Protein AF-A0AA36IR30-F1 (afdb_monomer)

Secondary structure (DSSP, 8-state):
--TTTTT-TTS-SS-TTS--BSS--SS-EEEEEEE-B-TTS-B-TT-EEEEEE--TTS--SSTT--S----TTB-SEEEEEPPTTT-EEEEEEEPPPPEE-TTSPEEPSEEEEEEE-TT-SS-EEEEEEETT-HHHHHH-TTGGG-S-GGGGGGGEEEEEETTEEE---SPPB-EEEE-S-SS--TTT-TT---SHHHHHHHHHHHHHTT--EEEE-EE-TTS-EE--HHHHHHHHHHHHHHSTT-EEEE---TTT--GGGGGTTGGG--SEEEE--S-EE-SSSEE---HHHHHHHHHHHHHHTPEEEEEESSHHHHHHHHHHHHTTSS-SPPEEEEEE--TTS----HHHHHHHHHHHHHH-TT--EEEEE-TTHHHHHHHHHHHTT-EEEESTTT--BSSSSPBPS-HHHHHHHHHHHHHHTT-PBPPHHHHHHHTTPPPP-

pLDDT: mean 93.83, std 7.17, range [50.91, 98.94]

InterPro domains:
  IPR000627 Intradiol ring-cleavage dioxygenase, C-terminal [PF00775] (18-132)
  IPR000627 Intradiol ring-cleavage dioxygenase, C-terminal [PS00083] (32-60)
  IPR008567 Beta-keto acid cleavage enzyme [PF05853] (172-441)
  IPR008567 Beta-keto acid cleavage enzyme [PTHR37418] (172-442)
  IPR012786 Protocatechuate 3,4-dioxygenase, alpha subunit [TIGR02423] (11-169)
  IPR013785 Aldolase-type TIM barrel [G3DSA:3.20.20.70] (170-445)
  IPR015889 Intradiol ring-cleavage dioxygenase, core [G3DSA:2.60.130.10] (5-169)
  IPR015889 Intradiol ring-cleavage dioxygenase, core [SSF49482] (6-168)

Radius of gyration: 24.63 Å; Cα contacts (8 Å, |Δi|>4): 1012; chains: 1; bounding box: 60×46×71 Å

Organism: NCBI:txid2562239

Solvent-accessible surface area (backbone atoms only — not comparable to full-atom values): 23088 Å² total; per-residue (Å²): 118,47,48,56,86,73,71,49,70,85,81,55,98,62,58,75,33,69,65,24,59,83,54,89,63,71,66,54,63,28,37,43,34,31,39,46,48,49,92,52,40,47,70,36,35,62,27,29,38,37,39,44,31,31,35,40,84,27,32,43,62,48,94,85,46,80,91,64,80,35,59,88,29,38,54,35,41,35,34,28,50,22,34,81,86,79,12,43,30,65,46,65,48,53,50,28,21,54,31,72,43,100,85,67,52,54,29,35,40,44,36,39,37,38,41,36,36,88,91,46,91,66,65,45,77,53,56,40,31,50,56,90,40,55,70,44,48,72,62,9,75,63,62,70,63,44,86,62,59,76,53,55,66,75,30,36,21,42,74,77,52,93,49,32,31,39,45,52,69,59,72,53,30,40,27,32,33,29,51,26,46,64,76,58,47,51,90,75,32,75,52,50,34,52,51,63,68,43,40,46,54,45,47,36,50,16,41,77,45,48,32,20,30,40,41,42,54,51,47,40,97,87,59,45,49,35,43,59,39,70,59,53,50,54,43,48,56,48,38,56,72,69,38,68,57,50,38,43,23,40,58,40,52,71,78,28,33,62,81,72,47,25,48,58,44,47,84,74,45,40,60,23,29,48,39,47,67,47,60,51,46,39,81,89,46,75,45,75,34,55,69,69,58,36,52,49,48,35,49,52,28,59,75,42,68,26,45,56,36,32,50,22,48,48,76,66,26,53,55,42,50,52,50,34,34,76,73,54,57,34,82,60,81,57,33,39,31,42,43,22,34,49,52,72,44,35,60,76,46,68,72,61,51,52,51,49,54,52,48,44,50,73,76,43,66,88,41,53,43,32,23,32,17,29,45,88,32,20,67,58,34,29,49,51,18,51,42,58,61,32,16,30,37,42,15,37,37,47,29,48,48,75,51,98,85,44,67,39,79,34,38,24,60,44,34,39,56,52,46,56,45,26,58,77,50,73,28,52,71,19,49,33,68,53,41,29,45,74,68,70,49,77,79,72,132

Structure (mmCIF, N/CA/C/O backbone):
data_AF-A0AA36IR30-F1
#
_entry.id   AF-A0AA36IR30-F1
#
loop_
_atom_site.group_PDB
_atom_site.id
_atom_site.type_symbol
_atom_site.label_atom_id
_atom_site.label_alt_id
_atom_site.label_comp_id
_atom_site.label_asym_id
_atom_site.label_entity_id
_atom_site.label_seq_id
_atom_site.pdbx_PDB_ins_code
_atom_site.Cartn_x
_atom_site.Cartn_y
_atom_site.Cartn_z
_atom_site.occupancy
_atom_site.B_iso_or_equiv
_atom_site.auth_seq_id
_atom_site.auth_comp_id
_atom_site.auth_asym_id
_atom_site.auth_atom_id
_atom_site.pdbx_PDB_model_num
ATOM 1 N N . MET A 1 1 ? -13.737 20.099 23.908 1.00 71.38 1 MET A N 1
ATOM 2 C CA . MET A 1 1 ? -12.533 19.696 24.666 1.00 71.38 1 MET A CA 1
ATOM 3 C C . MET A 1 1 ? -12.833 19.677 26.152 1.00 71.38 1 MET A C 1
ATOM 5 O O . MET A 1 1 ? -13.819 20.284 26.564 1.00 71.38 1 MET A O 1
ATOM 9 N N . ASN A 1 2 ? -12.053 18.926 26.926 1.00 80.69 2 ASN A N 1
ATOM 10 C CA . ASN A 1 2 ? -12.234 18.830 28.369 1.00 80.69 2 ASN A CA 1
ATOM 11 C C . ASN A 1 2 ? -11.732 20.122 29.055 1.00 80.69 2 ASN A C 1
ATOM 13 O O . ASN A 1 2 ? -10.680 20.626 28.650 1.00 80.69 2 ASN A O 1
ATOM 17 N N . PRO A 1 3 ? -12.473 20.693 30.028 1.00 85.31 3 PRO A N 1
ATOM 18 C CA . PRO A 1 3 ? -12.151 21.995 30.611 1.00 85.31 3 PRO A CA 1
ATOM 19 C C . PRO A 1 3 ? -10.711 22.115 31.117 1.00 85.31 3 PRO A C 1
ATOM 21 O O . PRO A 1 3 ? -10.001 23.029 30.682 1.00 85.31 3 PRO A O 1
ATOM 24 N N . ASN A 1 4 ? -10.251 21.174 31.949 1.00 88.69 4 ASN A N 1
ATOM 25 C CA . ASN A 1 4 ? -8.920 21.260 32.549 1.00 88.69 4 ASN A CA 1
ATOM 26 C C . ASN A 1 4 ? -7.802 21.091 31.511 1.00 88.69 4 ASN A C 1
ATOM 28 O O . ASN A 1 4 ? -6.822 21.831 31.570 1.00 88.69 4 ASN A O 1
ATOM 32 N N . VAL A 1 5 ? -7.977 20.212 30.515 1.00 85.31 5 VAL A N 1
ATOM 33 C CA . VAL A 1 5 ? -7.029 20.054 29.387 1.00 85.31 5 VAL A CA 1
ATOM 34 C C . VAL A 1 5 ? -6.831 21.363 28.613 1.00 85.31 5 VAL A C 1
ATOM 36 O O . VAL A 1 5 ? -5.735 21.657 28.147 1.00 85.31 5 VAL A O 1
ATOM 39 N N . THR A 1 6 ? -7.872 22.191 28.507 1.00 85.75 6 THR A N 1
ATOM 40 C CA . THR A 1 6 ? -7.804 23.498 27.825 1.00 85.75 6 THR A CA 1
ATOM 41 C C . THR A 1 6 ? -7.415 24.672 28.727 1.00 85.75 6 THR A C 1
ATOM 43 O O . THR A 1 6 ? -7.502 25.822 28.301 1.00 85.75 6 THR A O 1
ATOM 46 N N . GLY A 1 7 ? -7.007 24.413 29.973 1.00 87.75 7 GLY A N 1
ATOM 47 C CA . GLY A 1 7 ? -6.636 25.453 30.940 1.00 87.75 7 GLY A CA 1
ATOM 48 C C . GLY A 1 7 ? -7.822 26.177 31.591 1.00 87.75 7 GLY A C 1
ATOM 49 O O . GLY A 1 7 ? -7.633 27.188 32.267 1.00 87.75 7 GLY A O 1
ATOM 50 N N . ILE A 1 8 ? -9.053 25.681 31.410 1.00 88.50 8 ILE A N 1
ATOM 51 C CA . ILE A 1 8 ? -10.260 26.210 32.060 1.00 88.50 8 ILE A CA 1
ATOM 52 C C . ILE A 1 8 ? -10.441 25.487 33.397 1.00 88.50 8 ILE A C 1
ATOM 54 O O . ILE A 1 8 ? -11.253 24.571 33.541 1.00 88.50 8 ILE A O 1
ATOM 58 N N . HIS A 1 9 ? -9.640 25.894 34.376 1.00 90.50 9 HIS A N 1
ATOM 59 C CA . HIS A 1 9 ? -9.647 25.309 35.714 1.00 90.50 9 HIS A CA 1
ATOM 60 C C . HIS A 1 9 ? -10.806 25.831 36.577 1.00 90.50 9 HIS A C 1
ATOM 62 O O . HIS A 1 9 ? -11.293 26.946 36.388 1.00 90.50 9 HIS A O 1
ATOM 68 N N . GLY A 1 10 ? -11.226 25.031 37.563 1.00 84.19 10 GLY A N 1
ATOM 69 C CA . GLY A 1 10 ? -12.205 25.432 38.583 1.00 84.19 10 GLY A CA 1
ATOM 70 C C . GLY A 1 10 ? -13.673 25.135 38.256 1.00 84.19 10 GLY A C 1
ATOM 71 O O . GLY A 1 10 ? -14.535 25.437 39.076 1.00 84.19 10 GLY A O 1
ATOM 72 N N . VAL A 1 11 ? -13.967 24.528 37.098 1.00 86.62 11 VAL A N 1
ATOM 73 C CA . VAL A 1 11 ? -15.318 24.027 36.765 1.00 86.62 11 VAL A CA 1
ATOM 74 C C . VAL A 1 11 ? -15.543 22.635 37.360 1.00 86.62 11 VAL A C 1
ATOM 76 O O . VAL A 1 11 ? -16.534 22.409 38.048 1.00 86.62 11 VAL A O 1
ATOM 79 N N . TYR A 1 12 ? -14.599 21.723 37.125 1.00 86.00 12 TYR A N 1
ATOM 80 C CA . TYR A 1 12 ? -14.539 20.401 37.743 1.00 86.00 12 TYR A CA 1
ATOM 81 C C . TYR A 1 12 ? -13.147 20.195 38.342 1.00 86.00 12 TYR A C 1
ATOM 83 O O . TYR A 1 12 ? -12.158 20.624 37.745 1.00 86.00 12 TYR A O 1
ATOM 91 N N . GLU A 1 13 ? -13.069 19.526 39.495 1.00 86.94 13 GLU A N 1
ATOM 92 C CA . GLU A 1 13 ? -11.791 19.163 40.129 1.00 86.94 13 GLU A CA 1
ATOM 93 C C . GLU A 1 13 ? -10.966 18.232 39.232 1.00 86.94 13 GLU A C 1
ATOM 95 O O . GLU A 1 13 ? -9.758 18.392 39.090 1.00 86.94 13 GLU A O 1
ATOM 100 N N . THR A 1 14 ? -11.636 17.291 38.572 1.00 87.31 14 THR A N 1
ATOM 101 C CA . THR A 1 14 ? -11.081 16.443 37.515 1.00 87.31 14 THR A CA 1
ATOM 102 C C . THR A 1 14 ? -12.085 16.401 36.373 1.00 87.31 14 THR A C 1
ATOM 104 O O . THR A 1 14 ? -13.294 16.454 36.606 1.00 87.31 14 THR A O 1
ATOM 107 N N . ASP A 1 15 ? -11.605 16.356 35.131 1.00 89.69 15 ASP A N 1
ATOM 108 C CA . ASP A 1 15 ? -12.499 16.270 33.980 1.00 89.69 15 ASP A CA 1
ATOM 109 C C . ASP A 1 15 ? -13.359 14.997 34.044 1.00 89.69 15 ASP A C 1
ATOM 111 O O . ASP A 1 15 ? -12.906 13.929 34.451 1.00 89.69 15 ASP A O 1
ATOM 115 N N . LEU A 1 16 ? -14.628 15.111 33.653 1.00 90.19 16 LEU A N 1
ATOM 116 C CA . LEU A 1 16 ? -15.554 13.981 33.698 1.00 90.19 16 LEU A CA 1
ATOM 117 C C . LEU A 1 16 ? -15.079 12.864 32.764 1.00 90.19 16 LEU A C 1
ATOM 119 O O . LEU A 1 16 ? -14.686 13.131 31.630 1.00 90.19 16 LEU A O 1
ATOM 123 N N . GLY A 1 17 ? -15.181 11.619 33.231 1.00 90.31 17 GLY A N 1
ATOM 124 C CA . GLY A 1 17 ? -14.898 10.432 32.423 1.00 90.31 17 GLY A CA 1
ATOM 125 C C . GLY A 1 17 ? -13.417 10.076 32.302 1.00 90.31 17 GLY A C 1
ATOM 126 O O . GLY A 1 17 ? -13.100 9.142 31.571 1.00 90.31 17 GLY A O 1
ATOM 127 N N . THR A 1 18 ? -12.518 10.762 33.017 1.00 90.00 18 THR A N 1
ATOM 128 C CA . THR A 1 18 ? -11.090 10.391 33.071 1.00 90.00 18 THR A CA 1
ATOM 129 C C . THR A 1 18 ? -10.845 9.086 33.822 1.00 90.00 18 THR A C 1
ATOM 131 O O . THR A 1 18 ? -9.856 8.408 33.566 1.00 90.00 18 THR A O 1
ATOM 134 N N . THR A 1 19 ? -11.737 8.735 34.750 1.00 92.50 19 THR A N 1
ATOM 135 C CA . THR A 1 19 ? -11.638 7.532 35.576 1.00 92.50 19 THR A CA 1
ATOM 136 C C . THR A 1 19 ? -12.869 6.671 35.350 1.00 92.50 19 THR A C 1
ATOM 138 O O . THR A 1 19 ? -13.984 7.091 35.656 1.00 92.50 19 THR A O 1
ATOM 141 N N . MET A 1 20 ? -12.663 5.463 34.827 1.00 95.69 20 MET A N 1
ATOM 142 C CA . MET A 1 20 ? -13.743 4.495 34.594 1.00 95.69 20 MET A CA 1
ATOM 143 C C . MET A 1 20 ? -13.866 3.449 35.703 1.00 95.69 20 MET A C 1
ATOM 145 O O . MET A 1 20 ? -14.872 2.749 35.779 1.00 95.69 20 MET A O 1
ATOM 149 N N . LYS A 1 21 ? -12.839 3.338 36.548 1.00 94.88 21 LYS A N 1
ATOM 150 C CA . LYS A 1 21 ? -12.706 2.333 37.604 1.00 94.88 21 LYS A CA 1
ATOM 151 C C . LYS A 1 21 ? -12.623 3.045 38.952 1.00 94.88 21 LYS A C 1
ATOM 153 O O . LYS A 1 21 ? -11.691 3.819 39.163 1.00 94.88 21 LYS A O 1
ATOM 158 N N . THR A 1 22 ? -13.583 2.824 39.844 1.00 90.31 22 THR A N 1
ATOM 159 C CA . THR A 1 22 ? -13.607 3.444 41.186 1.00 90.31 22 THR A CA 1
ATOM 160 C C . THR A 1 22 ? -12.978 2.566 42.266 1.00 90.31 22 THR A C 1
ATOM 162 O O . THR A 1 22 ? -12.699 3.050 43.363 1.00 90.31 22 THR A O 1
ATOM 165 N N . GLY A 1 23 ? -12.680 1.311 41.930 1.00 92.19 23 GLY A N 1
ATOM 166 C CA . GLY A 1 23 ? -12.109 0.314 42.823 1.00 92.19 23 GLY A CA 1
ATOM 167 C C . GLY A 1 23 ? -11.566 -0.892 42.056 1.00 92.19 23 GLY A C 1
ATOM 168 O O . GLY A 1 23 ? -11.197 -0.785 40.886 1.00 92.19 23 GLY A O 1
ATOM 169 N N . ALA A 1 24 ? -11.498 -2.043 42.729 1.00 93.94 24 ALA A N 1
ATOM 170 C CA . ALA A 1 24 ? -11.098 -3.299 42.105 1.00 93.94 24 ALA A CA 1
ATOM 171 C C . ALA A 1 24 ? -12.219 -3.806 41.189 1.00 93.94 24 ALA A C 1
ATOM 173 O O . ALA A 1 24 ? -13.299 -4.150 41.665 1.00 93.94 24 ALA A O 1
ATOM 174 N N . VAL A 1 25 ? -11.941 -3.853 39.890 1.00 95.44 25 VAL A N 1
ATOM 175 C CA . VAL A 1 25 ? -12.887 -4.283 38.856 1.00 95.44 25 VAL A CA 1
ATOM 176 C C . VAL A 1 25 ? -12.676 -5.745 38.482 1.00 95.44 25 VAL A C 1
ATOM 178 O O . VAL A 1 25 ? -11.582 -6.294 38.621 1.00 95.44 25 VAL A O 1
ATOM 181 N N . ARG A 1 26 ? -13.733 -6.396 37.999 1.00 94.81 26 ARG A N 1
ATOM 182 C CA . ARG A 1 26 ? -13.676 -7.764 37.475 1.00 94.81 26 ARG A CA 1
ATOM 183 C C . ARG A 1 26 ? -13.139 -7.788 36.040 1.00 94.81 26 ARG A C 1
ATOM 185 O O . ARG A 1 26 ? -13.425 -6.896 35.244 1.00 94.81 26 ARG A O 1
ATOM 192 N N . GLY A 1 27 ? -12.433 -8.867 35.698 1.00 95.06 27 GLY A N 1
ATOM 193 C CA . GLY A 1 27 ? -11.911 -9.125 34.352 1.00 95.06 27 GLY A CA 1
ATOM 194 C C . GLY A 1 27 ? -10.491 -8.613 34.112 1.00 95.06 27 GLY A C 1
ATOM 195 O O . GLY A 1 27 ? -9.763 -8.288 35.047 1.00 95.06 27 GLY A O 1
ATOM 196 N N . GLU A 1 28 ? -10.083 -8.602 32.843 1.00 96.62 28 GLU A N 1
ATOM 197 C CA . GLU A 1 28 ? -8.784 -8.073 32.417 1.00 96.62 28 GLU A CA 1
ATOM 198 C C . GLU A 1 28 ? -8.847 -6.543 32.386 1.00 96.62 28 GLU A C 1
ATOM 200 O O . GLU A 1 28 ? -9.630 -5.958 31.634 1.00 96.62 28 GLU A O 1
ATOM 205 N N . GLU A 1 29 ? -8.019 -5.886 33.194 1.00 97.56 29 GLU A N 1
ATOM 206 C CA . GLU A 1 29 ? -7.789 -4.451 33.063 1.00 97.56 29 GLU A CA 1
ATOM 207 C C . GLU A 1 29 ? -6.961 -4.179 31.811 1.00 97.56 29 GLU A C 1
ATOM 209 O O . GLU A 1 29 ? -5.921 -4.801 31.596 1.00 97.56 29 GLU A O 1
ATOM 214 N N . ILE A 1 30 ? -7.418 -3.229 30.999 1.00 98.19 30 ILE A N 1
ATOM 215 C CA . ILE A 1 30 ? -6.762 -2.879 29.745 1.00 98.19 30 ILE A CA 1
ATOM 216 C C . ILE A 1 30 ? -6.545 -1.375 29.636 1.00 98.19 30 ILE A C 1
ATOM 218 O O . ILE A 1 30 ? -7.300 -0.559 30.172 1.00 98.19 30 ILE A O 1
ATOM 222 N N . THR A 1 31 ? -5.538 -1.010 28.859 1.00 98.38 31 THR A N 1
ATOM 223 C CA . THR A 1 31 ? -5.349 0.334 28.337 1.00 98.38 31 THR A CA 1
ATOM 224 C C . THR A 1 31 ? -5.607 0.312 26.838 1.00 98.38 31 THR A C 1
ATOM 226 O O . THR A 1 31 ? -5.004 -0.479 26.114 1.00 98.38 31 THR A O 1
ATOM 229 N N . VAL A 1 32 ? -6.442 1.234 26.365 1.00 97.81 32 VAL A N 1
ATOM 230 C CA . VAL A 1 32 ? -6.617 1.509 24.938 1.00 97.81 32 VAL A CA 1
ATOM 231 C C . VAL A 1 32 ? -6.023 2.877 24.621 1.00 97.81 32 VAL A C 1
ATOM 233 O O . VAL A 1 32 ? -6.462 3.880 25.189 1.00 97.81 32 VAL A O 1
ATOM 236 N N . THR A 1 33 ? -5.058 2.932 23.704 1.00 96.88 33 THR A N 1
ATOM 237 C CA . THR A 1 33 ? -4.540 4.188 23.136 1.00 96.88 33 THR A CA 1
ATOM 238 C C . THR A 1 33 ? -4.789 4.280 21.636 1.00 96.88 33 THR A C 1
ATOM 240 O O . THR A 1 33 ? -5.134 3.290 20.990 1.00 96.88 33 THR A O 1
ATOM 243 N N . GLY A 1 34 ? -4.642 5.471 21.063 1.00 93.12 34 GLY A N 1
ATOM 244 C CA . GLY A 1 34 ? -4.740 5.659 19.619 1.00 93.12 34 GLY A CA 1
ATOM 245 C C . GLY A 1 34 ? -4.723 7.120 19.201 1.00 93.12 34 GLY A C 1
ATOM 246 O O . GLY A 1 34 ? -4.671 8.023 20.036 1.00 93.12 34 GLY A O 1
ATOM 247 N N . THR A 1 35 ? -4.792 7.347 17.894 1.00 91.56 35 THR A N 1
ATOM 248 C CA . THR A 1 35 ? -4.857 8.682 17.287 1.00 91.56 35 THR A CA 1
ATOM 249 C C . THR A 1 35 ? -6.063 8.828 16.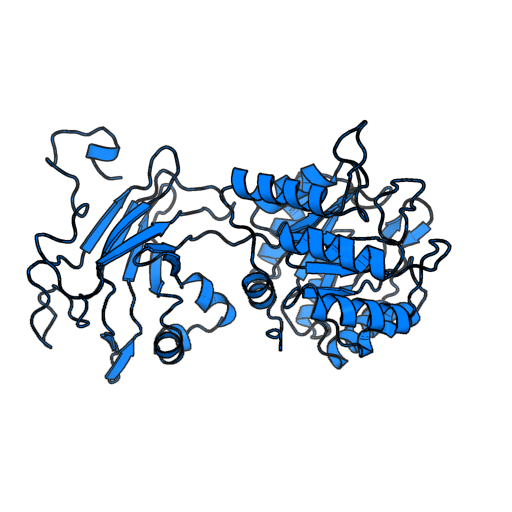357 1.00 91.56 35 THR A C 1
ATOM 251 O O . THR A 1 35 ? -6.508 7.881 15.690 1.00 91.56 35 THR A O 1
ATOM 254 N N . VAL A 1 36 ? -6.606 10.048 16.302 1.00 88.81 36 VAL A N 1
ATOM 255 C CA . VAL A 1 36 ? -7.636 10.433 15.328 1.00 88.81 36 VAL A CA 1
ATOM 256 C C . VAL A 1 36 ? -6.976 11.205 14.191 1.00 88.81 36 VAL A C 1
ATOM 258 O O . VAL A 1 36 ? -6.289 12.184 14.466 1.00 88.81 36 VAL A O 1
ATOM 261 N N . THR A 1 37 ? -7.195 10.812 12.935 1.00 80.25 37 THR A N 1
ATOM 262 C CA . THR A 1 37 ? -6.692 11.560 11.767 1.00 80.25 37 THR A CA 1
ATOM 263 C C . THR A 1 37 ? -7.792 12.096 10.871 1.00 80.25 37 THR A C 1
ATOM 265 O O . THR A 1 37 ? -8.900 11.561 10.817 1.00 80.25 37 THR A O 1
ATOM 268 N N . ASP A 1 38 ? -7.488 13.189 10.175 1.00 77.44 38 ASP A N 1
ATOM 269 C CA . ASP A 1 38 ? -8.342 13.718 9.119 1.00 77.44 38 ASP A CA 1
ATOM 270 C C . ASP A 1 38 ? -8.180 12.950 7.790 1.00 77.44 38 ASP A C 1
ATOM 272 O O . ASP A 1 38 ? -7.345 12.059 7.630 1.00 77.44 38 ASP A O 1
ATOM 276 N N . GLY A 1 39 ? -8.996 13.303 6.790 1.00 62.31 39 GLY A N 1
ATOM 277 C CA . GLY A 1 39 ? -8.952 12.683 5.456 1.00 62.31 39 GLY A CA 1
ATOM 278 C C . GLY A 1 39 ? -7.681 12.977 4.644 1.00 62.31 39 GLY A C 1
ATOM 279 O O . GLY A 1 39 ? -7.552 12.487 3.517 1.00 62.31 39 GLY A O 1
ATOM 280 N N . MET A 1 40 ? -6.778 13.788 5.196 1.00 57.28 40 MET A N 1
ATOM 281 C CA . MET A 1 40 ? -5.450 14.109 4.688 1.00 57.28 40 MET A CA 1
ATOM 282 C C . MET A 1 40 ? -4.357 13.528 5.597 1.00 57.28 40 MET A C 1
ATOM 284 O O . MET A 1 40 ? -3.222 13.970 5.509 1.00 57.28 40 MET A O 1
ATOM 288 N N . GLY A 1 41 ? -4.687 12.578 6.480 1.00 58.12 41 GLY A N 1
ATOM 289 C CA . GLY A 1 41 ? -3.725 11.891 7.342 1.00 58.12 41 GLY A CA 1
ATOM 290 C C . GLY A 1 41 ? -3.163 12.726 8.496 1.00 58.12 41 GLY A C 1
ATOM 291 O O . GLY A 1 41 ? -2.315 12.223 9.222 1.00 58.12 41 GLY A O 1
ATOM 292 N N . GLY A 1 42 ? -3.615 13.967 8.697 1.00 71.00 42 GLY A N 1
ATOM 293 C CA . GLY A 1 42 ? -3.144 14.819 9.787 1.00 71.00 42 GLY A CA 1
ATOM 294 C C . GLY A 1 42 ? -3.755 14.418 11.129 1.00 71.00 42 GLY A C 1
ATOM 295 O O . GLY A 1 42 ? -4.973 14.255 11.227 1.00 71.00 42 GLY A O 1
ATOM 296 N N . VAL A 1 43 ? -2.932 14.287 12.174 1.00 82.56 43 VAL A N 1
ATOM 297 C CA . VAL A 1 43 ? -3.405 13.970 13.532 1.00 82.56 43 VAL A CA 1
ATOM 298 C C . VAL A 1 43 ? -4.176 15.138 14.144 1.00 82.56 43 VAL A C 1
ATOM 300 O O . VAL A 1 43 ? -3.699 16.272 14.247 1.00 82.56 43 VAL A O 1
ATOM 303 N N . LEU A 1 44 ? -5.396 14.837 14.585 1.00 88.50 44 LEU A N 1
ATOM 304 C CA . LEU A 1 44 ? -6.323 15.771 15.207 1.00 88.50 44 LEU A CA 1
ATOM 305 C C . LEU A 1 44 ? -6.042 15.889 16.706 1.00 88.50 44 LEU A C 1
ATOM 307 O O . LEU A 1 44 ? -6.603 15.173 17.532 1.00 88.50 44 LEU A O 1
ATOM 311 N N . LYS A 1 45 ? -5.212 16.870 17.062 1.00 90.44 45 LYS A N 1
ATOM 312 C CA . LYS A 1 45 ? -4.849 17.185 18.457 1.00 90.44 45 LYS A CA 1
ATOM 313 C C . LYS A 1 45 ? -5.978 17.828 19.266 1.00 90.44 45 LYS A C 1
ATOM 315 O O . LYS A 1 45 ? -5.856 17.996 20.470 1.00 90.44 45 LYS A O 1
ATOM 320 N N . ASP A 1 46 ? -7.073 18.217 18.615 1.00 90.56 46 ASP A N 1
ATOM 321 C CA . ASP A 1 46 ? -8.265 18.768 19.268 1.00 90.56 46 ASP A CA 1
ATOM 322 C C . ASP A 1 46 ? -9.461 17.805 19.271 1.00 90.56 46 ASP A C 1
ATOM 324 O O . ASP A 1 46 ? -10.597 18.218 19.537 1.00 90.56 46 ASP A O 1
ATOM 328 N N . ALA A 1 47 ? -9.201 16.519 19.011 1.00 92.50 47 ALA A N 1
ATOM 329 C CA . ALA A 1 47 ? -10.195 15.472 19.132 1.00 92.50 47 ALA A CA 1
ATOM 330 C C . ALA A 1 47 ? -10.586 15.228 20.600 1.00 92.50 47 ALA A C 1
ATOM 332 O O . ALA A 1 47 ? -9.776 15.283 21.526 1.00 92.50 47 ALA A O 1
ATOM 333 N N . VAL A 1 48 ? -11.863 14.934 20.805 1.00 94.44 48 VAL A N 1
ATOM 334 C CA . VAL A 1 48 ? -12.430 14.420 22.047 1.00 94.44 48 VAL A CA 1
ATOM 335 C C . VAL A 1 48 ? -13.167 13.143 21.707 1.00 94.44 48 VAL A C 1
ATOM 337 O O . VAL A 1 48 ? -13.976 13.113 20.777 1.00 94.44 48 VAL A O 1
ATOM 340 N N . LEU A 1 49 ? -12.883 12.107 22.479 1.00 94.88 49 LEU A N 1
ATOM 341 C CA . LEU A 1 49 ? -13.501 10.808 22.352 1.00 94.88 49 LEU A CA 1
ATOM 342 C C . LEU A 1 49 ? -14.287 10.517 23.623 1.00 94.88 49 LEU A C 1
ATOM 344 O O . LEU A 1 49 ? -13.807 10.747 24.733 1.00 94.88 49 LEU A O 1
ATOM 348 N N . GLU A 1 50 ? -15.486 9.985 23.453 1.00 96.94 50 GLU A N 1
ATOM 349 C CA . GLU A 1 50 ? -16.236 9.338 24.520 1.00 96.94 50 GLU A CA 1
ATOM 350 C C . GLU A 1 50 ? -16.390 7.866 24.183 1.00 96.94 50 GLU A C 1
ATOM 352 O O . GLU A 1 50 ? -16.607 7.504 23.024 1.00 96.94 50 GLU A O 1
ATOM 357 N N . ILE A 1 51 ? -16.289 7.021 25.201 1.00 97.38 51 ILE A N 1
ATOM 358 C CA . ILE A 1 51 ? -16.518 5.594 25.066 1.00 97.38 51 ILE A CA 1
ATOM 359 C C . ILE A 1 51 ? -17.643 5.131 25.972 1.00 97.38 51 ILE A C 1
ATOM 361 O O . ILE A 1 51 ? -17.834 5.648 27.071 1.00 97.38 51 ILE A O 1
ATOM 365 N N . TRP A 1 52 ? -18.378 4.136 25.488 1.00 97.31 52 TRP A N 1
ATOM 366 C CA . TRP A 1 52 ? -19.404 3.428 26.234 1.00 97.31 52 TRP A CA 1
ATOM 367 C C . TRP A 1 52 ? -19.256 1.924 26.003 1.00 97.31 52 TRP A C 1
ATOM 369 O O . TRP A 1 52 ? -19.225 1.466 24.855 1.00 97.31 52 TRP A O 1
ATOM 379 N N . GLN A 1 53 ? -19.168 1.148 27.079 1.00 97.75 53 GLN A N 1
ATOM 380 C CA . GLN A 1 53 ? -18.943 -0.296 27.014 1.00 97.75 53 GLN A CA 1
ATOM 381 C C . GLN A 1 53 ? -19.607 -1.049 28.170 1.00 97.75 53 GLN A C 1
ATOM 383 O O . GLN A 1 53 ? -19.990 -0.466 29.185 1.00 97.75 53 GLN A O 1
ATOM 388 N N . ALA A 1 54 ? -19.734 -2.361 27.989 1.00 98.00 54 ALA A N 1
ATOM 389 C CA . ALA A 1 54 ? -20.098 -3.280 29.055 1.00 98.00 54 ALA A CA 1
ATOM 390 C C . ALA A 1 54 ? -18.895 -3.564 29.974 1.00 98.00 54 ALA A C 1
ATOM 392 O O . ALA A 1 54 ? -17.744 -3.291 29.614 1.00 98.00 54 ALA A O 1
ATOM 393 N N . ASP A 1 55 ? -19.169 -4.122 31.151 1.00 98.12 55 ASP A N 1
ATOM 394 C CA . ASP A 1 55 ? -18.156 -4.736 32.009 1.00 98.12 55 ASP A CA 1
ATOM 395 C C . ASP A 1 55 ? -17.665 -6.083 31.439 1.00 98.12 55 ASP A C 1
ATOM 397 O O . ASP A 1 55 ? -18.089 -6.517 30.362 1.00 98.12 55 ASP A O 1
ATOM 401 N N . ALA A 1 56 ? -16.770 -6.761 32.163 1.00 97.81 56 ALA A N 1
ATOM 402 C CA . ALA A 1 56 ? -16.205 -8.050 31.758 1.00 97.81 56 ALA A CA 1
ATOM 403 C C . ALA A 1 56 ? -17.241 -9.186 31.618 1.00 97.81 56 ALA A C 1
ATOM 405 O O . ALA A 1 56 ? -16.995 -10.147 30.891 1.00 97.81 56 ALA A O 1
ATOM 406 N N . ASP A 1 57 ? -18.416 -9.063 32.245 1.00 97.44 57 ASP A N 1
ATOM 407 C CA . ASP A 1 57 ? -19.516 -10.030 32.141 1.00 97.44 57 ASP A CA 1
ATOM 408 C C . ASP A 1 57 ? -20.509 -9.673 31.013 1.00 97.44 57 ASP A C 1
ATOM 410 O O . ASP A 1 57 ? -21.512 -10.362 30.807 1.00 97.44 57 ASP A O 1
ATOM 414 N N . GLY A 1 58 ? -20.257 -8.595 30.259 1.00 97.31 58 GLY A N 1
ATOM 415 C CA . GLY A 1 58 ? -21.128 -8.154 29.169 1.00 97.31 58 GLY A CA 1
ATOM 416 C C . GLY A 1 58 ? -22.393 -7.430 29.650 1.00 97.31 58 GLY A C 1
ATOM 417 O O . GLY A 1 58 ? -23.408 -7.413 28.934 1.00 97.31 58 GLY A O 1
ATOM 418 N N . LEU A 1 59 ? -22.355 -6.838 30.849 1.00 97.75 59 LEU A N 1
ATOM 419 C CA . LEU A 1 59 ? -23.432 -6.049 31.448 1.00 97.75 59 LEU A CA 1
ATOM 420 C C . LEU A 1 59 ? -23.107 -4.553 31.382 1.00 97.75 59 LEU A C 1
ATOM 422 O O . LEU A 1 59 ? -22.004 -4.121 31.710 1.00 97.75 59 LEU A O 1
ATOM 426 N N . PHE A 1 60 ? -24.072 -3.736 30.957 1.00 96.50 60 PHE A N 1
ATOM 427 C CA . PHE A 1 60 ? -23.893 -2.283 30.952 1.00 96.50 60 PHE A CA 1
ATOM 428 C C . PHE A 1 60 ? -24.288 -1.686 32.300 1.00 96.50 60 PHE A C 1
ATOM 430 O O . PHE A 1 60 ? -25.351 -2.006 32.831 1.00 96.50 60 PHE A O 1
ATOM 437 N N . ASN A 1 61 ? -23.489 -0.746 32.811 1.00 94.25 61 ASN A N 1
ATOM 438 C CA . ASN A 1 61 ? -23.870 0.073 33.960 1.00 94.25 61 ASN A CA 1
ATOM 439 C C . ASN A 1 61 ? -24.908 1.131 33.536 1.00 94.25 61 ASN A C 1
ATOM 441 O O . ASN A 1 61 ? -24.615 2.315 33.381 1.00 94.25 61 ASN A O 1
ATOM 445 N N . ALA A 1 62 ? -26.127 0.678 33.246 1.00 91.81 62 ALA A N 1
ATOM 446 C CA . ALA A 1 62 ? -27.222 1.511 32.772 1.00 91.81 62 ALA A CA 1
ATOM 447 C C . ALA A 1 62 ? -28.564 1.061 33.362 1.00 91.81 62 ALA A C 1
ATOM 449 O O . ALA A 1 62 ? -28.797 -0.138 33.509 1.00 91.81 62 ALA A O 1
ATOM 450 N N . PRO A 1 63 ? -29.521 1.988 33.567 1.00 89.62 63 PRO A N 1
ATOM 451 C CA . PRO A 1 63 ? -30.871 1.643 34.026 1.00 89.62 63 PRO A CA 1
ATOM 452 C C . PRO A 1 63 ? -31.626 0.667 33.111 1.00 89.62 63 PRO A C 1
ATOM 454 O O . PRO A 1 63 ? -32.590 0.041 33.540 1.00 89.62 63 PRO A O 1
ATOM 457 N N . GLY A 1 64 ? -31.230 0.573 31.836 1.00 88.12 64 GLY A N 1
ATOM 458 C CA . GLY A 1 64 ? -31.833 -0.330 30.854 1.00 88.12 64 GLY A CA 1
ATOM 459 C C . GLY A 1 64 ? -31.306 -1.767 30.897 1.00 88.12 64 GLY A C 1
ATOM 460 O O . GLY A 1 64 ? -31.808 -2.607 30.151 1.00 88.12 64 GLY A O 1
ATOM 461 N N . GLU A 1 65 ? -30.304 -2.062 31.727 1.00 93.56 65 GLU A N 1
ATOM 462 C CA . GLU A 1 65 ? -29.787 -3.416 31.888 1.00 93.56 65 GLU A CA 1
ATOM 463 C C . GLU A 1 65 ? -30.732 -4.249 32.763 1.00 93.56 65 GLU A C 1
ATOM 465 O O . GLU A 1 65 ? -31.009 -3.911 33.909 1.00 93.56 65 GLU A O 1
ATOM 470 N N . THR A 1 66 ? -31.245 -5.349 32.214 1.00 92.62 66 THR A N 1
ATOM 471 C CA . THR A 1 66 ? -32.225 -6.221 32.894 1.00 92.62 66 THR A CA 1
ATOM 472 C C . THR A 1 66 ? -31.714 -7.643 33.094 1.00 92.62 66 THR A C 1
ATOM 474 O O . THR A 1 66 ? -32.375 -8.451 33.745 1.00 92.62 66 THR A O 1
ATOM 477 N N . ARG A 1 67 ? -30.536 -7.964 32.544 1.00 94.44 67 ARG A N 1
ATOM 478 C CA . ARG A 1 67 ? -29.945 -9.309 32.575 1.00 94.44 67 ARG A CA 1
ATOM 479 C C . ARG A 1 67 ? -29.178 -9.588 33.869 1.00 94.44 67 ARG A C 1
ATOM 481 O O . ARG A 1 67 ? -28.933 -10.748 34.183 1.00 94.44 67 ARG A O 1
ATOM 488 N N . GLY A 1 68 ? -28.800 -8.544 34.606 1.00 94.12 68 GLY A N 1
ATOM 489 C CA . GLY A 1 68 ? -28.003 -8.634 35.825 1.00 94.12 68 GLY A CA 1
ATOM 490 C C . GLY A 1 68 ? -27.607 -7.259 36.357 1.00 94.12 68 GLY A C 1
ATOM 491 O O . GLY A 1 68 ? -28.127 -6.240 35.908 1.00 94.12 68 GLY A O 1
ATOM 492 N N . VAL A 1 69 ? -26.679 -7.246 37.313 1.00 94.75 69 VAL A N 1
ATOM 493 C CA . VAL A 1 69 ? -26.078 -6.025 37.866 1.00 94.75 69 VAL A CA 1
ATOM 494 C C . VAL A 1 69 ? -24.640 -5.952 37.365 1.00 94.75 69 VAL A C 1
ATOM 496 O O . VAL A 1 69 ? -23.872 -6.886 37.598 1.00 94.75 69 VAL A O 1
ATOM 499 N N . ALA A 1 70 ? -24.308 -4.878 36.649 1.00 95.94 70 ALA A N 1
ATOM 500 C CA . ALA A 1 70 ? -22.944 -4.620 36.201 1.00 95.94 70 ALA A CA 1
ATOM 501 C C . ALA A 1 70 ? -22.004 -4.399 37.397 1.00 95.94 70 ALA A C 1
ATOM 503 O O . ALA A 1 70 ? -22.454 -4.102 38.506 1.00 95.94 70 ALA A O 1
ATOM 504 N N . ASP A 1 71 ? -20.702 -4.541 37.167 1.00 96.62 71 ASP A N 1
ATOM 505 C CA . ASP A 1 71 ? -19.679 -4.275 38.174 1.00 96.62 71 ASP A CA 1
ATOM 506 C C . ASP A 1 71 ? -19.866 -2.875 38.803 1.00 96.62 71 ASP A C 1
ATOM 508 O O . ASP A 1 71 ? -19.810 -1.872 38.084 1.00 96.62 71 ASP A O 1
ATOM 512 N N . PRO A 1 72 ? -20.111 -2.781 40.126 1.00 94.94 72 PRO A N 1
ATOM 513 C CA . PRO A 1 72 ? -20.380 -1.505 40.783 1.00 94.94 72 PRO A CA 1
ATOM 514 C C . PRO A 1 72 ? -19.164 -0.575 40.791 1.00 94.94 72 PRO A C 1
ATOM 516 O O . PRO A 1 72 ? -19.342 0.633 40.931 1.00 94.94 72 PRO A O 1
ATOM 519 N N . GLU A 1 73 ? -17.955 -1.119 40.619 1.00 96.88 73 GLU A N 1
ATOM 520 C CA . GLU A 1 73 ? -16.710 -0.354 40.576 1.00 96.88 73 GLU A CA 1
ATOM 521 C C . GLU A 1 73 ? -16.326 0.085 39.155 1.00 96.88 73 GLU A C 1
ATOM 523 O O . GLU A 1 73 ? -15.258 0.670 38.956 1.00 96.88 73 GLU A O 1
ATOM 528 N N . PHE A 1 74 ? -17.183 -0.175 38.159 1.00 97.44 74 PHE A N 1
ATOM 529 C CA . PHE A 1 74 ? -16.955 0.187 36.764 1.00 97.44 74 PHE A CA 1
ATOM 530 C C . PHE A 1 74 ? -18.079 1.070 36.202 1.00 97.44 74 PHE A C 1
ATOM 532 O O . PHE A 1 74 ? -19.254 0.699 36.163 1.00 97.44 74 PHE A O 1
ATOM 539 N N . SER A 1 75 ? -17.727 2.259 35.711 1.00 94.88 75 SER A N 1
ATOM 540 C CA . SER A 1 75 ? -18.707 3.229 35.198 1.00 94.88 75 SER A CA 1
ATOM 541 C C . SER A 1 75 ? -19.288 2.852 33.831 1.00 94.88 75 SER A C 1
ATOM 543 O O . SER A 1 75 ? -20.369 3.318 33.481 1.00 94.88 75 SER A O 1
ATOM 545 N N . GLY A 1 76 ? -18.557 2.077 33.021 1.00 95.88 76 GLY A N 1
ATOM 546 C CA . GLY A 1 76 ? -18.903 1.803 31.621 1.00 95.88 76 GLY A CA 1
ATOM 547 C C . GLY A 1 76 ? -18.736 2.989 30.662 1.00 95.88 76 GLY A C 1
ATOM 548 O O . GLY A 1 76 ? -18.826 2.790 29.452 1.00 95.88 76 GLY A O 1
ATOM 549 N N . TRP A 1 77 ? -18.448 4.196 31.165 1.00 97.44 77 TRP A N 1
ATOM 550 C CA . TRP A 1 77 ? -18.285 5.420 30.373 1.00 97.44 77 TRP A CA 1
ATOM 551 C C . TRP A 1 77 ? -16.966 6.119 30.658 1.00 97.44 77 TRP A C 1
ATOM 553 O O . TRP A 1 77 ? -16.621 6.357 31.818 1.00 97.44 77 TRP A O 1
ATOM 563 N N . GLY A 1 78 ? -16.277 6.504 29.587 1.00 96.81 78 GLY A N 1
ATOM 564 C CA . GLY A 1 78 ? -15.046 7.278 29.647 1.00 96.81 78 GLY A CA 1
ATOM 565 C C . GLY A 1 78 ? -15.060 8.432 28.657 1.00 96.81 78 GLY A C 1
ATOM 566 O O . GLY A 1 78 ? -15.726 8.373 27.624 1.00 96.81 78 GLY A O 1
ATOM 567 N N . ARG A 1 79 ? -14.281 9.474 28.948 1.00 96.62 79 ARG A N 1
ATOM 568 C CA . ARG A 1 79 ? -14.063 10.607 28.048 1.00 96.62 79 ARG A CA 1
ATOM 569 C C . ARG A 1 79 ? -12.614 11.064 28.097 1.00 96.62 79 ARG A C 1
ATOM 571 O O . ARG A 1 79 ? -12.115 11.446 29.152 1.00 96.62 79 ARG A O 1
ATOM 578 N N . ALA A 1 80 ? -11.977 11.110 26.935 1.00 94.94 80 ALA A N 1
ATOM 579 C CA . ALA A 1 80 ? -10.599 11.546 26.777 1.00 94.94 80 ALA A CA 1
ATOM 580 C C . ALA A 1 80 ? -10.510 12.650 25.721 1.00 94.94 80 ALA A C 1
ATOM 582 O O . ALA A 1 80 ? -11.091 12.548 24.640 1.00 94.94 80 ALA A O 1
ATOM 583 N N . ALA A 1 81 ? -9.778 13.716 26.033 1.00 93.69 81 ALA A N 1
ATOM 584 C CA . ALA A 1 81 ? -9.261 14.608 25.004 1.00 93.69 81 ALA A CA 1
ATOM 585 C C . ALA A 1 81 ? -7.948 14.022 24.477 1.00 93.69 81 ALA A C 1
ATOM 587 O O . ALA A 1 81 ? -7.190 13.436 25.251 1.00 93.69 81 ALA A O 1
ATOM 588 N N . ALA A 1 82 ? -7.692 14.189 23.184 1.00 93.19 82 ALA A N 1
ATOM 589 C CA . ALA A 1 82 ? -6.382 13.918 22.619 1.00 93.19 82 ALA A CA 1
ATOM 590 C C . ALA A 1 82 ? -5.327 14.824 23.278 1.00 93.19 82 ALA A C 1
ATOM 592 O O . ALA A 1 82 ? -5.607 15.979 23.617 1.00 93.19 82 ALA A O 1
ATOM 593 N N . ASP A 1 83 ? -4.118 14.300 23.462 1.00 92.38 83 ASP A N 1
ATOM 594 C CA . ASP A 1 83 ? -2.986 15.080 23.944 1.00 92.38 83 ASP A CA 1
ATOM 595 C C . ASP A 1 83 ? -2.680 16.239 22.979 1.00 92.38 83 ASP A C 1
ATOM 597 O O . ASP A 1 83 ? -2.641 16.076 21.759 1.00 92.38 83 ASP A O 1
ATOM 601 N N . LEU A 1 84 ? -2.455 17.440 23.514 1.00 88.44 84 LEU A N 1
ATOM 602 C CA . LEU A 1 84 ? -2.301 18.642 22.687 1.00 88.44 84 LEU A CA 1
ATOM 603 C C . LEU A 1 84 ? -0.973 18.683 21.912 1.00 88.44 84 LEU A C 1
ATOM 605 O O . LEU A 1 84 ? -0.835 19.483 20.983 1.00 88.44 84 LEU A O 1
ATOM 609 N N . GLN A 1 85 ? 0.010 17.861 22.288 1.00 85.81 85 GLN A N 1
ATOM 610 C CA . GLN A 1 85 ? 1.303 17.765 21.617 1.00 85.81 85 GLN A CA 1
ATOM 611 C C . GLN A 1 85 ? 1.339 16.591 20.641 1.00 85.81 85 GLN A C 1
ATOM 613 O O . GLN A 1 85 ? 1.753 16.795 19.497 1.00 85.81 85 GLN A O 1
ATOM 618 N N . THR A 1 86 ? 0.888 15.410 21.061 1.00 86.06 86 THR A N 1
ATOM 619 C CA . THR A 1 86 ? 0.996 14.156 20.297 1.00 86.06 86 THR A CA 1
ATOM 620 C C . THR A 1 86 ? -0.299 13.749 19.597 1.00 86.06 86 THR A C 1
ATOM 622 O O . THR A 1 86 ? -0.265 12.988 18.643 1.00 86.06 86 THR A O 1
ATOM 625 N N . GLY A 1 87 ? -1.457 14.243 20.040 1.00 90.06 87 GLY A N 1
ATOM 626 C CA . GLY A 1 87 ? -2.766 13.829 19.531 1.00 90.06 87 GLY A CA 1
ATOM 627 C C . GLY A 1 87 ? -3.214 12.431 19.971 1.00 90.06 87 GLY A C 1
ATOM 628 O O . GLY A 1 87 ? -4.237 11.941 19.488 1.00 90.06 87 GLY A O 1
ATOM 629 N N . GLU A 1 88 ? -2.482 11.790 20.884 1.00 93.50 88 GLU A N 1
ATOM 630 C CA . GLU A 1 88 ? -2.844 10.479 21.420 1.00 93.50 88 GLU A CA 1
ATOM 631 C C . GLU A 1 88 ? -3.988 10.603 22.435 1.00 93.50 88 GLU A C 1
ATOM 633 O O . GLU A 1 88 ? -3.966 11.463 23.317 1.00 93.50 88 GLU A O 1
ATOM 638 N N . TYR A 1 89 ? -4.992 9.736 22.327 1.00 95.06 89 TYR A N 1
ATOM 639 C CA . TYR A 1 89 ? -5.992 9.537 23.372 1.00 95.06 89 TYR A CA 1
ATOM 640 C C . TYR A 1 89 ? -5.680 8.274 24.176 1.00 95.06 89 TYR A C 1
ATOM 642 O O . TYR A 1 89 ? -5.035 7.346 23.685 1.00 95.06 89 TYR A O 1
ATOM 650 N N . ARG A 1 90 ? -6.193 8.213 25.408 1.00 96.19 90 ARG A N 1
ATOM 651 C CA . ARG A 1 90 ? -6.001 7.081 26.319 1.00 96.19 90 ARG A CA 1
ATOM 652 C C . ARG A 1 90 ? -7.268 6.787 27.117 1.00 96.19 90 ARG A C 1
ATOM 654 O O . ARG A 1 90 ? -7.873 7.705 27.664 1.00 96.19 90 ARG A O 1
ATOM 661 N N . PHE A 1 91 ? -7.600 5.505 27.247 1.00 97.75 91 PHE A N 1
ATOM 662 C CA . PHE A 1 91 ? -8.611 4.994 28.169 1.00 97.75 91 PHE A CA 1
ATOM 663 C C . PHE A 1 91 ? -8.046 3.853 29.012 1.00 97.75 91 PHE A C 1
ATOM 665 O O . PHE A 1 91 ? -7.557 2.864 28.471 1.00 97.75 91 PHE A O 1
ATOM 672 N N . ASP A 1 92 ? -8.159 3.980 30.332 1.00 97.25 92 ASP A N 1
ATOM 673 C CA . ASP A 1 92 ? -7.875 2.914 31.293 1.00 97.25 92 ASP A CA 1
ATOM 674 C C . ASP A 1 92 ? -9.192 2.268 31.731 1.00 97.25 92 ASP A C 1
ATOM 676 O O . ASP A 1 92 ? -9.971 2.852 32.487 1.00 97.25 92 ASP A O 1
ATOM 680 N N . THR A 1 93 ? -9.452 1.064 31.225 1.00 97.50 93 THR A N 1
ATOM 681 C CA . THR A 1 93 ? -10.761 0.397 31.279 1.00 97.50 93 THR A CA 1
ATOM 682 C C . THR A 1 93 ? -10.603 -1.106 31.563 1.00 97.50 93 THR A C 1
ATOM 684 O O . THR A 1 93 ? -9.556 -1.546 32.043 1.00 97.50 93 THR A O 1
ATOM 687 N N . VAL A 1 94 ? -11.650 -1.891 31.314 1.00 97.56 94 VAL A N 1
ATOM 688 C CA . VAL A 1 94 ? -11.653 -3.361 31.347 1.00 97.56 94 VAL A CA 1
ATOM 689 C C . VAL A 1 94 ? -11.972 -3.922 29.965 1.00 97.56 94 VAL A C 1
ATOM 691 O O . VAL A 1 94 ? -12.695 -3.280 29.196 1.00 97.56 94 VAL A O 1
ATOM 694 N N . LYS A 1 95 ? -11.465 -5.113 29.633 1.00 97.94 95 LYS A N 1
ATOM 695 C CA . LYS A 1 95 ? -11.873 -5.813 28.409 1.00 97.94 95 LYS A CA 1
ATOM 696 C C . LYS A 1 95 ? -13.352 -6.215 28.550 1.00 97.94 95 LYS A C 1
ATOM 698 O O . LYS A 1 95 ? -13.682 -6.946 29.485 1.00 97.94 95 LYS A O 1
ATOM 703 N N . PRO A 1 96 ? -14.260 -5.716 27.692 1.00 98.25 96 PRO A N 1
ATOM 704 C CA . PRO A 1 96 ? -15.688 -5.969 27.837 1.00 98.25 96 PRO A CA 1
ATOM 705 C C . PRO A 1 96 ? -16.034 -7.425 27.509 1.00 98.25 96 PRO A C 1
ATOM 707 O O . PRO A 1 96 ? -15.456 -8.028 26.609 1.00 98.25 96 PRO A O 1
ATOM 710 N N . GLY A 1 97 ? -17.034 -7.972 28.191 1.00 98.00 97 GLY A N 1
ATOM 711 C CA . GLY A 1 97 ? -17.620 -9.262 27.847 1.00 98.00 97 GLY A CA 1
ATOM 712 C C . GLY A 1 97 ? -18.483 -9.198 26.582 1.00 98.00 97 GLY A C 1
ATOM 713 O O . GLY A 1 97 ? -18.862 -8.128 26.096 1.00 98.00 97 GLY A O 1
ATOM 714 N N . ARG A 1 98 ? -18.841 -10.372 26.052 1.00 97.81 98 ARG A N 1
ATOM 715 C CA . ARG A 1 98 ? -19.768 -10.497 24.914 1.00 97.81 98 ARG A CA 1
ATOM 716 C C . ARG A 1 98 ? -21.173 -10.016 25.293 1.00 97.81 98 ARG A C 1
ATOM 718 O O . ARG A 1 98 ? -21.670 -10.303 26.378 1.00 97.81 98 ARG A O 1
ATOM 725 N N . VAL A 1 99 ? -21.856 -9.340 24.367 1.00 96.56 99 VAL A N 1
ATOM 726 C CA . VAL A 1 99 ? -23.188 -8.743 24.599 1.00 96.56 99 VAL A CA 1
ATOM 727 C C . VAL A 1 99 ? -24.225 -9.351 23.646 1.00 96.56 99 VAL A C 1
ATOM 729 O O . VAL A 1 99 ? -23.987 -9.374 22.440 1.00 96.56 99 VAL A O 1
ATOM 732 N N . PRO A 1 100 ? -25.412 -9.782 24.107 1.00 95.25 100 PRO A N 1
ATOM 733 C CA . PRO A 1 100 ? -26.454 -10.306 23.238 1.00 95.25 100 PRO A CA 1
ATOM 734 C C . PRO A 1 100 ? -26.951 -9.244 22.254 1.00 95.25 100 PRO A C 1
ATOM 736 O O . PRO A 1 100 ? -27.183 -8.082 22.587 1.00 95.25 100 PRO A O 1
ATOM 739 N N . TRP A 1 101 ? -27.128 -9.669 21.015 1.00 93.94 101 TRP A N 1
ATOM 740 C CA . TRP A 1 101 ? -27.799 -8.943 19.956 1.00 93.94 101 TRP A CA 1
ATOM 741 C C . TRP A 1 101 ? -29.310 -9.163 20.034 1.00 93.94 101 TRP A C 1
ATOM 743 O O . TRP A 1 101 ? -29.802 -10.044 20.738 1.00 93.94 101 TRP A O 1
ATOM 753 N N . ARG A 1 102 ? -30.071 -8.375 19.268 1.00 89.94 102 ARG A N 1
ATOM 754 C CA . ARG A 1 102 ? -31.546 -8.393 19.278 1.00 89.94 102 ARG A CA 1
ATOM 755 C C . ARG A 1 102 ? -32.161 -9.760 18.953 1.00 89.94 102 ARG A C 1
ATOM 757 O O . ARG A 1 102 ? -33.311 -9.990 19.303 1.00 89.94 102 ARG A O 1
ATOM 764 N N . ASP A 1 103 ? -31.423 -10.633 18.272 1.00 90.19 103 ASP A N 1
ATOM 765 C CA . ASP A 1 103 ? -31.849 -11.987 17.897 1.00 90.19 103 ASP A CA 1
ATOM 766 C C . ASP A 1 103 ? -31.256 -13.095 18.791 1.00 90.19 103 ASP A C 1
ATOM 768 O O . ASP A 1 103 ? -31.430 -14.275 18.500 1.00 90.19 103 ASP A O 1
ATOM 772 N N . GLY A 1 104 ? -30.565 -12.726 19.875 1.00 90.50 104 GLY A N 1
ATOM 773 C CA . GLY A 1 104 ? -29.963 -13.652 20.835 1.00 90.50 104 GLY A CA 1
ATOM 774 C C . GLY A 1 104 ? -28.533 -14.091 20.509 1.00 90.50 104 GLY A C 1
ATOM 775 O O . GLY A 1 104 ? -27.876 -14.646 21.388 1.00 90.50 104 GLY A O 1
ATOM 776 N N . ARG A 1 105 ? -28.008 -13.816 19.305 1.00 94.38 105 ARG A N 1
ATOM 777 C CA . ARG A 1 105 ? -26.582 -14.045 19.003 1.00 94.38 105 ARG A CA 1
ATOM 778 C C . ARG A 1 105 ? -25.697 -13.137 19.848 1.00 94.38 105 ARG A C 1
ATOM 780 O O . ARG A 1 105 ? -26.109 -12.040 20.203 1.00 94.38 105 ARG A O 1
ATOM 787 N N . LEU A 1 106 ? -24.474 -13.556 20.148 1.00 97.19 106 LEU A N 1
ATOM 788 C CA . LEU A 1 106 ? -23.542 -12.755 20.941 1.00 97.19 106 LEU A CA 1
ATOM 789 C C . LEU A 1 106 ? -22.671 -11.870 20.044 1.00 97.19 106 LEU A C 1
ATOM 791 O O . LEU A 1 106 ? -21.985 -12.369 19.156 1.00 97.19 106 LEU A O 1
ATOM 795 N N . GLN A 1 107 ? -22.664 -10.569 20.324 1.00 97.94 107 GLN A N 1
ATOM 796 C CA . GLN A 1 107 ? -21.662 -9.637 19.815 1.00 97.94 107 GLN A CA 1
ATOM 797 C C . GLN A 1 107 ? -20.307 -9.932 20.459 1.00 97.94 107 GLN A C 1
ATOM 799 O O . GLN A 1 107 ? -20.247 -10.294 21.640 1.00 97.94 107 GLN A O 1
ATOM 804 N N . ALA A 1 108 ? -19.237 -9.768 19.690 1.00 98.06 108 ALA A N 1
ATOM 805 C CA . ALA A 1 108 ? -17.868 -9.833 20.176 1.00 98.06 108 ALA A CA 1
ATOM 806 C C . ALA A 1 108 ? -17.605 -8.744 21.236 1.00 98.06 108 ALA A C 1
ATOM 808 O O . ALA A 1 108 ? -18.347 -7.750 21.290 1.00 98.06 108 ALA A O 1
ATOM 809 N N . PRO A 1 109 ? -16.572 -8.905 22.084 1.00 98.38 109 PRO A N 1
ATOM 810 C CA . PRO A 1 109 ? -16.074 -7.826 22.932 1.00 98.38 109 PRO A CA 1
ATOM 811 C C . PRO A 1 109 ? -15.869 -6.542 22.123 1.00 98.38 109 PRO A C 1
ATOM 813 O O . PRO A 1 109 ? -15.161 -6.543 21.117 1.00 98.38 109 PRO A O 1
ATOM 816 N N . HIS A 1 110 ? -16.520 -5.451 22.529 1.00 98.38 110 HIS A N 1
ATOM 817 C CA . HIS A 1 110 ? -16.424 -4.181 21.813 1.00 98.38 110 HIS A CA 1
ATOM 818 C C . HIS A 1 110 ? -16.631 -2.965 22.714 1.00 98.38 110 HIS A C 1
ATOM 820 O O . HIS A 1 110 ? -17.341 -3.013 23.720 1.00 98.38 110 HIS A O 1
ATOM 826 N N . ILE A 1 111 ? -16.058 -1.846 22.284 1.00 98.25 111 ILE A N 1
ATOM 827 C CA . ILE A 1 111 ? -16.226 -0.520 22.872 1.00 98.25 111 ILE A CA 1
ATOM 828 C C . ILE A 1 111 ? -16.929 0.363 21.841 1.00 98.25 111 ILE A C 1
ATOM 830 O O . ILE A 1 111 ? -16.480 0.488 20.701 1.00 98.25 111 ILE A O 1
ATOM 834 N N . SER A 1 112 ? -18.048 0.983 22.218 1.00 97.38 112 SER A N 1
ATOM 835 C CA . SER A 1 112 ? -18.689 1.995 21.372 1.00 97.38 112 SER A CA 1
ATOM 836 C C . SER A 1 112 ? -17.982 3.327 21.565 1.00 97.38 112 SER A C 1
ATOM 838 O O . SER A 1 112 ? -17.750 3.730 22.700 1.00 97.38 112 SER A O 1
ATOM 840 N N . MET A 1 113 ? -17.665 4.014 20.472 1.00 96.31 113 MET A N 1
ATOM 841 C CA . MET A 1 113 ? -16.921 5.269 20.497 1.00 96.31 113 MET A CA 1
ATOM 842 C C . MET A 1 113 ? -17.709 6.385 19.819 1.00 96.31 113 MET A C 1
ATOM 844 O O . MET A 1 113 ? -18.309 6.194 18.757 1.00 96.31 113 MET A O 1
ATOM 848 N N . TRP A 1 114 ? -17.659 7.566 20.420 1.00 96.00 114 TRP A N 1
ATOM 849 C CA . TRP A 1 114 ? -18.120 8.822 19.852 1.00 96.00 114 TRP A CA 1
ATOM 850 C C . TRP A 1 114 ? -16.939 9.780 19.732 1.00 96.00 114 TRP A C 1
ATOM 852 O O . TRP A 1 114 ? -16.186 9.944 20.687 1.00 96.00 114 TRP A O 1
ATOM 862 N N . ILE A 1 115 ? -16.755 10.388 18.563 1.00 93.50 115 ILE A N 1
ATOM 863 C CA . ILE A 1 115 ? -15.578 11.195 18.229 1.00 93.50 115 ILE A CA 1
ATOM 864 C C . ILE A 1 115 ? -16.040 12.566 17.747 1.00 93.50 115 ILE A C 1
ATOM 866 O O . ILE A 1 115 ? -16.835 12.680 16.812 1.00 93.50 115 ILE A O 1
ATOM 870 N N . VAL A 1 116 ? -15.502 13.625 18.342 1.00 92.56 116 VAL A N 1
ATOM 871 C CA . VAL A 1 116 ? -15.717 15.003 17.895 1.00 92.56 116 VAL A CA 1
ATOM 872 C C . VAL A 1 116 ? -14.390 15.746 17.850 1.00 92.56 116 VAL A C 1
ATOM 874 O O . VAL A 1 116 ? -13.535 15.570 18.706 1.00 92.56 116 VAL A O 1
ATOM 877 N N . ALA A 1 117 ? -14.220 16.596 16.850 1.00 90.81 117 ALA A N 1
ATOM 878 C CA . ALA A 1 117 ? -13.066 17.465 16.671 1.00 90.81 117 ALA A CA 1
ATOM 879 C C . ALA A 1 117 ? -13.532 18.732 15.944 1.00 90.81 117 ALA A C 1
ATOM 881 O O . ALA A 1 117 ? -14.686 18.827 15.506 1.00 90.81 117 ALA A O 1
ATOM 882 N N . ARG A 1 118 ? -12.660 19.726 15.790 1.00 84.31 118 ARG A N 1
ATOM 883 C CA . ARG A 1 118 ? -13.008 20.921 15.012 1.00 84.31 118 ARG A CA 1
ATOM 884 C C . ARG A 1 118 ? -13.310 20.540 13.563 1.00 84.31 118 ARG A C 1
ATOM 886 O O . ARG A 1 118 ? -12.582 19.776 12.945 1.00 84.31 118 ARG A O 1
ATOM 893 N N . GLY A 1 119 ? -14.404 21.076 13.026 1.00 78.88 119 GLY A N 1
ATOM 894 C CA . GLY A 1 119 ? -14.892 20.729 11.685 1.00 78.88 119 GLY A CA 1
ATOM 895 C C . GLY A 1 119 ? -15.809 19.500 11.643 1.00 78.88 119 GLY A C 1
ATOM 896 O O . GLY A 1 119 ? -16.475 19.287 10.632 1.00 78.88 119 GLY A O 1
ATOM 897 N N . ILE A 1 120 ? -15.930 18.744 12.740 1.00 82.06 120 ILE A N 1
ATOM 898 C CA . ILE A 1 120 ? -16.925 17.676 12.885 1.00 82.06 120 ILE A CA 1
ATOM 899 C C . ILE A 1 120 ? -18.212 18.291 13.450 1.00 82.06 120 ILE A C 1
ATOM 901 O O . ILE A 1 120 ? -18.374 18.447 14.658 1.00 82.06 120 ILE A O 1
ATOM 905 N N . ASN A 1 121 ? -19.132 18.668 12.558 1.00 73.50 121 ASN A N 1
ATOM 906 C CA . ASN A 1 121 ? -20.406 19.300 12.941 1.00 73.50 121 ASN A CA 1
ATOM 907 C C . ASN A 1 121 ? -21.382 18.330 13.629 1.00 73.50 121 ASN A C 1
ATOM 909 O O . ASN A 1 121 ? -22.230 18.755 14.410 1.00 73.50 121 ASN A O 1
ATOM 913 N N . ILE A 1 122 ? -21.278 17.036 13.321 1.00 83.56 122 ILE A N 1
ATOM 914 C CA . ILE A 1 122 ? -22.048 15.950 13.932 1.00 83.56 122 ILE A CA 1
ATOM 915 C C . ILE A 1 122 ? -21.022 14.915 14.362 1.00 83.56 122 ILE A C 1
ATOM 917 O O . ILE A 1 122 ? -20.288 14.413 13.511 1.00 83.56 122 ILE A O 1
ATOM 921 N N . GLY A 1 123 ? -20.935 14.635 15.663 1.00 86.88 123 GLY A N 1
ATOM 922 C CA . GLY A 1 123 ? -19.934 13.702 16.170 1.00 86.88 123 GLY A CA 1
ATOM 923 C C . GLY A 1 123 ? -20.060 12.326 15.510 1.00 86.88 123 GLY A C 1
ATOM 924 O O . GLY A 1 123 ? -21.162 11.836 15.253 1.00 86.88 123 GLY A O 1
ATOM 925 N N . LEU A 1 124 ? -18.913 11.742 15.185 1.00 90.44 124 LEU A N 1
ATOM 926 C CA . LEU A 1 124 ? -18.810 10.470 14.486 1.00 90.44 124 LEU A CA 1
ATOM 927 C C . LEU A 1 124 ? -18.988 9.327 15.479 1.00 90.44 124 LEU A C 1
ATOM 929 O O . LEU A 1 124 ? -18.564 9.424 16.627 1.00 90.44 124 LEU A O 1
ATOM 933 N N . HIS A 1 125 ? -19.584 8.232 15.027 1.00 93.12 125 HIS A N 1
ATOM 934 C CA . HIS A 1 125 ? -19.780 7.038 15.839 1.00 93.12 125 HIS A CA 1
ATOM 935 C C . HIS A 1 125 ? -19.056 5.859 15.199 1.00 93.12 125 HIS A C 1
ATOM 937 O O . HIS A 1 125 ? -19.196 5.624 13.999 1.00 93.12 125 HIS A O 1
ATOM 943 N N . THR A 1 126 ? -18.309 5.108 16.000 1.00 92.12 126 THR A N 1
ATOM 944 C CA . THR A 1 126 ? -17.673 3.859 15.572 1.00 92.12 126 THR A CA 1
ATOM 945 C C . THR A 1 126 ? -17.683 2.831 16.702 1.00 92.12 126 THR A C 1
ATOM 947 O O . THR A 1 126 ? -18.127 3.111 17.817 1.00 92.12 126 THR A O 1
ATOM 950 N N . ARG A 1 127 ? -17.222 1.618 16.405 1.00 94.94 127 ARG A N 1
ATOM 951 C CA . ARG A 1 127 ? -16.934 0.584 17.393 1.00 94.94 127 ARG A CA 1
ATOM 952 C C . ARG A 1 127 ? -15.492 0.133 17.249 1.00 94.94 127 ARG A C 1
ATOM 954 O O . ARG A 1 127 ? -15.007 -0.022 16.133 1.00 94.94 127 ARG A O 1
ATOM 961 N N . LEU A 1 128 ? -14.873 -0.104 18.390 1.00 96.06 128 LEU A N 1
ATOM 962 C CA . LEU A 1 128 ? -13.604 -0.791 18.533 1.00 96.06 128 LEU A CA 1
ATOM 963 C C . LEU A 1 128 ? -13.902 -2.226 18.964 1.00 96.06 128 LEU A C 1
ATOM 965 O O . LEU A 1 128 ? -14.648 -2.435 19.917 1.00 96.06 128 LEU A O 1
ATOM 969 N N . TYR A 1 129 ? -13.319 -3.190 18.269 1.00 97.69 129 TYR A N 1
ATOM 970 C CA . TYR A 1 129 ? -13.266 -4.610 18.622 1.00 97.69 129 TYR A CA 1
ATOM 971 C C . TYR A 1 129 ? -11.806 -4.987 18.898 1.00 97.69 129 TYR A C 1
ATOM 973 O O . TYR A 1 129 ? -10.916 -4.166 18.696 1.00 97.69 129 TYR A O 1
ATOM 981 N N . PHE A 1 130 ? -11.534 -6.207 19.345 1.00 97.75 130 PHE A N 1
ATOM 982 C CA . PHE A 1 130 ? -10.183 -6.627 19.730 1.00 97.75 130 PHE A CA 1
ATOM 983 C C . PHE A 1 130 ? -9.643 -7.666 18.746 1.00 97.75 130 PHE A C 1
ATOM 985 O O . PHE A 1 130 ? -10.371 -8.583 18.361 1.00 97.75 130 PHE A O 1
ATOM 992 N N . ASP A 1 131 ? -8.402 -7.506 18.286 1.00 94.31 131 ASP A N 1
ATOM 993 C CA . ASP A 1 131 ? -7.796 -8.393 17.281 1.00 94.31 131 ASP A CA 1
ATOM 994 C C . ASP A 1 131 ? -7.568 -9.827 17.786 1.00 94.31 131 ASP A C 1
ATOM 996 O O . ASP A 1 131 ? -7.654 -10.781 17.012 1.00 94.31 131 ASP A O 1
ATOM 1000 N N . ASP A 1 132 ? -7.369 -9.983 19.092 1.00 95.12 132 ASP A N 1
ATOM 1001 C CA . ASP A 1 132 ? -7.208 -11.257 19.787 1.00 95.12 132 ASP A CA 1
ATOM 1002 C C . ASP A 1 132 ? -8.533 -12.015 20.033 1.00 95.12 132 ASP A C 1
ATOM 1004 O O . ASP A 1 132 ? -8.519 -13.138 20.529 1.00 95.12 132 ASP A O 1
ATOM 1008 N N . GLU A 1 133 ? -9.675 -11.461 19.609 1.00 96.75 133 GLU A N 1
ATOM 1009 C CA . GLU A 1 133 ? -11.018 -12.065 19.699 1.00 96.75 133 GLU A CA 1
ATOM 1010 C C . GLU A 1 133 ? -11.500 -12.637 18.350 1.00 96.75 133 GLU A C 1
ATOM 1012 O O . GLU A 1 133 ? -12.678 -12.553 17.999 1.00 96.75 133 GLU A O 1
ATOM 1017 N N . ALA A 1 134 ? -10.592 -13.202 17.547 1.00 92.56 134 ALA A N 1
ATOM 1018 C CA . ALA A 1 134 ? -10.863 -13.606 16.161 1.00 92.56 134 ALA A CA 1
ATOM 1019 C C . ALA A 1 134 ? -12.104 -14.511 15.989 1.00 92.56 134 ALA A C 1
ATOM 1021 O O . ALA A 1 134 ? -12.895 -14.297 15.067 1.00 92.56 134 ALA A O 1
ATOM 1022 N N . GLU A 1 135 ? -12.307 -15.486 16.882 1.00 95.69 135 GLU A N 1
ATOM 1023 C CA . GLU A 1 135 ? -13.474 -16.379 16.853 1.00 95.69 135 GLU A CA 1
ATOM 1024 C C . GLU A 1 135 ? -14.772 -15.596 17.097 1.00 95.69 135 GLU A C 1
ATOM 1026 O O . GLU A 1 135 ? -15.679 -15.626 16.264 1.00 95.69 135 GLU A O 1
ATOM 1031 N N . ALA A 1 136 ? -14.830 -14.802 18.171 1.00 96.81 136 ALA A N 1
ATOM 1032 C CA . ALA A 1 136 ? -15.999 -13.989 18.491 1.00 96.81 136 ALA A CA 1
ATOM 1033 C C . ALA A 1 136 ? -16.294 -12.947 17.398 1.00 96.81 136 ALA A C 1
ATOM 1035 O O . ALA A 1 136 ? -17.456 -12.748 17.042 1.00 96.81 136 ALA A O 1
ATOM 1036 N N . ASN A 1 137 ? -15.257 -12.323 16.829 1.00 96.25 137 ASN A N 1
ATOM 1037 C CA . ASN A 1 137 ? -15.380 -11.359 15.735 1.00 96.25 137 ASN A CA 1
ATOM 1038 C C . ASN A 1 137 ? -16.003 -11.994 14.482 1.00 96.25 137 ASN A C 1
ATOM 1040 O O . ASN A 1 137 ? -16.811 -11.356 13.807 1.00 96.25 137 ASN A O 1
ATOM 1044 N N . SER A 1 138 ? -15.663 -13.252 14.179 1.00 94.12 138 SER A N 1
ATOM 1045 C CA . SER A 1 138 ? -16.196 -13.969 13.011 1.00 94.12 138 SER A CA 1
ATOM 1046 C C . SER A 1 138 ? -17.694 -14.293 13.122 1.00 94.12 138 SER A C 1
ATOM 1048 O O . SER A 1 138 ? -18.384 -14.405 12.108 1.00 94.12 138 SER A O 1
ATOM 1050 N N . GLU A 1 139 ? -18.211 -14.394 14.349 1.00 95.44 139 GLU A N 1
ATOM 1051 C CA . GLU A 1 139 ? -19.620 -14.675 14.646 1.00 95.44 139 GLU A CA 1
ATOM 1052 C C . GLU A 1 139 ? -20.458 -13.409 14.872 1.00 95.44 139 GLU A C 1
ATOM 1054 O O . GLU A 1 139 ? -21.692 -13.479 14.935 1.00 95.44 139 GLU A O 1
ATOM 1059 N N . ASP A 1 140 ? -19.805 -12.254 15.029 1.00 97.31 140 ASP A N 1
ATOM 1060 C CA . ASP A 1 140 ? -20.452 -11.029 15.474 1.00 97.31 140 ASP A CA 1
ATOM 1061 C C . ASP A 1 140 ? -21.545 -10.579 14.475 1.00 97.31 140 ASP A C 1
ATOM 1063 O O . ASP A 1 140 ? -21.291 -10.383 13.277 1.00 97.31 140 ASP A O 1
ATOM 1067 N N . PRO A 1 141 ? -22.795 -10.382 14.935 1.00 95.56 141 PRO A N 1
ATOM 1068 C CA . PRO A 1 141 ? -23.927 -10.078 14.065 1.00 95.56 141 PRO A CA 1
ATOM 1069 C C . PRO A 1 141 ? -23.900 -8.661 13.472 1.00 95.56 141 PRO A C 1
ATOM 1071 O O . PRO A 1 141 ? -24.737 -8.358 12.620 1.00 95.56 141 PRO A O 1
ATOM 1074 N N . VAL A 1 142 ? -22.993 -7.788 13.914 1.00 94.38 142 VAL A N 1
ATOM 1075 C CA . VAL A 1 142 ? -22.735 -6.463 13.340 1.00 94.38 142 VAL A CA 1
ATOM 1076 C C . VAL A 1 142 ? -21.594 -6.539 12.327 1.00 94.38 142 VAL A C 1
ATOM 1078 O O . VAL A 1 142 ? -21.782 -6.086 11.198 1.00 94.38 142 VAL A O 1
ATOM 1081 N N . LEU A 1 143 ? -20.458 -7.158 12.668 1.00 94.00 143 LEU A N 1
ATOM 1082 C CA . LEU A 1 143 ? -19.311 -7.302 11.758 1.00 94.00 143 LEU A CA 1
ATOM 1083 C C . LEU A 1 143 ? -19.667 -8.111 10.506 1.00 94.00 143 LEU A C 1
ATOM 1085 O O . LEU A 1 143 ? -19.360 -7.698 9.387 1.00 94.00 143 LEU A O 1
ATOM 1089 N N . THR A 1 144 ? -20.415 -9.204 10.667 1.00 92.31 144 THR A N 1
ATOM 1090 C CA . THR A 1 144 ? -20.888 -10.041 9.545 1.00 92.31 144 THR A CA 1
ATOM 1091 C C . THR A 1 144 ? -21.855 -9.321 8.598 1.00 92.31 144 THR A C 1
ATOM 1093 O O . THR A 1 144 ? -22.116 -9.803 7.498 1.00 92.31 144 THR A O 1
ATOM 1096 N N . ARG A 1 145 ? -22.394 -8.157 8.992 1.00 91.31 145 ARG A N 1
ATOM 1097 C CA . ARG A 1 145 ? -23.298 -7.335 8.167 1.00 91.31 145 ARG A CA 1
ATOM 1098 C C . ARG A 1 145 ? -22.597 -6.184 7.452 1.00 91.31 145 ARG A C 1
ATOM 1100 O O . ARG A 1 145 ? -23.252 -5.485 6.682 1.00 91.31 145 ARG A O 1
ATOM 1107 N N . ILE A 1 146 ? -21.305 -5.967 7.697 1.00 85.62 146 ILE A N 1
ATOM 1108 C CA . ILE A 1 146 ? -20.524 -4.965 6.970 1.00 85.62 146 ILE A CA 1
ATOM 1109 C C . ILE A 1 146 ? -20.367 -5.447 5.524 1.00 85.62 146 ILE A C 1
ATOM 1111 O O . ILE A 1 146 ? -19.766 -6.484 5.274 1.00 85.62 146 ILE A O 1
ATOM 1115 N N . GLU A 1 147 ? -20.906 -4.704 4.559 1.00 79.19 147 GLU A N 1
ATOM 1116 C CA . GLU A 1 147 ? -20.821 -5.066 3.135 1.00 79.19 147 GLU A CA 1
ATOM 1117 C C . GLU A 1 147 ? -19.358 -5.181 2.672 1.00 79.19 147 GLU A C 1
ATOM 1119 O O . GLU A 1 147 ? -18.951 -6.152 2.035 1.00 79.19 147 GLU A O 1
ATOM 1124 N N . HIS A 1 148 ? -18.530 -4.225 3.093 1.00 75.50 148 HIS A N 1
ATOM 1125 C CA . HIS A 1 148 ? -17.103 -4.186 2.802 1.00 75.50 148 HIS A CA 1
ATOM 1126 C C . HIS A 1 148 ? -16.294 -4.959 3.852 1.00 75.50 148 HIS A C 1
ATOM 1128 O O . HIS A 1 148 ? -15.624 -4.362 4.694 1.00 75.50 148 HIS A O 1
ATOM 1134 N N . GLN A 1 149 ? -16.334 -6.293 3.799 1.00 78.81 149 GLN A N 1
ATOM 1135 C CA . GLN A 1 149 ? -15.645 -7.169 4.765 1.00 78.81 149 GLN A CA 1
ATOM 1136 C C . GLN A 1 149 ? -14.138 -6.877 4.909 1.00 78.81 149 GLN A C 1
ATOM 1138 O O . GLN A 1 149 ? -13.589 -6.981 6.002 1.00 78.81 149 GLN A O 1
ATOM 1143 N N . HIS A 1 150 ? -13.473 -6.404 3.849 1.00 67.12 150 HIS A N 1
ATOM 1144 C CA . HIS A 1 150 ? -12.062 -5.998 3.895 1.00 67.12 150 HIS A CA 1
ATOM 1145 C C . HIS A 1 150 ? -11.782 -4.806 4.834 1.00 67.12 150 HIS A C 1
ATOM 1147 O O . HIS A 1 150 ? -10.625 -4.567 5.174 1.00 67.12 150 HIS A O 1
ATOM 1153 N N . ARG A 1 151 ? -12.815 -4.065 5.266 1.00 72.94 151 ARG A N 1
ATOM 1154 C CA . ARG A 1 151 ? -12.708 -2.941 6.211 1.00 72.94 151 ARG A CA 1
ATOM 1155 C C . ARG A 1 151 ? -12.887 -3.355 7.670 1.00 72.94 151 ARG A C 1
ATOM 1157 O O . ARG A 1 151 ? -12.574 -2.560 8.543 1.00 72.94 151 ARG A O 1
ATOM 1164 N N . VAL A 1 152 ? -13.356 -4.573 7.961 1.00 84.31 152 VAL A N 1
ATOM 1165 C CA . VAL A 1 152 ? -13.541 -5.051 9.347 1.00 84.31 152 VAL A CA 1
ATOM 1166 C C . VAL A 1 152 ? -12.270 -4.875 10.191 1.00 84.31 152 VAL A C 1
ATOM 1168 O O . VAL A 1 152 ? -12.382 -4.368 11.304 1.00 84.31 152 VAL A O 1
ATOM 1171 N N . PRO A 1 153 ? -11.059 -5.169 9.680 1.00 82.06 153 PRO A N 1
ATOM 1172 C CA . PRO A 1 153 ? -9.849 -5.013 10.482 1.00 82.06 153 PRO A CA 1
ATOM 1173 C C . PRO A 1 153 ? -9.500 -3.570 10.859 1.00 82.06 153 PRO A C 1
ATOM 1175 O O . PRO A 1 153 ? -8.786 -3.369 11.830 1.00 82.06 153 PRO A O 1
ATOM 1178 N N . THR A 1 154 ? -10.057 -2.554 10.183 1.00 82.31 154 THR A N 1
ATOM 1179 C CA . THR A 1 154 ? -9.903 -1.150 10.615 1.00 82.31 154 THR A CA 1
ATOM 1180 C C . THR A 1 154 ? -10.737 -0.821 11.856 1.00 82.31 154 THR A C 1
ATOM 1182 O O . THR A 1 154 ? -10.720 0.315 12.317 1.00 82.31 154 THR A O 1
ATOM 1185 N N . LEU A 1 155 ? -11.531 -1.773 12.351 1.00 91.50 155 LEU A N 1
ATOM 1186 C CA . LEU A 1 155 ? -12.291 -1.682 13.595 1.00 91.50 155 LEU A CA 1
ATOM 1187 C C . LEU A 1 155 ? -11.634 -2.485 14.727 1.00 91.50 155 LEU A C 1
ATOM 1189 O O . LEU A 1 155 ? -12.163 -2.485 15.834 1.00 91.50 155 LEU A O 1
ATOM 1193 N N . LEU A 1 156 ? -10.521 -3.181 14.465 1.00 92.88 156 LEU A N 1
ATOM 1194 C CA . LEU A 1 156 ? -9.827 -4.002 15.454 1.00 92.88 156 LEU A CA 1
ATOM 1195 C C . LEU A 1 156 ? -8.702 -3.190 16.104 1.00 92.88 156 LEU A C 1
ATOM 1197 O O . LEU A 1 156 ? -7.812 -2.687 15.421 1.00 92.88 156 LEU A O 1
ATOM 1201 N N . ALA A 1 157 ? -8.732 -3.073 17.426 1.00 94.88 157 ALA A N 1
ATOM 1202 C CA . ALA A 1 157 ? -7.600 -2.612 18.205 1.00 94.88 157 ALA A CA 1
ATOM 1203 C C . ALA A 1 157 ? -6.547 -3.716 18.257 1.00 94.88 157 ALA A C 1
ATOM 1205 O O . ALA A 1 157 ? -6.858 -4.848 18.629 1.00 94.88 157 ALA A O 1
ATOM 1206 N N . ALA A 1 158 ? -5.315 -3.365 17.902 1.00 89.81 158 ALA A N 1
ATOM 1207 C CA . ALA A 1 158 ? -4.190 -4.281 17.910 1.00 89.81 158 ALA A CA 1
ATOM 1208 C C . ALA A 1 158 ? -3.645 -4.449 19.329 1.00 89.81 158 ALA A C 1
ATOM 1210 O O . ALA A 1 158 ? -3.344 -3.447 19.989 1.00 89.81 158 ALA A O 1
ATOM 1211 N N . ARG A 1 159 ? -3.470 -5.687 19.794 1.00 92.56 159 ARG A N 1
ATOM 1212 C CA . ARG A 1 159 ? -2.803 -5.964 21.072 1.00 92.56 159 ARG A CA 1
ATOM 1213 C C . ARG A 1 159 ? -1.299 -5.714 20.939 1.00 92.56 159 ARG A C 1
ATOM 1215 O O . ARG A 1 159 ? -0.609 -6.400 20.191 1.00 92.56 159 ARG A O 1
ATOM 1222 N N . THR A 1 160 ? -0.777 -4.722 21.657 1.00 84.00 160 THR A N 1
ATOM 1223 C CA . THR A 1 160 ? 0.641 -4.316 21.580 1.00 84.00 160 THR A CA 1
ATOM 1224 C C . THR A 1 160 ? 1.492 -4.906 22.701 1.00 84.00 160 THR A C 1
ATOM 1226 O O . THR A 1 160 ? 2.691 -5.111 22.522 1.00 84.00 160 THR A O 1
ATOM 1229 N N . ALA A 1 161 ? 0.879 -5.204 23.845 1.00 86.56 161 ALA A N 1
ATOM 1230 C CA . ALA A 1 161 ? 1.459 -5.948 24.958 1.00 86.56 161 ALA A CA 1
ATOM 1231 C C . ALA A 1 161 ? 0.329 -6.508 25.837 1.00 86.56 161 ALA A C 1
ATOM 1233 O O . ALA A 1 161 ? -0.852 -6.290 25.560 1.00 86.56 161 ALA A O 1
ATOM 1234 N N . ASP A 1 162 ? 0.677 -7.202 26.919 1.00 91.00 162 ASP A N 1
ATOM 1235 C CA . ASP A 1 162 ? -0.313 -7.667 27.890 1.00 91.00 162 ASP A CA 1
ATOM 1236 C C . ASP A 1 162 ? -1.120 -6.504 28.476 1.00 91.00 162 ASP A C 1
ATOM 1238 O O . ASP A 1 162 ? -0.564 -5.578 29.066 1.00 91.00 162 ASP A O 1
ATOM 1242 N N . GLY A 1 163 ? -2.439 -6.545 28.261 1.00 93.50 163 GLY A N 1
ATOM 1243 C CA . GLY A 1 163 ? -3.374 -5.498 28.667 1.00 93.50 163 GLY A CA 1
ATOM 1244 C C . GLY A 1 163 ? -3.271 -4.188 27.874 1.00 93.50 163 GLY A C 1
ATOM 1245 O O . GLY A 1 163 ? -3.966 -3.235 28.216 1.00 93.50 163 GLY A O 1
ATOM 1246 N N . LEU A 1 164 ? -2.443 -4.095 26.827 1.00 96.62 164 LEU A N 1
ATOM 1247 C CA . LEU A 1 164 ? -2.283 -2.874 26.029 1.00 96.62 164 LEU A CA 1
ATOM 1248 C C . LEU A 1 164 ? -2.823 -3.069 24.613 1.00 96.62 164 LEU A C 1
ATOM 1250 O O . LEU A 1 164 ? -2.385 -3.963 23.888 1.00 96.62 164 LEU A O 1
ATOM 1254 N N . TYR A 1 165 ? -3.728 -2.183 24.205 1.00 97.25 165 TYR A N 1
ATOM 1255 C CA . TYR A 1 165 ? -4.320 -2.175 22.874 1.00 97.25 165 TYR A CA 1
ATOM 1256 C C . TYR A 1 165 ? -4.160 -0.811 22.215 1.00 97.25 165 TYR A C 1
ATOM 1258 O O . TYR A 1 165 ? -4.299 0.232 22.860 1.00 97.25 165 TYR A O 1
ATOM 1266 N N . ARG A 1 166 ? -3.910 -0.822 20.907 1.00 93.62 166 ARG A N 1
ATOM 1267 C CA . ARG A 1 166 ? -3.815 0.379 20.081 1.00 93.62 166 ARG A CA 1
ATOM 1268 C C . ARG A 1 166 ? -4.888 0.371 18.999 1.00 93.62 166 ARG A C 1
ATOM 1270 O O . ARG A 1 166 ? -4.969 -0.569 18.214 1.00 93.62 166 ARG A O 1
ATOM 1277 N N . PHE A 1 167 ? -5.694 1.425 18.945 1.00 92.75 167 PHE A N 1
ATOM 1278 C CA . PHE A 1 167 ? -6.729 1.629 17.937 1.00 92.75 167 PHE A CA 1
ATOM 1279 C C . PHE A 1 167 ? -6.506 2.963 17.236 1.00 92.75 167 PHE A C 1
ATOM 1281 O O . PHE A 1 167 ? -7.007 4.000 17.656 1.00 92.75 167 PHE A O 1
ATOM 1288 N N . ASP A 1 168 ? -5.717 2.956 16.171 1.00 83.81 168 ASP A N 1
ATOM 1289 C CA . ASP A 1 168 ? -5.586 4.147 15.346 1.00 83.81 168 ASP A CA 1
ATOM 1290 C C . ASP A 1 168 ? -6.698 4.201 14.303 1.00 83.81 168 ASP A C 1
ATOM 1292 O O . ASP A 1 168 ? -7.052 3.206 13.674 1.00 83.81 168 ASP A O 1
ATOM 1296 N N . THR A 1 169 ? -7.194 5.408 14.050 1.00 70.75 169 THR A N 1
ATOM 1297 C CA . THR A 1 169 ? -8.019 5.666 12.859 1.00 70.75 169 THR A CA 1
ATOM 1298 C C . THR A 1 169 ? -7.167 5.884 11.600 1.00 70.75 169 THR A C 1
ATOM 1300 O O . THR A 1 169 ? -7.711 6.161 10.531 1.00 70.75 169 THR A O 1
ATOM 1303 N N . THR A 1 170 ? -5.833 5.776 11.710 1.00 67.19 170 THR A N 1
ATOM 1304 C CA . THR A 1 170 ? -4.896 5.970 10.602 1.00 67.19 170 THR A CA 1
ATOM 1305 C C . THR A 1 170 ? -4.800 4.745 9.717 1.00 67.19 170 THR A C 1
ATOM 1307 O O . THR A 1 170 ? -4.685 3.606 10.160 1.00 67.19 170 THR A O 1
ATOM 1310 N N . LYS A 1 171 ? -4.793 4.994 8.410 1.00 79.50 171 LYS A N 1
ATOM 1311 C CA . LYS A 1 171 ? -4.540 3.969 7.406 1.00 79.50 171 LYS A CA 1
ATOM 1312 C C . LYS A 1 171 ? -3.037 3.663 7.334 1.00 79.50 171 LYS A C 1
ATOM 1314 O O . LYS A 1 171 ? -2.278 4.578 6.971 1.00 79.50 171 LYS A O 1
ATOM 1319 N N . PRO A 1 172 ? -2.601 2.413 7.589 1.00 88.44 172 PRO A N 1
ATOM 1320 C CA . PRO A 1 172 ? -1.203 2.032 7.439 1.00 88.44 172 PRO A CA 1
ATOM 1321 C C . PRO A 1 172 ? -0.669 2.323 6.032 1.00 88.44 172 PRO A C 1
ATOM 1323 O O . PRO A 1 172 ? -1.409 2.310 5.044 1.00 88.44 172 PRO A O 1
ATOM 1326 N N . CYS A 1 173 ? 0.620 2.630 5.931 1.00 95.38 173 CYS A N 1
ATOM 1327 C CA . CYS A 1 173 ? 1.285 2.895 4.664 1.00 95.38 173 CYS A CA 1
ATOM 1328 C C . CYS A 1 173 ? 1.956 1.623 4.141 1.00 95.38 173 CYS A C 1
ATOM 1330 O O . CYS A 1 173 ? 2.907 1.127 4.742 1.00 95.38 173 CYS A O 1
ATOM 1332 N N . ILE A 1 174 ? 1.482 1.105 3.009 1.00 98.69 174 ILE A N 1
ATOM 1333 C CA . ILE A 1 174 ? 2.181 0.051 2.274 1.00 98.69 174 ILE A CA 1
ATOM 1334 C C . ILE A 1 174 ? 3.440 0.650 1.642 1.00 98.69 174 ILE A C 1
ATOM 1336 O O . ILE A 1 174 ? 3.375 1.698 0.992 1.00 98.69 174 ILE A O 1
ATOM 1340 N N . ILE A 1 175 ? 4.571 -0.035 1.814 1.00 98.88 175 ILE A N 1
ATOM 1341 C CA . ILE A 1 175 ? 5.840 0.317 1.176 1.00 98.88 175 ILE A CA 1
ATOM 1342 C C . ILE A 1 175 ? 6.192 -0.772 0.163 1.00 98.88 175 ILE A C 1
ATOM 1344 O O . ILE A 1 175 ? 6.420 -1.929 0.522 1.00 98.88 175 ILE A O 1
ATOM 1348 N N . CYS A 1 176 ? 6.249 -0.387 -1.109 1.00 98.94 176 CYS A N 1
ATOM 1349 C CA . CYS A 1 176 ? 6.759 -1.210 -2.195 1.00 98.94 176 CYS A CA 1
ATOM 1350 C C . CYS A 1 176 ? 8.245 -0.928 -2.428 1.00 98.94 176 CYS A C 1
ATOM 1352 O O . CYS A 1 176 ? 8.646 0.229 -2.573 1.00 98.94 176 CYS A O 1
ATOM 1354 N N . VAL A 1 177 ? 9.055 -1.983 -2.519 1.00 98.94 177 VAL A N 1
ATOM 1355 C CA . VAL A 1 177 ? 10.464 -1.899 -2.909 1.00 98.94 177 VAL A CA 1
ATOM 1356 C C . VAL A 1 177 ? 10.662 -2.398 -4.343 1.00 98.94 177 VAL A C 1
ATOM 1358 O O . VAL A 1 177 ? 10.441 -3.566 -4.652 1.00 98.94 177 VAL A O 1
ATOM 1361 N N . ALA A 1 178 ? 11.080 -1.504 -5.236 1.00 98.81 178 ALA A N 1
ATOM 1362 C CA . ALA A 1 178 ? 11.444 -1.797 -6.618 1.00 98.81 178 ALA A CA 1
ATOM 1363 C C . ALA A 1 178 ? 12.959 -2.027 -6.715 1.00 98.81 178 ALA A C 1
ATOM 1365 O O . ALA A 1 178 ? 13.769 -1.095 -6.735 1.00 98.81 178 ALA A O 1
ATOM 1366 N N . ILE A 1 179 ? 13.345 -3.303 -6.684 1.00 98.31 179 ILE A N 1
ATOM 1367 C CA . ILE A 1 179 ? 14.696 -3.710 -6.267 1.00 98.31 179 ILE A CA 1
ATOM 1368 C C . ILE A 1 179 ? 15.778 -3.544 -7.341 1.00 98.31 179 ILE A C 1
ATOM 1370 O O . ILE A 1 179 ? 16.935 -3.307 -6.990 1.00 98.31 179 ILE A O 1
ATOM 1374 N N . THR A 1 180 ? 15.425 -3.669 -8.627 1.00 98.50 180 THR A N 1
ATOM 1375 C CA . THR A 1 180 ? 16.405 -3.817 -9.725 1.00 98.50 180 THR A CA 1
ATOM 1376 C C . THR A 1 180 ? 16.052 -3.019 -10.983 1.00 98.50 180 THR A C 1
ATOM 1378 O O . THR A 1 180 ? 16.933 -2.436 -11.623 1.00 98.50 180 THR A O 1
ATOM 1381 N N . GLY A 1 181 ? 14.788 -3.021 -11.413 1.00 96.38 181 GLY A N 1
ATOM 1382 C CA . GLY A 1 181 ? 14.377 -2.406 -12.673 1.00 96.38 181 GLY A CA 1
ATOM 1383 C C . GLY A 1 181 ? 15.028 -2.989 -13.916 1.00 96.38 181 GLY A C 1
ATOM 1384 O O . GLY A 1 181 ? 15.610 -4.070 -13.905 1.00 96.38 181 GLY A O 1
ATOM 1385 N N . SER A 1 182 ? 14.972 -2.227 -15.006 1.00 93.75 182 SER A N 1
ATOM 1386 C CA . SER A 1 182 ? 15.533 -2.594 -16.319 1.00 93.75 182 SER A CA 1
ATOM 1387 C C . SER A 1 182 ? 16.642 -1.660 -16.819 1.00 93.75 182 SER A C 1
ATOM 1389 O O . SER A 1 182 ? 17.247 -1.942 -17.850 1.00 93.75 182 SER A O 1
ATOM 1391 N N . VAL A 1 183 ? 16.886 -0.537 -16.131 1.00 95.44 183 VAL A N 1
ATOM 1392 C CA . VAL A 1 183 ? 17.813 0.519 -16.577 1.00 95.44 183 VAL A CA 1
ATOM 1393 C C . VAL A 1 183 ? 19.071 0.620 -15.715 1.00 95.44 183 VAL A C 1
ATOM 1395 O O . VAL A 1 183 ? 20.146 0.662 -16.310 1.00 95.44 183 VAL A O 1
ATOM 1398 N N . PRO A 1 184 ? 18.995 0.660 -14.369 1.00 96.56 184 PRO A N 1
ATOM 1399 C CA . PRO A 1 184 ? 20.201 0.765 -13.557 1.00 96.56 184 PRO A CA 1
ATOM 1400 C C . PRO A 1 184 ? 21.144 -0.419 -13.798 1.00 96.56 184 PRO A C 1
ATOM 1402 O O . PRO A 1 184 ? 20.689 -1.537 -14.065 1.00 96.56 184 PRO A O 1
ATOM 1405 N N . THR A 1 185 ? 22.444 -0.167 -13.685 1.00 98.25 185 THR A N 1
ATOM 1406 C CA . THR A 1 185 ? 23.514 -1.176 -13.677 1.00 98.25 185 THR A CA 1
ATOM 1407 C C . THR A 1 185 ? 24.408 -0.987 -12.451 1.00 98.25 185 THR A C 1
ATOM 1409 O O . THR A 1 185 ? 24.365 0.062 -11.795 1.00 98.25 185 THR A O 1
ATOM 1412 N N . LYS A 1 186 ? 25.276 -1.958 -12.155 1.00 98.12 186 LYS A N 1
ATOM 1413 C CA . LYS A 1 186 ? 26.269 -1.865 -11.073 1.00 98.12 186 LYS A CA 1
ATOM 1414 C C . LYS A 1 186 ? 27.250 -0.708 -11.262 1.00 98.12 186 LYS A C 1
ATOM 1416 O O . LYS A 1 186 ? 27.782 -0.182 -10.288 1.00 98.12 186 LYS A O 1
ATOM 1421 N N . ALA A 1 187 ? 27.437 -0.247 -12.501 1.00 97.94 187 ALA A N 1
ATOM 1422 C CA . ALA A 1 187 ? 28.202 0.964 -12.796 1.00 97.94 187 ALA A CA 1
ATOM 1423 C C . ALA A 1 187 ? 27.508 2.248 -12.301 1.00 97.94 187 ALA A C 1
ATOM 1425 O O . ALA A 1 187 ? 28.180 3.239 -12.021 1.00 97.94 187 ALA A O 1
ATOM 1426 N N . ASN A 1 188 ? 26.173 2.257 -12.195 1.00 97.81 188 ASN A N 1
ATOM 1427 C CA . ASN A 1 188 ? 25.439 3.373 -11.599 1.00 97.81 188 ASN A CA 1
ATOM 1428 C C . ASN A 1 188 ? 25.476 3.317 -10.071 1.00 97.81 188 ASN A C 1
ATOM 1430 O O . ASN A 1 188 ? 25.624 4.359 -9.433 1.00 97.81 188 ASN A O 1
ATOM 1434 N N . ASN A 1 189 ? 25.330 2.119 -9.503 1.00 98.44 189 ASN A N 1
ATOM 1435 C CA . ASN A 1 189 ? 25.480 1.870 -8.076 1.00 98.44 189 ASN A CA 1
ATOM 1436 C C . ASN A 1 189 ? 25.822 0.388 -7.826 1.00 98.44 189 ASN A C 1
ATOM 1438 O O . ASN A 1 189 ? 25.034 -0.473 -8.219 1.00 98.44 189 ASN A O 1
ATOM 1442 N N . PRO A 1 190 ? 26.947 0.074 -7.152 1.00 98.38 190 PRO A N 1
ATOM 1443 C CA . PRO A 1 190 ? 27.371 -1.307 -6.914 1.00 98.38 190 PRO A CA 1
ATOM 1444 C C . PRO A 1 190 ? 26.402 -2.111 -6.036 1.00 98.38 190 PRO A C 1
ATOM 1446 O O . PRO A 1 190 ? 26.449 -3.336 -6.075 1.00 98.38 190 PRO A O 1
ATOM 1449 N N . ALA A 1 191 ? 25.520 -1.446 -5.281 1.00 98.50 191 ALA A N 1
ATOM 1450 C CA . ALA A 1 191 ? 24.489 -2.082 -4.463 1.00 98.50 191 ALA A CA 1
ATOM 1451 C C . ALA A 1 191 ? 23.300 -2.628 -5.274 1.00 98.50 191 ALA A C 1
ATOM 1453 O O . ALA A 1 191 ? 22.401 -3.230 -4.693 1.00 98.50 191 ALA A O 1
ATOM 1454 N N . LEU A 1 192 ? 23.248 -2.398 -6.593 1.00 98.69 192 LEU A N 1
ATOM 1455 C CA . LEU A 1 192 ? 22.167 -2.902 -7.435 1.00 98.69 192 LEU A CA 1
ATOM 1456 C C . LEU A 1 192 ? 22.183 -4.444 -7.487 1.00 98.69 192 LEU A C 1
ATOM 1458 O O . LEU A 1 192 ? 23.148 -5.011 -8.012 1.00 98.69 192 LEU A O 1
ATOM 1462 N N . PRO A 1 193 ? 21.116 -5.127 -7.029 1.00 98.50 193 PRO A N 1
ATOM 1463 C CA . PRO A 1 193 ? 21.047 -6.578 -7.092 1.00 98.50 193 PRO A CA 1
ATOM 1464 C C . PRO A 1 193 ? 20.682 -7.043 -8.506 1.00 98.50 193 PRO A C 1
ATOM 1466 O O . PRO A 1 193 ? 19.648 -6.643 -9.051 1.00 98.50 193 PRO A O 1
ATOM 1469 N N . VAL A 1 194 ? 21.526 -7.887 -9.104 1.00 98.06 194 VAL A N 1
ATOM 1470 C CA . VAL A 1 194 ? 21.368 -8.380 -10.484 1.00 98.06 194 VAL A CA 1
ATOM 1471 C C . VAL A 1 194 ? 21.137 -9.887 -10.511 1.00 98.06 194 VAL A C 1
ATOM 1473 O O . VAL A 1 194 ? 20.266 -10.358 -11.244 1.00 98.06 194 VAL A O 1
ATOM 1476 N N . THR A 1 195 ? 21.919 -10.655 -9.750 1.00 98.44 195 THR A N 1
ATOM 1477 C CA . THR A 1 195 ? 21.741 -12.112 -9.672 1.00 98.44 195 THR A CA 1
ATOM 1478 C C . THR A 1 195 ? 20.553 -12.464 -8.780 1.00 98.44 195 THR A C 1
ATOM 1480 O O . THR A 1 195 ? 20.150 -11.665 -7.940 1.00 98.44 195 THR A O 1
ATOM 1483 N N . ILE A 1 196 ? 20.001 -13.674 -8.925 1.00 98.50 196 ILE A N 1
ATOM 1484 C CA . ILE A 1 196 ? 18.893 -14.122 -8.066 1.00 98.50 196 ILE A CA 1
ATOM 1485 C C . ILE A 1 196 ? 19.290 -14.054 -6.587 1.00 98.50 196 ILE A C 1
ATOM 1487 O O . ILE A 1 196 ? 18.528 -13.524 -5.791 1.00 98.50 196 ILE A O 1
ATOM 1491 N N . ASP A 1 197 ? 20.492 -14.508 -6.229 1.00 98.56 197 ASP A N 1
ATOM 1492 C CA . ASP A 1 197 ? 20.950 -14.505 -4.835 1.00 98.56 197 ASP A CA 1
ATOM 1493 C C . ASP A 1 197 ? 21.065 -13.076 -4.278 1.00 98.56 197 ASP A C 1
ATOM 1495 O O . ASP A 1 197 ? 20.588 -12.805 -3.179 1.00 98.56 197 ASP A O 1
ATOM 1499 N N . GLU A 1 198 ? 21.594 -12.133 -5.069 1.00 98.75 198 GLU A N 1
ATOM 1500 C CA . GLU A 1 198 ? 21.646 -10.712 -4.691 1.00 98.75 198 GLU A CA 1
ATOM 1501 C C . GLU A 1 198 ? 20.244 -10.110 -4.539 1.00 98.75 198 GLU A C 1
ATOM 1503 O O . GLU A 1 198 ? 19.997 -9.307 -3.640 1.00 98.75 198 GLU A O 1
ATOM 1508 N N . GLN A 1 199 ? 19.309 -10.480 -5.420 1.00 98.88 199 GLN A N 1
ATOM 1509 C CA . GLN A 1 199 ? 17.923 -10.020 -5.354 1.00 98.88 199 GLN A CA 1
ATOM 1510 C C . GLN A 1 199 ? 17.215 -10.554 -4.113 1.00 98.88 199 GLN A C 1
ATOM 1512 O O . GLN A 1 199 ? 16.483 -9.799 -3.475 1.00 98.88 199 GLN A O 1
ATOM 1517 N N . LEU A 1 200 ? 17.450 -11.813 -3.742 1.00 98.81 200 LEU A N 1
ATOM 1518 C CA . LEU A 1 200 ? 16.903 -12.406 -2.525 1.00 98.81 200 LEU A CA 1
ATOM 1519 C C . LEU A 1 200 ? 17.450 -11.720 -1.276 1.00 98.81 200 LEU A C 1
ATOM 1521 O O . LEU A 1 200 ? 16.662 -11.299 -0.434 1.00 98.81 200 LEU A O 1
ATOM 1525 N N . GLU A 1 201 ? 18.768 -11.541 -1.181 1.00 98.75 201 GLU A N 1
ATOM 1526 C CA . GLU A 1 201 ? 19.400 -10.864 -0.044 1.00 98.75 201 GLU A CA 1
ATOM 1527 C C . GLU A 1 201 ? 18.920 -9.413 0.081 1.00 98.75 201 GLU A C 1
ATOM 1529 O O . GLU A 1 201 ? 18.455 -8.992 1.142 1.00 98.75 201 GLU A O 1
ATOM 1534 N N . SER A 1 202 ? 18.934 -8.661 -1.024 1.00 98.88 202 SER A N 1
ATOM 1535 C CA . SER A 1 202 ? 18.480 -7.271 -1.023 1.00 98.88 202 SER A CA 1
ATOM 1536 C C . SER A 1 202 ? 16.987 -7.134 -0.721 1.00 98.88 202 SER A C 1
ATOM 1538 O O . SER A 1 202 ? 16.591 -6.110 -0.158 1.00 98.88 202 SER A O 1
ATOM 1540 N N . THR A 1 203 ? 16.156 -8.093 -1.136 1.00 98.88 203 THR A N 1
ATOM 1541 C CA . THR A 1 203 ? 14.719 -8.063 -0.833 1.00 98.88 203 THR A CA 1
ATOM 1542 C C . THR A 1 203 ? 14.472 -8.415 0.623 1.00 98.88 203 THR A C 1
ATOM 1544 O O . THR A 1 203 ? 13.661 -7.755 1.263 1.00 98.88 203 THR A O 1
ATOM 1547 N N . HIS A 1 204 ? 15.204 -9.387 1.166 1.00 98.75 204 HIS A N 1
ATOM 1548 C CA . HIS A 1 204 ? 15.100 -9.775 2.566 1.00 98.75 204 HIS A CA 1
ATOM 1549 C C . HIS A 1 204 ? 15.464 -8.617 3.503 1.00 98.75 204 HIS A C 1
ATOM 1551 O O . HIS A 1 204 ? 14.670 -8.285 4.378 1.00 98.75 204 HIS A O 1
ATOM 1557 N N . GLU A 1 205 ? 16.570 -7.905 3.246 1.00 98.75 205 GLU A N 1
ATOM 1558 C CA . GLU A 1 205 ? 16.930 -6.716 4.039 1.00 98.75 205 GLU A CA 1
ATOM 1559 C C . GLU A 1 205 ? 15.853 -5.614 3.938 1.00 98.75 205 GLU A C 1
ATOM 1561 O O . GLU A 1 205 ? 15.549 -4.924 4.911 1.00 98.75 205 GLU A O 1
ATOM 1566 N N . ALA A 1 206 ? 15.254 -5.432 2.755 1.00 98.88 206 ALA A N 1
ATOM 1567 C CA . ALA A 1 206 ? 14.191 -4.450 2.545 1.00 98.88 206 ALA A CA 1
ATOM 1568 C C . ALA A 1 206 ? 12.871 -4.848 3.230 1.00 98.88 206 ALA A C 1
ATOM 1570 O O . ALA A 1 206 ? 12.158 -3.975 3.728 1.00 98.88 206 ALA A O 1
ATOM 1571 N N . PHE A 1 207 ? 12.560 -6.144 3.273 1.00 98.62 207 PHE A N 1
ATOM 1572 C CA . PHE A 1 207 ? 11.413 -6.710 3.977 1.00 98.62 207 PHE A CA 1
ATOM 1573 C C . PHE A 1 207 ? 11.544 -6.497 5.489 1.00 98.62 207 PHE A C 1
ATOM 1575 O O . PHE A 1 207 ? 10.641 -5.934 6.104 1.00 98.62 207 PHE A O 1
ATOM 1582 N N . GLU A 1 208 ? 12.705 -6.822 6.067 1.00 97.94 208 GLU A N 1
ATOM 1583 C CA . GLU A 1 208 ? 13.012 -6.547 7.480 1.00 97.94 208 GLU A CA 1
ATOM 1584 C C . GLU A 1 208 ? 12.975 -5.046 7.806 1.00 97.94 208 GLU A C 1
ATOM 1586 O O . GLU A 1 208 ? 12.598 -4.653 8.908 1.00 97.94 208 GLU A O 1
ATOM 1591 N N . ALA A 1 209 ? 13.328 -4.191 6.842 1.00 98.31 209 ALA A N 1
ATOM 1592 C CA . ALA A 1 209 ? 13.257 -2.741 6.992 1.00 98.31 209 ALA A CA 1
ATOM 1593 C C . ALA A 1 209 ? 11.834 -2.159 6.888 1.00 98.31 209 ALA A C 1
ATOM 1595 O O . ALA A 1 209 ? 11.679 -0.968 7.143 1.00 98.31 209 ALA A O 1
ATOM 1596 N N . GLY A 1 210 ? 10.815 -2.945 6.515 1.00 96.19 210 GLY A N 1
ATOM 1597 C CA . GLY A 1 210 ? 9.409 -2.516 6.492 1.00 96.19 210 GLY A CA 1
ATOM 1598 C C . GLY A 1 210 ? 8.723 -2.516 5.121 1.00 96.19 210 GLY A C 1
ATOM 1599 O O . GLY A 1 210 ? 7.576 -2.079 5.020 1.00 96.19 210 GLY A O 1
ATOM 1600 N N . ALA A 1 211 ? 9.373 -2.988 4.052 1.00 98.69 211 ALA A N 1
ATOM 1601 C CA . ALA A 1 211 ? 8.693 -3.176 2.770 1.00 98.69 211 ALA A CA 1
ATOM 1602 C C . ALA A 1 211 ? 7.727 -4.367 2.839 1.00 98.69 211 ALA A C 1
ATOM 1604 O O . ALA A 1 211 ? 8.105 -5.451 3.267 1.00 98.69 211 ALA A O 1
ATOM 1605 N N . SER A 1 212 ? 6.496 -4.197 2.361 1.00 98.56 212 SER A N 1
ATOM 1606 C CA . SER A 1 212 ? 5.479 -5.262 2.316 1.00 98.56 212 SER A CA 1
ATOM 1607 C C . SER A 1 212 ? 5.188 -5.771 0.902 1.00 98.56 212 SER A C 1
ATOM 1609 O O . SER A 1 212 ? 4.595 -6.842 0.754 1.00 98.56 212 SER A O 1
ATOM 1611 N N . ILE A 1 213 ? 5.655 -5.057 -0.130 1.00 98.88 213 ILE A N 1
ATOM 1612 C CA . ILE A 1 213 ? 5.601 -5.468 -1.542 1.00 98.88 213 ILE A CA 1
ATOM 1613 C C . ILE A 1 213 ? 7.005 -5.418 -2.141 1.00 98.88 213 ILE A C 1
ATOM 1615 O O . ILE A 1 213 ? 7.721 -4.438 -1.941 1.00 98.88 213 ILE A O 1
ATOM 1619 N N . VAL A 1 214 ? 7.382 -6.432 -2.920 1.00 98.88 214 VAL A N 1
ATOM 1620 C CA . VAL A 1 214 ? 8.547 -6.374 -3.815 1.00 98.88 214 VAL A CA 1
ATOM 1621 C C . VAL A 1 214 ? 8.083 -6.277 -5.264 1.00 98.88 214 VAL A C 1
ATOM 1623 O O . VAL A 1 214 ? 7.395 -7.168 -5.759 1.00 98.88 214 VAL A O 1
ATOM 1626 N N . HIS A 1 215 ? 8.484 -5.206 -5.949 1.00 98.94 215 HIS A N 1
ATOM 1627 C CA . HIS A 1 215 ? 8.356 -5.070 -7.397 1.00 98.94 215 HIS A CA 1
ATOM 1628 C C . HIS A 1 215 ? 9.610 -5.636 -8.067 1.00 98.94 215 HIS A C 1
ATOM 1630 O O . HIS A 1 215 ? 10.717 -5.109 -7.918 1.00 98.94 215 HIS A O 1
ATOM 1636 N N . ALA A 1 216 ? 9.434 -6.737 -8.792 1.00 98.50 216 ALA A N 1
ATOM 1637 C CA . ALA A 1 216 ? 10.516 -7.558 -9.300 1.00 98.50 216 ALA A CA 1
ATOM 1638 C C . ALA A 1 216 ? 10.668 -7.457 -10.823 1.00 98.50 216 ALA A C 1
ATOM 1640 O O . ALA A 1 216 ? 9.756 -7.743 -11.603 1.00 98.50 216 ALA A O 1
ATOM 1641 N N . HIS A 1 217 ? 11.894 -7.150 -11.232 1.00 98.62 217 HIS A N 1
ATOM 1642 C CA . HIS A 1 217 ? 12.442 -7.421 -12.555 1.00 98.62 217 HIS A CA 1
ATOM 1643 C C . HIS A 1 217 ? 13.541 -8.475 -12.414 1.00 98.62 217 HIS A C 1
ATOM 1645 O O . HIS A 1 217 ? 14.185 -8.538 -11.374 1.00 98.62 217 HIS A O 1
ATOM 1651 N N . VAL A 1 218 ? 13.827 -9.246 -13.461 1.00 98.25 218 VAL A N 1
ATOM 1652 C CA . VAL A 1 218 ? 15.002 -10.135 -13.514 1.00 98.25 218 VAL A CA 1
ATOM 1653 C C . VAL A 1 218 ? 15.979 -9.669 -14.592 1.00 98.25 218 VAL A C 1
ATOM 1655 O O . VAL A 1 218 ? 15.606 -8.982 -15.551 1.00 98.25 218 VAL A O 1
ATOM 1658 N N . ARG A 1 219 ? 17.255 -10.027 -14.429 1.00 98.19 219 ARG A N 1
ATOM 1659 C CA . ARG A 1 219 ? 18.345 -9.661 -15.343 1.00 98.19 219 ARG A CA 1
ATOM 1660 C C . ARG A 1 219 ? 19.104 -10.890 -15.843 1.00 98.19 219 ARG A C 1
ATOM 1662 O O . ARG A 1 219 ? 19.022 -12.001 -15.309 1.00 98.19 219 ARG A O 1
ATOM 1669 N N . ASN A 1 220 ? 19.849 -10.698 -16.918 1.00 97.75 220 ASN A N 1
ATOM 1670 C CA . ASN A 1 220 ? 20.915 -11.593 -17.337 1.00 97.75 220 ASN A CA 1
ATOM 1671 C C . ASN A 1 220 ? 22.186 -11.341 -16.524 1.00 97.75 220 ASN A C 1
ATOM 1673 O O . ASN A 1 220 ? 22.313 -10.328 -15.841 1.00 97.75 220 ASN A O 1
ATOM 1677 N N . ALA A 1 221 ? 23.121 -12.293 -16.575 1.00 94.62 221 ALA A N 1
ATOM 1678 C CA . ALA A 1 221 ? 24.380 -12.196 -15.836 1.00 94.62 221 ALA A CA 1
ATOM 1679 C C . ALA A 1 221 ? 25.249 -11.012 -16.301 1.00 94.62 221 ALA A C 1
ATOM 1681 O O . ALA A 1 221 ? 26.050 -10.504 -15.527 1.00 94.62 221 ALA A O 1
ATOM 1682 N N . ASP A 1 222 ? 25.057 -10.555 -17.541 1.00 96.19 222 ASP A N 1
ATOM 1683 C CA . ASP A 1 222 ? 25.672 -9.354 -18.119 1.00 96.19 222 ASP A CA 1
ATOM 1684 C C . ASP A 1 222 ? 24.889 -8.061 -17.810 1.00 96.19 222 ASP A C 1
ATOM 1686 O O . ASP A 1 222 ? 25.084 -7.037 -18.459 1.00 96.19 222 ASP A O 1
ATOM 1690 N N . GLU A 1 223 ? 23.977 -8.118 -16.835 1.00 97.06 223 GLU A N 1
ATOM 1691 C CA . GLU A 1 223 ? 23.094 -7.035 -16.395 1.00 97.06 223 GLU A CA 1
ATOM 1692 C C . GLU A 1 223 ? 22.011 -6.623 -17.409 1.00 97.06 223 GLU A C 1
ATOM 1694 O O . GLU A 1 223 ? 21.191 -5.753 -17.099 1.00 97.06 223 GLU A O 1
ATOM 1699 N N . THR A 1 224 ? 21.924 -7.249 -18.590 1.00 97.31 224 THR A N 1
ATOM 1700 C CA . THR A 1 224 ? 20.871 -6.924 -19.568 1.00 97.31 224 THR A CA 1
ATOM 1701 C C . THR A 1 224 ? 19.482 -7.348 -19.067 1.00 97.31 224 THR A C 1
ATOM 1703 O O . THR A 1 224 ? 19.354 -8.329 -18.326 1.00 97.31 224 THR A O 1
ATOM 1706 N N . PRO A 1 225 ? 18.411 -6.608 -19.403 1.00 96.81 225 PRO A N 1
ATOM 1707 C CA . PRO A 1 225 ? 17.067 -6.943 -18.948 1.00 96.81 225 PRO A CA 1
ATOM 1708 C C . PRO A 1 225 ? 16.525 -8.195 -19.653 1.00 96.81 225 PRO A C 1
ATOM 1710 O O . PRO A 1 225 ? 16.855 -8.460 -20.806 1.00 96.81 225 PRO A O 1
ATOM 1713 N N . THR A 1 226 ? 15.680 -8.961 -18.960 1.00 96.56 226 THR A N 1
ATOM 1714 C CA . THR A 1 226 ? 15.024 -10.153 -19.517 1.00 96.56 226 THR A CA 1
ATOM 1715 C C . THR A 1 226 ? 13.633 -10.362 -18.912 1.00 96.56 226 THR A C 1
ATOM 1717 O O . THR A 1 226 ? 13.360 -9.903 -17.800 1.00 96.56 226 THR A O 1
ATOM 1720 N N . SER A 1 227 ? 12.760 -11.056 -19.644 1.00 95.94 227 SER A N 1
ATOM 1721 C CA . SER A 1 227 ? 11.431 -11.510 -19.203 1.00 95.94 227 SER A CA 1
ATOM 1722 C C . SER A 1 227 ? 11.369 -13.032 -18.995 1.00 95.94 227 SER A C 1
ATOM 1724 O O . SER A 1 227 ? 10.285 -13.604 -18.976 1.00 95.94 227 SER A O 1
ATOM 1726 N N . ASP A 1 228 ? 12.528 -13.680 -18.839 1.00 97.12 228 ASP A N 1
ATOM 1727 C CA . ASP A 1 228 ? 12.682 -15.127 -18.650 1.00 97.12 228 ASP A CA 1
ATOM 1728 C C . ASP A 1 228 ? 11.854 -15.672 -17.459 1.00 97.12 228 ASP A C 1
ATOM 1730 O O . ASP A 1 228 ? 12.181 -15.384 -16.298 1.00 97.12 228 ASP A O 1
ATOM 1734 N N . PRO A 1 229 ? 10.805 -16.484 -17.715 1.00 98.00 229 PRO A N 1
ATOM 1735 C CA . PRO A 1 229 ? 9.960 -17.044 -16.665 1.00 98.00 229 PRO A CA 1
ATOM 1736 C C . PRO A 1 229 ? 10.708 -17.961 -15.692 1.00 98.00 229 PRO A C 1
ATOM 1738 O O . PRO A 1 229 ? 10.344 -18.008 -14.520 1.00 98.00 229 PRO A O 1
ATOM 1741 N N . GLU A 1 230 ? 11.766 -18.660 -16.116 1.00 98.25 230 GLU A N 1
ATOM 1742 C CA . GLU A 1 230 ? 12.514 -19.551 -15.218 1.00 98.25 230 GLU A CA 1
ATOM 1743 C C . GLU A 1 230 ? 13.237 -18.754 -14.127 1.00 98.25 230 GLU A C 1
ATOM 1745 O O . GLU A 1 230 ? 13.278 -19.157 -12.962 1.00 98.25 230 GLU A O 1
ATOM 1750 N N . LYS A 1 231 ? 13.751 -17.570 -14.469 1.00 98.44 231 LYS A N 1
ATOM 1751 C CA . LYS A 1 231 ? 14.364 -16.660 -13.493 1.00 98.44 231 LYS A CA 1
ATOM 1752 C C . LYS A 1 231 ? 13.340 -16.080 -12.531 1.00 98.44 231 LYS A C 1
ATOM 1754 O O . LYS A 1 231 ? 13.609 -16.032 -11.334 1.00 98.44 231 LYS A O 1
ATOM 1759 N N . PHE A 1 232 ? 12.168 -15.686 -13.029 1.00 98.69 232 PHE A N 1
ATOM 1760 C CA . PHE A 1 232 ? 11.064 -15.252 -12.169 1.00 98.69 232 PHE A CA 1
ATOM 1761 C C . PHE A 1 232 ? 10.609 -16.364 -11.217 1.00 98.69 232 PHE A C 1
ATOM 1763 O O . PHE A 1 232 ? 10.357 -16.086 -10.048 1.00 98.69 232 PHE A O 1
ATOM 1770 N N . ALA A 1 233 ? 10.548 -17.615 -11.685 1.00 98.75 233 ALA A N 1
ATOM 1771 C CA . ALA A 1 233 ? 10.188 -18.762 -10.855 1.00 98.75 233 ALA A CA 1
ATOM 1772 C C . ALA A 1 233 ? 11.199 -18.972 -9.721 1.00 98.75 233 ALA A C 1
ATOM 1774 O O . ALA A 1 233 ? 10.801 -19.069 -8.563 1.00 98.75 233 ALA A O 1
ATOM 1775 N N . ARG A 1 234 ? 12.502 -18.948 -10.038 1.00 98.69 234 ARG A N 1
ATOM 1776 C CA . ARG A 1 234 ? 13.579 -19.054 -9.040 1.00 98.69 234 ARG A CA 1
ATOM 1777 C C . ARG A 1 234 ? 13.563 -17.906 -8.033 1.00 98.69 234 ARG A C 1
ATOM 1779 O O . ARG A 1 234 ? 13.746 -18.141 -6.843 1.00 98.69 234 ARG A O 1
ATOM 1786 N N . LEU A 1 235 ? 13.339 -16.675 -8.502 1.00 98.75 235 LEU A N 1
ATOM 1787 C CA . LEU A 1 235 ? 13.213 -15.514 -7.624 1.00 98.75 235 LEU A CA 1
ATOM 1788 C C . LEU A 1 235 ? 12.017 -15.683 -6.682 1.00 98.75 235 LEU A C 1
ATOM 1790 O O . LEU A 1 235 ? 12.174 -15.547 -5.476 1.00 98.75 235 LEU A O 1
ATOM 1794 N N . LYS A 1 236 ? 10.841 -16.034 -7.212 1.00 98.56 236 LYS A N 1
ATOM 1795 C CA . LYS A 1 236 ? 9.628 -16.246 -6.415 1.00 98.56 236 LYS A CA 1
ATOM 1796 C C . LYS A 1 236 ? 9.803 -17.341 -5.369 1.00 98.56 236 LYS A C 1
ATOM 1798 O O . LYS A 1 236 ? 9.466 -17.102 -4.218 1.00 98.56 236 LYS A O 1
ATOM 1803 N N . GLU A 1 237 ? 10.364 -18.490 -5.742 1.00 98.50 237 GLU A N 1
ATOM 1804 C CA . GLU A 1 237 ? 10.634 -19.588 -4.804 1.00 98.50 237 GLU A CA 1
ATOM 1805 C C . GLU A 1 237 ? 11.524 -19.126 -3.641 1.00 98.50 237 GLU A C 1
ATOM 1807 O O . GLU A 1 237 ? 11.230 -19.389 -2.474 1.00 98.50 237 GLU A O 1
ATOM 1812 N N . GLY A 1 238 ? 12.595 -18.387 -3.943 1.00 98.50 238 GLY A N 1
ATOM 1813 C CA . GLY A 1 238 ? 13.465 -17.835 -2.910 1.00 98.50 238 GLY A CA 1
ATOM 1814 C C . GLY A 1 238 ? 12.763 -16.788 -2.040 1.00 98.50 238 GLY A C 1
ATOM 1815 O O . GLY A 1 238 ? 12.932 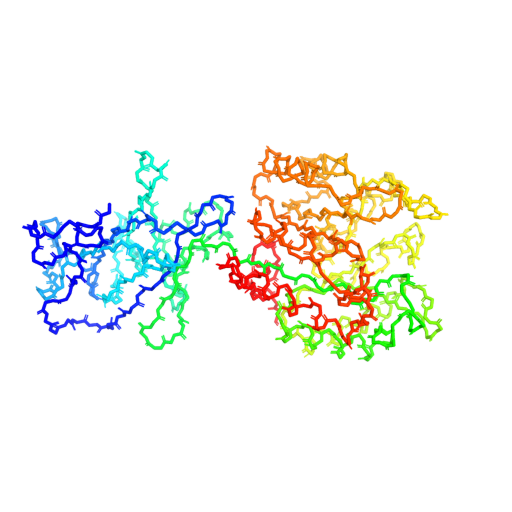-16.802 -0.823 1.00 98.50 238 GLY A O 1
ATOM 1816 N N . LEU A 1 239 ? 11.951 -15.908 -2.631 1.00 98.38 239 LEU A N 1
ATOM 1817 C CA . LEU A 1 239 ? 11.204 -14.885 -1.896 1.00 98.38 239 LEU A CA 1
ATOM 1818 C C . LEU A 1 239 ? 10.163 -15.503 -0.959 1.00 98.38 239 LEU A C 1
ATOM 1820 O O . LEU A 1 239 ? 10.076 -15.093 0.190 1.00 98.38 239 LEU A O 1
ATOM 1824 N N . GLU A 1 240 ? 9.430 -16.526 -1.398 1.00 97.50 240 GLU A N 1
ATOM 1825 C CA . GLU A 1 240 ? 8.467 -17.241 -0.547 1.00 97.50 240 GLU A CA 1
ATOM 1826 C C . GLU A 1 240 ? 9.150 -17.919 0.646 1.00 97.50 240 GLU A C 1
ATOM 1828 O O . GLU A 1 240 ? 8.583 -17.985 1.736 1.00 97.50 240 GLU A O 1
ATOM 1833 N N . LYS A 1 241 ? 10.390 -18.382 0.460 1.00 97.75 241 LYS A N 1
ATOM 1834 C CA . LYS A 1 241 ? 11.188 -19.002 1.519 1.00 97.75 241 LYS A CA 1
ATOM 1835 C C . LYS A 1 241 ? 11.786 -17.989 2.498 1.00 97.75 241 LYS A C 1
ATOM 1837 O O . LYS A 1 241 ? 11.803 -18.247 3.698 1.00 97.75 241 LYS A O 1
ATOM 1842 N N . HIS A 1 242 ? 12.346 -16.893 1.991 1.00 96.94 242 HIS A N 1
ATOM 1843 C CA . HIS A 1 242 ? 13.149 -15.956 2.784 1.00 96.94 242 HIS A CA 1
ATOM 1844 C C . HIS A 1 242 ? 12.366 -14.731 3.265 1.00 96.94 242 HIS A C 1
ATOM 1846 O O . HIS A 1 242 ? 12.741 -14.131 4.260 1.00 96.94 242 HIS A O 1
ATOM 1852 N N . CYS A 1 243 ? 11.272 -14.373 2.596 1.00 97.31 243 CYS A N 1
ATOM 1853 C CA . CYS A 1 243 ? 10.395 -13.252 2.940 1.00 97.31 243 CYS A CA 1
ATOM 1854 C C . CYS A 1 243 ? 8.939 -13.749 3.057 1.00 97.31 243 CYS A C 1
ATOM 1856 O O . CYS A 1 243 ? 8.074 -13.307 2.292 1.00 97.31 243 CYS A O 1
ATOM 1858 N N . PRO A 1 244 ? 8.645 -14.714 3.954 1.00 96.25 244 PRO A N 1
ATOM 1859 C CA . PRO A 1 244 ? 7.338 -15.356 4.007 1.00 96.25 244 PRO A CA 1
ATOM 1860 C C . PRO A 1 244 ? 6.233 -14.323 4.246 1.00 96.25 244 PRO A C 1
ATOM 1862 O O . PRO A 1 244 ? 6.299 -13.507 5.165 1.00 96.25 244 PRO A O 1
ATOM 1865 N N . GLY A 1 245 ? 5.213 -14.359 3.391 1.00 93.38 245 GLY A N 1
ATOM 1866 C CA . GLY A 1 245 ? 4.080 -13.439 3.444 1.00 93.38 245 GLY A CA 1
ATOM 1867 C C . GLY A 1 245 ? 4.246 -12.145 2.642 1.00 93.38 245 GLY A C 1
ATOM 1868 O O . GLY A 1 245 ? 3.225 -11.537 2.312 1.00 93.38 245 GLY A O 1
ATOM 1869 N N . MET A 1 246 ? 5.462 -11.754 2.242 1.00 98.12 246 MET A N 1
ATOM 1870 C CA . MET A 1 246 ? 5.683 -10.577 1.388 1.00 98.12 246 MET A CA 1
ATOM 1871 C C . MET A 1 246 ? 4.867 -10.679 0.093 1.00 98.12 246 MET A C 1
ATOM 1873 O O . MET A 1 246 ? 4.718 -11.760 -0.476 1.00 98.12 246 MET A O 1
ATOM 1877 N N . VAL A 1 247 ? 4.299 -9.564 -0.368 1.00 98.81 247 VAL A N 1
ATOM 1878 C CA . VAL A 1 247 ? 3.556 -9.522 -1.631 1.00 98.81 247 VAL A CA 1
ATOM 1879 C C . VAL A 1 247 ? 4.546 -9.495 -2.791 1.00 98.81 247 VAL A C 1
ATOM 1881 O O . VAL A 1 247 ? 5.363 -8.577 -2.901 1.00 98.81 247 VAL A O 1
ATOM 1884 N N . ILE A 1 248 ? 4.464 -10.489 -3.673 1.00 98.81 248 ILE A N 1
ATOM 1885 C CA . ILE A 1 248 ? 5.363 -10.614 -4.823 1.00 98.81 248 ILE A CA 1
ATOM 1886 C C . ILE A 1 248 ? 4.687 -10.007 -6.051 1.00 98.81 248 ILE A C 1
ATOM 1888 O O . ILE A 1 248 ? 3.689 -10.539 -6.547 1.00 98.81 248 ILE A O 1
ATOM 1892 N N . GLN A 1 249 ? 5.246 -8.907 -6.557 1.00 98.88 249 GLN A N 1
ATOM 1893 C CA . GLN A 1 249 ? 4.768 -8.224 -7.751 1.00 98.88 249 GLN A CA 1
ATOM 1894 C C . GLN A 1 249 ? 5.756 -8.382 -8.907 1.00 98.88 249 GLN A C 1
ATOM 1896 O O . GLN A 1 249 ? 6.890 -7.917 -8.841 1.00 98.88 249 GLN A O 1
ATOM 1901 N N . PHE A 1 250 ? 5.327 -9.006 -10.001 1.00 98.75 250 PHE A N 1
ATOM 1902 C CA . PHE A 1 250 ? 6.158 -9.127 -11.200 1.00 98.75 250 PHE A CA 1
ATOM 1903 C C . PHE A 1 250 ? 5.966 -7.956 -12.154 1.00 98.75 250 PHE A C 1
ATOM 1905 O O . PHE A 1 250 ? 4.845 -7.521 -12.417 1.00 98.75 250 PHE A O 1
ATOM 1912 N N . SER A 1 251 ? 7.057 -7.484 -12.745 1.00 98.38 251 SER A N 1
ATOM 1913 C CA . SER A 1 251 ? 6.962 -6.492 -13.804 1.00 98.38 251 SER A CA 1
ATOM 1914 C C . SER A 1 251 ? 6.566 -7.112 -15.140 1.00 98.38 251 SER A C 1
ATOM 1916 O O . SER A 1 251 ? 7.178 -8.083 -15.587 1.00 98.38 251 SER A O 1
ATOM 1918 N N . THR A 1 252 ? 5.611 -6.487 -15.834 1.00 97.62 252 THR A N 1
ATOM 1919 C CA . THR A 1 252 ? 5.324 -6.761 -17.257 1.00 97.62 252 THR A CA 1
ATOM 1920 C C . THR A 1 252 ? 5.902 -5.675 -18.172 1.00 97.62 252 THR A C 1
ATOM 1922 O O . THR A 1 252 ? 5.434 -5.453 -19.291 1.00 97.62 252 THR A O 1
ATOM 1925 N N . GLY A 1 253 ? 6.906 -4.929 -17.699 1.00 87.56 253 GLY A N 1
ATOM 1926 C CA . GLY A 1 253 ? 7.387 -3.719 -18.355 1.00 87.56 253 GLY A CA 1
ATOM 1927 C C . GLY A 1 253 ? 8.011 -3.944 -19.738 1.00 87.56 253 GLY A C 1
ATOM 1928 O O . GLY A 1 253 ? 8.884 -4.789 -19.930 1.00 87.56 253 GLY A O 1
ATOM 1929 N N . GLY A 1 254 ? 7.657 -3.098 -20.708 1.00 79.50 254 GLY A N 1
ATOM 1930 C CA . GLY A 1 254 ? 8.141 -3.181 -22.097 1.00 79.50 254 GLY A CA 1
ATOM 1931 C C . GLY A 1 254 ? 9.612 -2.792 -22.325 1.00 79.50 254 GLY A C 1
ATOM 1932 O O . GLY A 1 254 ? 9.985 -2.466 -23.450 1.00 79.50 254 GLY A O 1
ATOM 1933 N N . ARG A 1 255 ? 10.441 -2.685 -21.272 1.00 82.44 255 ARG A N 1
ATOM 1934 C CA . ARG A 1 255 ? 11.921 -2.620 -21.371 1.00 82.44 255 ARG A CA 1
ATOM 1935 C C . ARG A 1 255 ? 12.564 -4.004 -21.231 1.00 82.44 255 ARG A C 1
ATOM 1937 O O . ARG A 1 255 ? 13.701 -4.162 -21.658 1.00 82.44 255 ARG A O 1
ATOM 1944 N N . SER A 1 256 ? 11.856 -4.957 -20.622 1.00 72.12 256 SER A N 1
ATOM 1945 C CA . SER A 1 256 ? 12.367 -6.296 -20.306 1.00 72.12 256 SER A CA 1
ATOM 1946 C C . SER A 1 256 ? 11.969 -7.370 -21.319 1.00 72.12 256 SER A C 1
ATOM 1948 O O . SER A 1 256 ? 12.612 -8.411 -21.358 1.00 72.12 256 SER A O 1
ATOM 1950 N N . GLY A 1 257 ? 10.977 -7.091 -22.168 1.00 78.88 257 GLY A N 1
ATOM 1951 C CA . GLY A 1 257 ? 10.517 -7.968 -23.245 1.00 78.88 257 GLY A CA 1
ATOM 1952 C C . GLY A 1 257 ? 9.600 -7.226 -24.221 1.00 78.88 257 GLY A C 1
ATOM 1953 O O . GLY A 1 257 ? 9.286 -6.047 -24.010 1.00 78.88 257 GLY A O 1
ATOM 1954 N N . ALA A 1 258 ? 9.155 -7.910 -25.277 1.00 85.56 258 ALA A N 1
ATOM 1955 C CA . ALA A 1 258 ? 8.277 -7.354 -26.308 1.00 85.56 258 ALA A CA 1
ATOM 1956 C C . ALA A 1 258 ? 7.008 -8.200 -26.503 1.00 85.56 258 ALA A C 1
ATOM 1958 O O . ALA A 1 258 ? 7.019 -9.417 -26.335 1.00 85.56 258 ALA A O 1
ATOM 1959 N N . GLY A 1 259 ? 5.895 -7.548 -26.857 1.00 91.44 259 GLY A N 1
ATOM 1960 C CA . GLY A 1 259 ? 4.620 -8.231 -27.097 1.00 91.44 259 GLY A CA 1
ATOM 1961 C C . GLY A 1 259 ? 4.208 -9.143 -25.936 1.00 91.44 259 GLY A C 1
ATOM 1962 O O . GLY A 1 259 ? 4.292 -8.754 -24.771 1.00 91.44 259 GLY A O 1
ATOM 1963 N N . THR A 1 260 ? 3.791 -10.368 -26.255 1.00 91.75 260 THR A N 1
ATOM 1964 C CA . THR A 1 260 ? 3.290 -11.352 -25.282 1.00 91.75 260 THR A CA 1
ATOM 1965 C C . THR A 1 260 ? 4.367 -11.925 -24.358 1.00 91.75 260 THR A C 1
ATOM 1967 O O . THR A 1 260 ? 4.033 -12.431 -23.290 1.00 91.75 260 THR A O 1
ATOM 1970 N N . GLU A 1 261 ? 5.658 -11.814 -24.696 1.00 92.81 261 GLU A N 1
ATOM 1971 C CA . GLU A 1 261 ? 6.754 -12.253 -23.808 1.00 92.81 261 GLU A CA 1
ATOM 1972 C C . GLU A 1 261 ? 6.706 -11.527 -22.458 1.00 92.81 261 GLU A C 1
ATOM 1974 O O . GLU A 1 261 ? 7.032 -12.099 -21.419 1.00 92.81 261 GLU A O 1
ATOM 1979 N N . ARG A 1 262 ? 6.199 -10.288 -22.457 1.00 94.88 262 ARG A N 1
ATOM 1980 C CA . ARG A 1 262 ? 6.004 -9.460 -21.260 1.00 94.88 262 ARG A CA 1
ATOM 1981 C C . ARG A 1 262 ? 5.054 -10.070 -20.228 1.00 94.88 262 ARG A C 1
ATOM 1983 O O . ARG A 1 262 ? 5.090 -9.646 -19.081 1.00 94.88 262 ARG A O 1
ATOM 1990 N N . GLY A 1 263 ? 4.200 -11.014 -20.629 1.00 96.94 263 GLY A N 1
ATOM 1991 C CA . GLY A 1 263 ? 3.298 -11.751 -19.739 1.00 96.94 263 GLY A CA 1
ATOM 1992 C C . GLY A 1 263 ? 3.709 -13.207 -19.511 1.00 96.94 263 GLY A C 1
ATOM 1993 O O . GLY A 1 263 ? 2.978 -13.937 -18.845 1.00 96.94 263 GLY A O 1
ATOM 1994 N N . GLY A 1 264 ? 4.855 -13.653 -20.041 1.00 97.50 264 GLY A N 1
ATOM 1995 C CA . GLY A 1 264 ? 5.279 -15.059 -19.993 1.00 97.50 264 GLY A CA 1
ATOM 1996 C C . GLY A 1 264 ? 5.481 -15.614 -18.578 1.00 97.50 264 GLY A C 1
ATOM 1997 O O . GLY A 1 264 ? 5.402 -16.823 -18.377 1.00 97.50 264 GLY A O 1
ATOM 1998 N N . MET A 1 265 ? 5.691 -14.741 -17.591 1.00 98.25 265 MET A N 1
ATOM 1999 C CA . MET A 1 265 ? 5.837 -15.087 -16.174 1.00 98.25 265 MET A CA 1
ATOM 2000 C C . MET A 1 265 ? 4.510 -15.115 -15.393 1.00 98.25 265 MET A C 1
ATOM 2002 O O . MET A 1 265 ? 4.474 -15.647 -14.287 1.00 98.25 265 MET A O 1
ATOM 2006 N N . LEU A 1 266 ? 3.405 -14.586 -15.936 1.00 98.50 266 LEU A N 1
ATOM 2007 C CA . LEU A 1 266 ? 2.096 -14.569 -15.258 1.00 98.50 266 LEU A CA 1
ATOM 2008 C C . LEU A 1 266 ? 1.544 -15.963 -14.886 1.00 98.50 266 LEU A C 1
ATOM 2010 O O . LEU A 1 266 ? 0.924 -16.070 -13.824 1.00 98.50 266 LEU A O 1
ATOM 2014 N N . PRO A 1 267 ? 1.789 -17.051 -15.655 1.00 98.62 267 PRO A N 1
A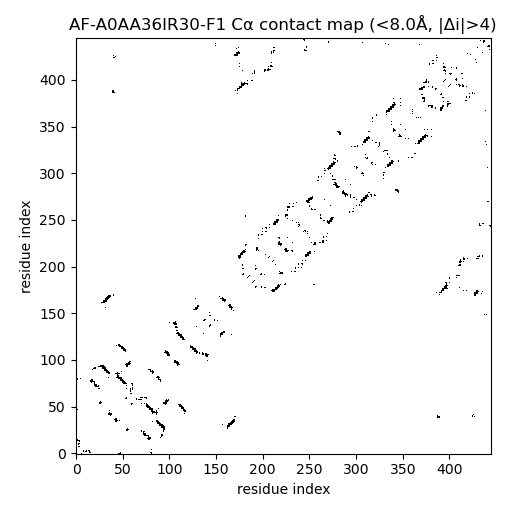TOM 2015 C CA . PRO A 1 267 ? 1.386 -18.403 -15.259 1.00 98.62 267 PRO A CA 1
ATOM 2016 C C . PRO A 1 267 ? 1.989 -18.889 -13.933 1.00 98.62 267 PRO A C 1
ATOM 2018 O O . PRO A 1 267 ? 1.452 -19.820 -13.336 1.00 98.62 267 PRO A O 1
ATOM 2021 N N . LEU A 1 268 ? 3.065 -18.255 -13.448 1.00 98.44 268 LEU A N 1
ATOM 2022 C CA . LEU A 1 268 ? 3.667 -18.531 -12.137 1.00 98.44 268 LEU A CA 1
ATOM 2023 C C . LEU A 1 268 ? 2.818 -18.012 -10.965 1.00 98.44 268 LEU A C 1
ATOM 2025 O O . LEU A 1 268 ? 3.158 -18.269 -9.810 1.00 98.44 268 LEU A O 1
ATOM 2029 N N . ARG A 1 269 ? 1.718 -17.301 -11.258 1.00 97.94 269 ARG A N 1
ATOM 2030 C CA . ARG A 1 269 ? 0.744 -16.780 -10.289 1.00 97.94 269 ARG A CA 1
ATOM 2031 C C . ARG A 1 269 ? 1.400 -15.956 -9.170 1.00 97.94 269 ARG A C 1
ATOM 2033 O O . ARG A 1 269 ? 1.206 -16.299 -7.999 1.00 97.94 269 ARG A O 1
ATOM 2040 N N . PRO A 1 270 ? 2.175 -14.898 -9.492 1.00 98.00 270 PRO A N 1
ATOM 2041 C CA . PRO A 1 270 ? 2.566 -13.929 -8.471 1.00 98.00 270 PRO A CA 1
ATOM 2042 C C . PRO A 1 270 ? 1.312 -13.323 -7.822 1.00 98.00 270 PRO A C 1
ATOM 2044 O O . PRO A 1 270 ? 0.216 -13.393 -8.385 1.00 98.00 270 PRO A O 1
ATOM 2047 N N . ASP A 1 271 ? 1.455 -12.715 -6.647 1.00 98.38 271 ASP A N 1
ATOM 2048 C CA . ASP A 1 271 ? 0.324 -12.038 -6.004 1.00 98.38 271 ASP A CA 1
ATOM 2049 C C . ASP A 1 271 ? -0.186 -10.888 -6.876 1.00 98.38 271 ASP A C 1
ATOM 2051 O O . ASP A 1 271 ? -1.394 -10.692 -7.043 1.00 98.38 271 ASP A O 1
ATOM 2055 N N . MET A 1 272 ? 0.760 -10.150 -7.460 1.00 98.62 272 MET A N 1
ATOM 2056 C CA . MET A 1 272 ? 0.498 -8.984 -8.284 1.00 98.62 272 MET A CA 1
ATOM 2057 C C . MET A 1 272 ? 1.372 -8.958 -9.536 1.00 98.62 272 MET A C 1
ATOM 2059 O O . MET A 1 272 ? 2.415 -9.610 -9.621 1.00 98.62 272 MET A O 1
ATOM 2063 N N . ALA A 1 273 ? 0.973 -8.147 -10.507 1.00 98.56 273 ALA A N 1
ATOM 2064 C CA . ALA A 1 273 ? 1.842 -7.768 -11.608 1.00 98.56 273 ALA A CA 1
ATOM 2065 C C . ALA A 1 273 ? 1.562 -6.331 -12.048 1.00 98.56 273 ALA A C 1
ATOM 2067 O O . ALA A 1 273 ? 0.419 -5.877 -12.002 1.00 98.56 273 ALA A O 1
ATOM 2068 N N . SER A 1 274 ? 2.597 -5.612 -12.476 1.00 98.44 274 SER A N 1
ATOM 2069 C CA . SER A 1 274 ? 2.419 -4.253 -12.985 1.00 98.44 274 SER A CA 1
ATOM 2070 C C . SER A 1 274 ? 1.750 -4.272 -14.360 1.00 98.44 274 SER A C 1
ATOM 2072 O O . SER A 1 274 ? 2.039 -5.140 -15.186 1.00 98.44 274 SER A O 1
ATOM 2074 N N . LEU A 1 275 ? 0.854 -3.323 -14.625 1.00 98.50 275 LEU A N 1
ATOM 2075 C CA . LEU A 1 275 ? 0.126 -3.185 -15.885 1.00 98.50 275 LEU A CA 1
ATOM 2076 C C . LEU A 1 275 ? 0.045 -1.711 -16.285 1.00 98.50 275 LEU A C 1
ATOM 2078 O O . LEU A 1 275 ? -0.654 -0.907 -15.673 1.00 98.50 275 LEU A O 1
ATOM 2082 N N . SER A 1 276 ? 0.725 -1.346 -17.366 1.00 98.38 276 SER A N 1
ATOM 2083 C CA . SER A 1 276 ? 0.524 -0.045 -18.004 1.00 98.38 276 SER A CA 1
ATOM 2084 C C . SER A 1 276 ? -0.660 -0.131 -18.959 1.00 98.38 276 SER A C 1
ATOM 2086 O O . SER A 1 276 ? -0.619 -0.899 -19.914 1.00 98.38 276 SER A O 1
ATOM 2088 N N . VAL A 1 277 ? -1.699 0.669 -18.721 1.00 98.38 277 VAL A N 1
ATOM 2089 C CA . VAL A 1 277 ? -2.938 0.662 -19.526 1.00 98.38 277 VAL A CA 1
ATOM 2090 C C . VAL A 1 277 ? -2.939 1.688 -20.667 1.00 98.38 277 VAL A C 1
ATOM 2092 O O . VAL A 1 277 ? -3.950 1.889 -21.332 1.00 98.38 277 VAL A O 1
ATOM 2095 N N . GLY A 1 278 ? -1.806 2.349 -20.897 1.00 98.00 278 GLY A N 1
ATOM 2096 C CA . GLY A 1 278 ? -1.619 3.332 -21.955 1.00 98.00 278 GLY A CA 1
ATOM 2097 C C . GLY A 1 278 ? -0.146 3.507 -22.320 1.00 98.00 278 GLY A C 1
ATOM 2098 O O . GLY A 1 278 ? 0.750 2.955 -21.672 1.00 98.00 278 GLY A O 1
ATOM 2099 N N . SER A 1 279 ? 0.095 4.247 -23.400 1.00 98.38 279 SER A N 1
ATOM 2100 C CA . SER A 1 279 ? 1.436 4.541 -23.914 1.00 98.38 279 SER A CA 1
ATOM 2101 C C . SER A 1 279 ? 1.827 5.987 -23.622 1.00 98.38 279 SER A C 1
ATOM 2103 O O . SER A 1 279 ? 0.988 6.882 -23.660 1.00 98.38 279 SER A O 1
ATOM 2105 N N . ASN A 1 280 ? 3.117 6.225 -23.407 1.00 98.38 280 ASN A N 1
ATOM 2106 C CA . ASN A 1 280 ? 3.684 7.551 -23.161 1.00 98.38 280 ASN A CA 1
ATOM 2107 C C . ASN A 1 280 ? 5.139 7.608 -23.649 1.00 98.38 280 ASN A C 1
ATOM 2109 O O . ASN A 1 280 ? 5.746 6.585 -23.967 1.00 98.38 280 ASN A O 1
ATOM 2113 N N . ASN A 1 281 ? 5.735 8.797 -23.694 1.00 98.06 281 ASN A N 1
ATOM 2114 C CA . ASN A 1 281 ? 7.155 8.928 -24.016 1.00 98.06 281 ASN A CA 1
ATOM 2115 C C . ASN A 1 281 ? 8.036 8.575 -22.813 1.00 98.06 281 ASN A C 1
ATOM 2117 O O . ASN A 1 281 ? 7.690 8.853 -21.669 1.00 98.06 281 ASN A O 1
ATOM 2121 N N . PHE A 1 282 ? 9.203 8.003 -23.100 1.00 95.50 282 PHE A N 1
ATOM 2122 C CA . PHE A 1 282 ? 10.311 7.730 -22.185 1.00 95.50 282 PHE A CA 1
ATOM 2123 C C . PHE A 1 282 ? 11.567 8.505 -22.646 1.00 95.50 282 PHE A C 1
ATOM 2125 O O . PHE A 1 282 ? 11.561 9.108 -23.725 1.00 95.50 282 PHE A O 1
ATOM 2132 N N . PRO A 1 283 ? 12.678 8.503 -21.876 1.00 93.75 283 PRO A N 1
ATOM 2133 C CA . PRO A 1 283 ? 13.826 9.377 -22.143 1.00 93.75 283 PRO A CA 1
ATOM 2134 C C . PRO A 1 283 ? 14.407 9.285 -23.564 1.00 93.75 283 PRO A C 1
ATOM 2136 O O . PRO A 1 283 ? 14.920 10.275 -24.081 1.00 93.75 283 PRO A O 1
ATOM 2139 N N . THR A 1 284 ? 14.343 8.100 -24.177 1.00 93.25 284 THR A N 1
ATOM 2140 C CA . THR A 1 284 ? 14.986 7.785 -25.464 1.00 93.25 284 THR A CA 1
ATOM 2141 C C . THR A 1 284 ? 14.080 7.042 -26.452 1.00 93.25 284 THR A C 1
ATOM 2143 O O . THR A 1 284 ? 14.552 6.644 -27.511 1.00 93.25 284 THR A O 1
ATOM 2146 N N . ARG A 1 285 ? 12.805 6.801 -26.112 1.00 93.50 285 ARG A N 1
ATOM 2147 C CA . ARG A 1 285 ? 11.868 5.992 -26.915 1.00 93.50 285 ARG A CA 1
ATOM 2148 C C . ARG A 1 285 ? 10.418 6.221 -26.491 1.00 93.50 285 ARG A C 1
ATOM 2150 O O . ARG A 1 285 ? 10.188 6.762 -25.413 1.00 93.50 285 ARG A O 1
ATOM 2157 N N . VAL A 1 286 ? 9.462 5.727 -27.272 1.00 97.06 286 VAL A N 1
ATOM 2158 C CA . VAL A 1 286 ? 8.083 5.530 -26.804 1.00 97.06 286 VAL A CA 1
ATOM 2159 C C . VAL A 1 286 ? 8.042 4.311 -25.878 1.00 97.06 286 VAL A C 1
ATOM 2161 O O . VAL A 1 286 ? 8.704 3.297 -26.122 1.00 97.06 286 VAL A O 1
ATOM 2164 N N . TYR A 1 287 ? 7.303 4.420 -24.781 1.00 96.88 287 TYR A N 1
ATOM 2165 C CA . TYR A 1 287 ? 6.932 3.288 -23.948 1.00 96.88 287 TYR A CA 1
ATOM 2166 C C . TYR A 1 287 ? 5.602 2.731 -24.449 1.00 96.88 287 TYR A C 1
ATOM 2168 O O . TYR A 1 287 ? 4.525 3.212 -24.100 1.00 96.88 287 TYR A O 1
ATOM 2176 N N . GLU A 1 288 ? 5.713 1.767 -25.358 1.00 96.56 288 GLU A N 1
ATOM 2177 C CA . GLU A 1 288 ? 4.586 1.222 -26.107 1.00 96.56 288 GLU A CA 1
ATOM 2178 C C . GLU A 1 288 ? 3.809 0.192 -25.278 1.00 96.56 288 GLU A C 1
ATOM 2180 O O . GLU A 1 288 ? 4.331 -0.851 -24.875 1.00 96.56 288 GLU A O 1
ATOM 2185 N N . ASN A 1 289 ? 2.527 0.477 -25.072 1.00 98.00 289 ASN A N 1
ATOM 2186 C CA . ASN A 1 289 ? 1.518 -0.450 -24.571 1.00 98.00 289 ASN A CA 1
ATOM 2187 C C . ASN A 1 289 ? 0.301 -0.363 -25.503 1.00 98.00 289 ASN A C 1
ATOM 2189 O O . ASN A 1 289 ? -0.639 0.385 -25.218 1.00 98.00 289 ASN A O 1
ATOM 2193 N N . PRO A 1 290 ? 0.354 -1.047 -26.662 1.00 97.62 290 PRO A N 1
ATOM 2194 C CA . PRO A 1 290 ? -0.766 -1.115 -27.594 1.00 97.62 290 PRO A CA 1
ATOM 2195 C C . PRO A 1 290 ? -2.034 -1.661 -26.909 1.00 97.62 290 PRO A C 1
ATOM 2197 O O . PRO A 1 290 ? -1.909 -2.544 -26.057 1.00 97.62 290 PRO A O 1
ATOM 2200 N N . PRO A 1 291 ? -3.245 -1.175 -27.248 1.00 98.19 291 PRO A N 1
ATOM 2201 C CA . PRO A 1 291 ? -4.478 -1.590 -26.571 1.00 98.19 291 PRO A CA 1
ATOM 2202 C C . PRO A 1 291 ? -4.728 -3.105 -26.562 1.00 98.19 291 PRO A C 1
ATOM 2204 O O . PRO A 1 291 ? -5.167 -3.644 -25.553 1.00 98.19 291 PRO A O 1
ATOM 2207 N N . ASP A 1 292 ? -4.397 -3.803 -27.649 1.00 97.75 292 ASP A N 1
ATOM 2208 C CA . ASP A 1 292 ? -4.513 -5.260 -27.768 1.00 97.75 292 ASP A CA 1
ATOM 2209 C C . ASP A 1 292 ? -3.575 -6.004 -26.804 1.00 97.75 292 ASP A C 1
ATOM 2211 O O . ASP A 1 292 ? -3.976 -6.993 -26.190 1.00 97.75 292 ASP A O 1
ATOM 2215 N N . LEU A 1 293 ? -2.353 -5.499 -26.603 1.00 97.81 293 LEU A N 1
ATOM 2216 C CA . LEU A 1 293 ? -1.435 -6.032 -25.597 1.00 97.81 293 LEU A CA 1
ATOM 2217 C C . LEU A 1 293 ? -1.935 -5.763 -24.172 1.00 97.81 293 LEU A C 1
ATOM 2219 O O . LEU A 1 293 ? -1.825 -6.640 -23.315 1.00 97.81 293 LEU A O 1
ATOM 2223 N N . VAL A 1 294 ? -2.477 -4.570 -23.912 1.00 98.44 294 VAL A N 1
ATOM 2224 C CA . VAL A 1 294 ? -3.063 -4.217 -22.607 1.00 98.44 294 VAL A CA 1
ATOM 2225 C C . VAL A 1 294 ? -4.220 -5.159 -22.268 1.00 98.44 294 VAL A C 1
ATOM 2227 O O . VAL A 1 294 ? -4.250 -5.721 -21.173 1.00 98.44 294 VAL A O 1
ATOM 2230 N N . ASP A 1 295 ? -5.130 -5.380 -23.218 1.00 98.19 295 ASP A N 1
ATOM 2231 C CA . ASP A 1 295 ? -6.259 -6.298 -23.056 1.00 98.19 295 ASP A CA 1
ATOM 2232 C C . ASP A 1 295 ? -5.791 -7.746 -22.856 1.00 98.19 295 ASP A C 1
ATOM 2234 O O . ASP A 1 295 ? -6.322 -8.454 -21.997 1.00 98.19 295 ASP A O 1
ATOM 2238 N N . TRP A 1 296 ? -4.765 -8.182 -23.593 1.00 98.50 296 TRP A N 1
ATOM 2239 C CA . TRP A 1 296 ? -4.194 -9.519 -23.437 1.00 98.50 296 TRP A CA 1
ATOM 2240 C C . TRP A 1 296 ? -3.541 -9.724 -22.062 1.00 98.50 296 TRP A C 1
ATOM 2242 O O . TRP A 1 296 ? -3.812 -10.730 -21.404 1.00 98.50 296 TRP A O 1
ATOM 2252 N N . LEU A 1 297 ? -2.735 -8.767 -21.586 1.00 98.50 297 LEU A N 1
ATOM 2253 C CA . LEU A 1 297 ? -2.113 -8.838 -20.258 1.00 98.50 297 LEU A CA 1
ATOM 2254 C C . LEU A 1 297 ? -3.173 -8.859 -19.152 1.00 98.50 297 LEU A C 1
ATOM 2256 O O . LEU A 1 297 ? -3.094 -9.693 -18.251 1.00 98.50 297 LEU A O 1
ATOM 2260 N N . ALA A 1 298 ? -4.193 -7.999 -19.240 1.00 98.38 298 ALA A N 1
ATOM 2261 C CA . ALA A 1 298 ? -5.301 -7.991 -18.287 1.00 98.38 298 ALA A CA 1
ATOM 2262 C C . ALA A 1 298 ? -6.068 -9.329 -18.285 1.00 98.38 298 ALA A C 1
ATOM 2264 O O . ALA A 1 298 ? -6.422 -9.846 -17.223 1.00 98.38 298 ALA A O 1
ATOM 2265 N N . ALA A 1 299 ? -6.280 -9.933 -19.459 1.00 98.38 299 ALA A N 1
ATOM 2266 C CA . ALA A 1 299 ? -6.915 -11.243 -19.580 1.00 98.38 299 ALA A CA 1
ATOM 2267 C C . ALA A 1 299 ? -6.075 -12.373 -18.957 1.00 98.38 299 ALA A C 1
ATOM 2269 O O . ALA A 1 299 ? -6.629 -13.209 -18.238 1.00 98.38 299 ALA A O 1
ATOM 2270 N N . GLU A 1 300 ? -4.755 -12.397 -19.169 1.00 98.44 300 GLU A N 1
ATOM 2271 C CA . GLU A 1 300 ? -3.879 -13.396 -18.538 1.00 98.44 300 GLU A CA 1
ATOM 2272 C C . GLU A 1 300 ? -3.791 -13.188 -17.016 1.00 98.44 300 GLU A C 1
ATOM 2274 O O . GLU A 1 300 ? -3.869 -14.161 -16.264 1.00 98.44 300 GLU A O 1
ATOM 2279 N N . MET A 1 301 ? -3.728 -11.942 -16.532 1.00 98.31 301 MET A N 1
ATOM 2280 C CA . MET A 1 301 ? -3.783 -11.643 -15.094 1.00 98.31 301 MET A CA 1
ATOM 2281 C C . MET A 1 301 ? -5.082 -12.158 -14.461 1.00 98.31 301 MET A C 1
ATOM 2283 O O . MET A 1 301 ? -5.042 -12.853 -13.445 1.00 98.31 301 MET A O 1
ATOM 2287 N N . ARG A 1 302 ? -6.232 -11.927 -15.110 1.00 97.38 302 ARG A N 1
ATOM 2288 C CA . ARG A 1 302 ? -7.527 -12.488 -14.691 1.00 97.38 302 ARG A CA 1
ATOM 2289 C C . ARG A 1 302 ? -7.515 -14.012 -14.638 1.00 97.38 302 ARG A C 1
ATOM 2291 O O . ARG A 1 302 ? -7.939 -14.598 -13.646 1.00 97.38 302 ARG A O 1
ATOM 2298 N N . LYS A 1 303 ? -7.025 -14.660 -15.695 1.00 97.88 303 LYS A N 1
ATOM 2299 C CA . LYS A 1 303 ? -6.950 -16.124 -15.815 1.00 97.88 303 LYS A CA 1
ATOM 2300 C C . LYS A 1 303 ? -6.122 -16.766 -14.701 1.00 97.88 303 LYS A C 1
ATOM 2302 O O . LYS A 1 303 ? -6.457 -17.859 -14.247 1.00 97.88 303 LYS A O 1
ATOM 2307 N N . TYR A 1 304 ? -5.054 -16.105 -14.265 1.00 97.56 304 TYR A N 1
ATOM 2308 C CA . TYR A 1 304 ? -4.150 -16.610 -13.230 1.00 97.56 304 TYR A CA 1
ATOM 2309 C C . TYR A 1 304 ? -4.406 -16.029 -11.834 1.00 97.56 304 TYR A C 1
ATOM 2311 O O . TYR A 1 304 ? -3.658 -16.356 -10.914 1.00 97.56 304 TYR A O 1
ATOM 2319 N N . ALA A 1 305 ? -5.470 -15.234 -11.663 1.00 96.00 305 ALA A N 1
ATOM 2320 C CA . ALA A 1 305 ? -5.810 -14.549 -10.414 1.00 96.00 305 ALA A CA 1
ATOM 2321 C C . ALA A 1 305 ? -4.643 -13.707 -9.858 1.00 96.00 305 ALA A C 1
ATOM 2323 O O . ALA A 1 305 ? -4.317 -13.769 -8.670 1.00 96.00 305 ALA A O 1
ATOM 2324 N N . VAL A 1 306 ? -4.003 -12.950 -10.751 1.00 97.56 306 VAL A N 1
ATOM 2325 C CA . VAL A 1 306 ? -2.940 -11.986 -10.450 1.00 97.56 306 VAL A CA 1
ATOM 2326 C C . VAL A 1 306 ? -3.567 -10.597 -10.386 1.00 97.56 306 VAL A C 1
ATOM 2328 O O . VAL A 1 306 ? -4.195 -10.164 -11.355 1.00 97.56 306 VAL A O 1
ATOM 2331 N N . LYS A 1 307 ? -3.406 -9.883 -9.268 1.00 97.81 307 LYS A N 1
ATOM 2332 C CA . LYS A 1 307 ? -3.959 -8.530 -9.133 1.00 97.81 307 LYS A CA 1
ATOM 2333 C C . LYS A 1 307 ? -3.080 -7.518 -9.890 1.00 97.81 307 LYS A C 1
ATOM 2335 O O . LYS A 1 307 ? -1.879 -7.450 -9.622 1.00 97.81 307 LYS A O 1
ATOM 2340 N N . PRO A 1 308 ? -3.633 -6.700 -10.800 1.00 98.19 308 PRO A N 1
ATOM 2341 C CA . PRO A 1 308 ? -2.855 -5.654 -11.452 1.00 98.19 308 PRO A CA 1
ATOM 2342 C C . PRO A 1 308 ? -2.548 -4.490 -10.496 1.00 98.19 308 PRO A C 1
ATOM 2344 O O . PRO A 1 308 ? -3.451 -3.978 -9.829 1.00 98.19 308 PRO A O 1
ATOM 2347 N N . GLU A 1 309 ? -1.297 -4.026 -10.492 1.00 98.69 309 GLU A N 1
ATOM 2348 C CA . GLU A 1 309 ? -0.949 -2.646 -10.119 1.00 98.69 309 GLU A CA 1
ATOM 2349 C C . GLU A 1 309 ? -0.882 -1.804 -11.395 1.00 98.69 309 GLU A C 1
ATOM 2351 O O . GLU A 1 309 ? -0.135 -2.117 -12.322 1.00 98.69 309 GLU A O 1
ATOM 2356 N N . ILE A 1 310 ? -1.685 -0.749 -11.472 1.00 98.62 310 ILE A N 1
ATOM 2357 C CA . ILE A 1 310 ? -1.776 0.098 -12.657 1.00 98.62 310 ILE A CA 1
ATOM 2358 C C . ILE A 1 310 ? -0.664 1.135 -12.637 1.00 98.62 310 ILE A C 1
ATOM 2360 O O . ILE A 1 310 ? -0.663 2.032 -11.803 1.00 98.62 310 ILE A O 1
ATOM 2364 N N . GLU A 1 311 ? 0.218 1.075 -13.628 1.00 98.50 311 GLU A N 1
ATOM 2365 C CA . GLU A 1 311 ? 1.315 2.030 -13.794 1.00 98.50 311 GLU A CA 1
ATOM 2366 C C . GLU A 1 311 ? 0.833 3.264 -14.577 1.00 98.50 311 GLU A C 1
ATOM 2368 O O . GLU A 1 311 ? 0.864 3.313 -15.818 1.00 98.50 311 GLU A O 1
ATOM 2373 N N . ALA A 1 312 ? 0.337 4.270 -13.856 1.00 98.62 312 ALA A N 1
ATOM 2374 C CA . ALA A 1 312 ? -0.184 5.506 -14.426 1.00 98.62 312 ALA A CA 1
ATOM 2375 C C . ALA A 1 312 ? 0.934 6.542 -14.629 1.00 98.62 312 ALA A C 1
ATOM 2377 O O . ALA A 1 312 ? 1.224 7.370 -13.766 1.00 98.62 312 ALA A O 1
ATOM 2378 N N . PHE A 1 313 ? 1.545 6.506 -15.815 1.00 98.62 313 PHE A N 1
ATOM 2379 C CA . PHE A 1 313 ? 2.524 7.497 -16.280 1.00 98.62 313 PHE A CA 1
ATOM 2380 C C . PHE A 1 313 ? 1.900 8.818 -16.761 1.00 98.62 313 PHE A C 1
ATOM 2382 O O . PHE A 1 313 ? 2.630 9.787 -16.968 1.00 98.62 313 PHE A O 1
ATOM 2389 N N . ASP A 1 314 ? 0.582 8.854 -16.979 1.00 98.38 314 ASP A N 1
ATOM 2390 C CA . ASP A 1 314 ? -0.168 10.030 -17.431 1.00 98.38 314 ASP A CA 1
ATOM 2391 C C . ASP A 1 314 ? -1.638 9.956 -16.966 1.00 98.38 314 ASP A C 1
ATOM 2393 O O . ASP A 1 314 ? -2.139 8.885 -16.608 1.00 98.38 314 ASP A O 1
ATOM 2397 N N . ALA A 1 315 ? -2.350 11.083 -16.993 1.00 98.06 315 ALA A N 1
ATOM 2398 C CA . ALA A 1 315 ? -3.685 11.239 -16.421 1.00 98.06 315 ALA A CA 1
ATOM 2399 C C . ALA A 1 315 ? -4.699 10.281 -17.055 1.00 98.06 315 ALA A C 1
ATOM 2401 O O . ALA A 1 315 ? -5.523 9.679 -16.365 1.00 98.06 315 ALA A O 1
ATOM 2402 N N . SER A 1 316 ? -4.624 10.105 -18.378 1.00 98.69 316 SER A N 1
ATOM 2403 C CA . SER A 1 316 ? -5.527 9.228 -19.130 1.00 98.69 316 SER A CA 1
ATOM 2404 C C . SER A 1 316 ? -5.416 7.762 -18.706 1.00 98.69 316 SER A C 1
ATOM 2406 O O . SER A 1 316 ? -6.399 7.031 -18.818 1.00 98.69 316 SER A O 1
ATOM 2408 N N . HIS A 1 317 ? -4.273 7.333 -18.159 1.00 98.81 317 HIS A N 1
ATOM 2409 C CA . HIS A 1 317 ? -4.086 5.960 -17.691 1.00 98.81 317 HIS A CA 1
ATOM 2410 C C . HIS A 1 317 ? -4.975 5.669 -16.474 1.00 98.81 317 HIS A C 1
ATOM 2412 O O . HIS A 1 317 ? -5.515 4.571 -16.364 1.00 98.81 317 HIS A O 1
ATOM 2418 N N . ILE A 1 318 ? -5.207 6.664 -15.607 1.00 98.75 318 ILE A N 1
ATOM 2419 C CA . ILE A 1 318 ? -6.147 6.544 -14.482 1.00 98.75 318 ILE A CA 1
ATOM 2420 C C . ILE A 1 318 ? -7.558 6.298 -15.027 1.00 98.75 318 ILE A C 1
ATOM 2422 O O . ILE A 1 318 ? -8.206 5.324 -14.655 1.00 98.75 318 ILE A O 1
ATOM 2426 N N . PHE A 1 319 ? -8.022 7.123 -15.971 1.00 98.69 319 PHE A N 1
ATOM 2427 C CA . PHE A 1 319 ? -9.348 6.956 -16.578 1.00 98.69 319 PHE A CA 1
ATOM 2428 C C . PHE A 1 319 ? -9.499 5.616 -17.305 1.00 98.69 319 PHE A C 1
ATOM 2430 O O . PHE A 1 319 ? -10.547 4.979 -17.193 1.00 98.69 319 PHE A O 1
ATOM 2437 N N . GLN A 1 320 ? -8.461 5.171 -18.014 1.00 98.69 320 GLN A N 1
ATOM 2438 C CA . GLN A 1 320 ? -8.475 3.895 -18.719 1.00 98.69 320 GLN A CA 1
ATOM 2439 C C . GLN A 1 320 ? -8.560 2.711 -17.749 1.00 98.69 320 GLN A C 1
ATOM 2441 O O . GLN A 1 320 ? -9.355 1.803 -17.979 1.00 98.69 320 GLN A O 1
ATOM 2446 N N . ALA A 1 321 ? -7.817 2.734 -16.640 1.00 98.44 321 ALA A N 1
ATOM 2447 C CA . ALA A 1 321 ? -7.920 1.703 -15.612 1.00 98.44 321 ALA A CA 1
ATOM 2448 C C . ALA A 1 321 ? -9.321 1.643 -14.993 1.00 98.44 321 ALA A C 1
ATOM 2450 O O . ALA A 1 321 ? -9.874 0.559 -14.823 1.00 98.44 321 ALA A O 1
ATOM 2451 N N . VAL A 1 322 ? -9.938 2.800 -14.731 1.00 98.12 322 VAL A N 1
ATOM 2452 C CA . VAL A 1 322 ? -11.329 2.867 -14.256 1.00 98.12 322 VAL A CA 1
ATOM 2453 C C . VAL A 1 322 ? -12.305 2.306 -15.294 1.00 98.12 322 VAL A C 1
ATOM 2455 O O . VAL A 1 322 ? -13.247 1.608 -14.924 1.00 98.12 322 VAL A O 1
ATOM 2458 N N . ALA A 1 323 ? -12.103 2.581 -16.585 1.00 98.44 323 ALA A N 1
ATOM 2459 C CA . ALA A 1 323 ? -12.936 2.024 -17.651 1.00 98.44 323 ALA A CA 1
ATOM 2460 C C . ALA A 1 323 ? -12.815 0.492 -17.726 1.00 98.44 323 ALA A C 1
ATOM 2462 O O . ALA A 1 323 ? -13.835 -0.193 -17.734 1.00 98.44 323 ALA A O 1
ATOM 2463 N N . MET A 1 324 ? -11.586 -0.032 -17.691 1.00 98.38 324 MET A N 1
ATOM 2464 C CA . MET A 1 324 ? -11.304 -1.473 -17.674 1.00 98.38 324 MET A CA 1
ATOM 2465 C C . MET A 1 324 ? -11.848 -2.172 -16.421 1.00 98.38 324 MET A C 1
ATOM 2467 O O . MET A 1 324 ? -12.244 -3.332 -16.475 1.00 98.38 324 MET A O 1
ATOM 2471 N N . TRP A 1 325 ? -11.876 -1.487 -15.279 1.00 97.75 325 TRP A N 1
ATOM 2472 C CA . TRP A 1 325 ? -12.520 -2.004 -14.074 1.00 97.75 325 TRP A CA 1
ATOM 2473 C C . TRP A 1 325 ? -14.045 -2.067 -14.231 1.00 97.75 325 TRP A C 1
ATOM 2475 O O . TRP A 1 325 ? -14.656 -3.109 -14.003 1.00 97.75 325 TRP A O 1
ATOM 2485 N N . ARG A 1 326 ? -14.671 -0.985 -14.711 1.00 96.81 326 ARG A N 1
ATOM 2486 C CA . ARG A 1 326 ? -16.131 -0.909 -14.903 1.00 96.81 326 ARG A CA 1
ATOM 2487 C C . ARG A 1 326 ? -16.677 -1.928 -15.902 1.00 96.81 326 ARG A C 1
ATOM 2489 O O . ARG A 1 326 ? -17.821 -2.346 -15.752 1.00 96.81 326 ARG A O 1
ATOM 2496 N N . ASP A 1 327 ? -15.895 -2.306 -16.912 1.00 96.50 327 ASP A N 1
ATOM 2497 C CA . ASP A 1 327 ? -16.283 -3.321 -17.902 1.00 96.50 327 ASP A CA 1
ATOM 2498 C C . ASP A 1 327 ? -15.778 -4.743 -17.584 1.00 96.50 327 ASP A C 1
ATOM 2500 O O . ASP A 1 327 ? -16.009 -5.672 -18.360 1.00 96.50 327 ASP A O 1
ATOM 2504 N N . GLY A 1 328 ? -15.142 -4.940 -16.423 1.00 95.50 328 GLY A N 1
ATOM 2505 C CA . GLY A 1 328 ? -14.737 -6.252 -15.917 1.00 95.50 328 GLY A CA 1
ATOM 2506 C C . GLY A 1 328 ? -13.455 -6.824 -16.530 1.00 95.50 328 GLY A C 1
ATOM 2507 O O . GLY A 1 328 ? -13.100 -7.972 -16.239 1.00 95.50 328 GLY A O 1
ATOM 2508 N N . ARG A 1 329 ? -12.723 -6.055 -17.351 1.00 97.12 329 ARG A N 1
ATOM 2509 C CA . ARG A 1 329 ? -11.355 -6.412 -17.773 1.00 97.12 329 ARG A CA 1
ATOM 2510 C C . ARG A 1 329 ? -10.366 -6.407 -16.607 1.00 97.12 329 ARG A C 1
ATOM 2512 O O . ARG A 1 329 ? -9.410 -7.176 -16.636 1.00 97.12 329 ARG A O 1
ATOM 2519 N N . ILE A 1 330 ? -10.624 -5.611 -15.573 1.00 95.44 330 ILE A N 1
ATOM 2520 C CA . ILE A 1 330 ? -9.970 -5.675 -14.262 1.00 95.44 330 ILE A CA 1
ATOM 2521 C C . ILE A 1 330 ? -11.063 -6.033 -13.239 1.00 95.44 330 ILE A C 1
ATOM 2523 O O . ILE A 1 330 ? -11.972 -5.231 -13.049 1.00 95.44 330 ILE A O 1
ATOM 2527 N N . PRO A 1 331 ? -11.049 -7.233 -12.628 1.00 85.88 331 PRO A N 1
ATOM 2528 C CA . PRO A 1 331 ? -12.200 -7.734 -11.870 1.00 85.88 331 PRO A CA 1
ATOM 2529 C C . PRO A 1 331 ? -12.309 -7.131 -10.463 1.00 85.88 331 PRO A C 1
ATOM 2531 O O . PRO A 1 331 ? -13.416 -6.923 -9.978 1.00 85.88 331 PRO A O 1
ATOM 2534 N N . ASP A 1 332 ? -11.173 -6.833 -9.831 1.00 88.62 332 ASP A N 1
ATOM 2535 C CA . ASP A 1 332 ? -11.105 -6.280 -8.478 1.00 88.62 332 ASP A CA 1
ATOM 2536 C C . ASP A 1 332 ? -10.873 -4.770 -8.511 1.00 88.62 332 ASP A C 1
ATOM 2538 O O . ASP A 1 332 ? -10.444 -4.216 -9.525 1.00 88.62 332 ASP A O 1
ATOM 2542 N N . THR A 1 333 ? -11.093 -4.096 -7.380 1.00 90.38 333 THR A N 1
ATOM 2543 C CA . THR A 1 333 ? -10.766 -2.674 -7.244 1.00 90.38 333 THR A CA 1
ATOM 2544 C C . THR A 1 333 ? -9.300 -2.425 -7.646 1.00 90.38 333 THR A C 1
ATOM 2546 O O . THR A 1 333 ? -8.402 -3.081 -7.091 1.00 90.38 333 THR A O 1
ATOM 2549 N N . PRO A 1 334 ? -9.034 -1.521 -8.611 1.00 92.44 334 PRO A N 1
ATOM 2550 C CA . PRO A 1 334 ? -7.690 -1.284 -9.122 1.00 92.44 334 PRO A CA 1
ATOM 2551 C C . PRO A 1 334 ? -6.794 -0.678 -8.040 1.00 92.44 334 PRO A C 1
ATOM 2553 O O . PRO A 1 334 ? -7.229 0.192 -7.292 1.00 92.44 334 PRO A O 1
ATOM 2556 N N . TYR A 1 335 ? -5.535 -1.114 -7.992 1.00 98.44 335 TYR A N 1
ATOM 2557 C CA . TYR A 1 335 ? -4.480 -0.435 -7.241 1.00 98.44 335 TYR A CA 1
ATOM 2558 C C . TYR A 1 335 ? -3.679 0.428 -8.213 1.00 98.44 335 TYR A C 1
ATOM 2560 O O . TYR A 1 335 ? -3.156 -0.104 -9.191 1.00 98.44 335 TYR A O 1
ATOM 2568 N N . ILE A 1 336 ? -3.647 1.748 -8.016 1.00 98.62 336 ILE A N 1
ATOM 2569 C CA . ILE A 1 336 ? -3.126 2.687 -9.023 1.00 98.62 336 ILE 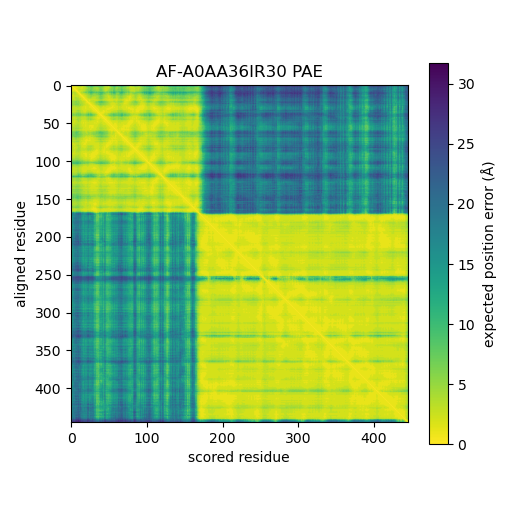A CA 1
ATOM 2570 C C . ILE A 1 336 ? -1.844 3.358 -8.526 1.00 98.62 336 ILE A C 1
ATOM 2572 O O . ILE A 1 336 ? -1.860 4.043 -7.508 1.00 98.62 336 ILE A O 1
ATOM 2576 N N . GLN A 1 337 ? -0.755 3.206 -9.279 1.00 98.88 337 GLN A N 1
ATOM 2577 C CA . GLN A 1 337 ? 0.530 3.852 -9.037 1.00 98.88 337 GLN A CA 1
ATOM 2578 C C . GLN A 1 337 ? 0.699 5.095 -9.909 1.00 98.88 337 GLN A C 1
ATOM 2580 O O . GLN A 1 337 ? 0.738 5.009 -11.136 1.00 98.88 337 GLN A O 1
ATOM 2585 N N . PHE A 1 338 ? 0.858 6.260 -9.286 1.00 98.81 338 PHE A N 1
ATOM 2586 C CA . PHE A 1 338 ? 1.225 7.493 -9.982 1.00 98.81 338 PHE A CA 1
ATOM 2587 C C . PHE A 1 338 ? 2.736 7.526 -10.210 1.00 98.81 338 PHE A C 1
ATOM 2589 O O . PHE A 1 338 ? 3.501 7.695 -9.260 1.00 98.81 338 PHE A O 1
ATOM 2596 N N . VAL A 1 339 ? 3.183 7.383 -11.459 1.00 98.69 339 VAL A N 1
ATOM 2597 C CA . VAL A 1 339 ? 4.616 7.406 -11.784 1.00 98.69 339 VAL A CA 1
ATOM 2598 C C . VAL A 1 339 ? 5.020 8.799 -12.258 1.00 98.69 339 VAL A C 1
ATOM 2600 O O . VAL A 1 339 ? 4.562 9.265 -13.301 1.00 98.69 339 VAL A O 1
ATOM 2603 N N . MET A 1 340 ? 5.899 9.465 -11.505 1.00 98.81 340 MET A N 1
ATOM 2604 C CA . MET A 1 340 ? 6.285 10.861 -11.735 1.00 98.81 340 MET A CA 1
ATOM 2605 C C . MET A 1 340 ? 7.807 11.042 -11.787 1.00 98.81 340 MET A C 1
ATOM 2607 O O . MET A 1 340 ? 8.565 10.451 -11.021 1.00 98.81 340 MET A O 1
ATOM 2611 N N . GLY A 1 341 ? 8.280 11.910 -12.679 1.00 98.12 341 GLY A N 1
ATOM 2612 C CA . GLY A 1 341 ? 9.696 12.270 -12.817 1.00 98.12 341 GLY A CA 1
ATOM 2613 C C . GLY A 1 341 ? 10.466 11.501 -13.891 1.00 98.12 341 GLY A C 1
ATOM 2614 O O . GLY A 1 341 ? 11.653 11.765 -14.090 1.00 98.12 341 GLY A O 1
ATOM 2615 N N . VAL A 1 342 ? 9.825 10.591 -14.632 1.00 97.50 342 VAL A N 1
ATOM 2616 C CA . VAL A 1 342 ? 10.446 9.992 -15.823 1.00 97.50 342 VAL A CA 1
ATOM 2617 C C . VAL A 1 342 ? 10.629 11.083 -16.883 1.00 97.50 342 VAL A C 1
ATOM 2619 O O . VAL A 1 342 ? 9.670 11.736 -17.293 1.00 97.50 342 VAL A O 1
ATOM 2622 N N . LYS A 1 343 ? 11.859 11.275 -17.377 1.00 96.38 343 LYS A N 1
ATOM 2623 C CA . LYS A 1 343 ? 12.134 12.253 -18.444 1.00 96.38 343 LYS A CA 1
ATOM 2624 C C . LYS A 1 343 ? 11.254 11.972 -19.674 1.00 96.38 343 LYS A C 1
ATOM 2626 O O . LYS A 1 343 ? 11.241 10.849 -20.175 1.00 96.38 343 LYS A O 1
ATOM 2631 N N . ASN A 1 344 ? 10.600 13.024 -20.173 1.00 97.56 344 ASN A N 1
ATOM 2632 C CA . ASN A 1 344 ? 9.615 13.039 -21.268 1.00 97.56 344 ASN A CA 1
ATOM 2633 C C . ASN A 1 344 ? 8.222 12.450 -20.943 1.00 97.56 344 ASN A C 1
ATOM 2635 O O . ASN A 1 344 ? 7.391 12.412 -21.847 1.00 97.56 344 ASN A O 1
ATOM 2639 N N . ALA A 1 345 ? 7.955 12.023 -19.704 1.00 98.00 345 ALA A N 1
ATOM 2640 C CA . ALA A 1 345 ? 6.614 11.661 -19.224 1.00 98.00 345 ALA A CA 1
ATOM 2641 C C . ALA A 1 345 ? 6.103 12.715 -18.216 1.00 98.00 345 ALA A C 1
ATOM 2643 O O . ALA A 1 345 ? 6.512 13.876 -18.287 1.00 98.00 345 ALA A O 1
ATOM 2644 N N . MET A 1 346 ? 5.237 12.326 -17.272 1.00 98.44 346 MET A N 1
ATOM 2645 C CA . MET A 1 346 ? 4.751 13.211 -16.210 1.00 98.44 346 MET A CA 1
ATOM 2646 C C . MET A 1 346 ? 5.896 13.652 -15.271 1.00 98.44 346 MET A C 1
ATOM 2648 O O . MET A 1 346 ? 6.550 12.789 -14.675 1.00 98.44 346 MET A O 1
ATOM 2652 N N . PRO A 1 347 ? 6.188 14.961 -15.119 1.00 98.50 347 PRO A N 1
ATOM 2653 C CA . PRO A 1 347 ? 7.173 15.450 -14.150 1.00 98.50 347 PRO A CA 1
ATOM 2654 C C . PRO A 1 347 ? 6.696 15.278 -12.701 1.00 98.50 347 PRO A C 1
ATOM 2656 O O . PRO A 1 347 ? 5.537 14.978 -12.442 1.00 98.50 347 PRO A O 1
ATOM 2659 N N . VAL A 1 348 ? 7.596 15.498 -11.739 1.00 98.62 348 VAL A N 1
ATOM 2660 C CA . VAL A 1 348 ? 7.230 15.625 -10.318 1.00 98.62 348 VAL A CA 1
ATOM 2661 C C . VAL A 1 348 ? 6.580 16.992 -10.114 1.00 98.62 348 VAL A C 1
ATOM 2663 O O . VAL A 1 348 ? 7.275 18.003 -10.028 1.00 98.62 348 VAL A O 1
ATOM 2666 N N . ASP A 1 349 ? 5.250 17.015 -10.074 1.00 98.75 349 ASP A N 1
ATOM 2667 C CA . ASP A 1 349 ? 4.434 18.228 -9.986 1.00 98.75 349 ASP A CA 1
ATOM 2668 C C . ASP A 1 349 ? 3.306 18.040 -8.958 1.00 98.75 349 ASP A C 1
ATOM 2670 O O . ASP A 1 349 ? 2.487 17.128 -9.080 1.00 98.75 349 ASP A O 1
ATOM 2674 N N . LYS A 1 350 ? 3.283 18.878 -7.912 1.00 97.81 350 LYS A N 1
ATOM 2675 C CA . LYS A 1 350 ? 2.332 18.728 -6.797 1.00 97.81 350 LYS A CA 1
ATOM 2676 C C . LYS A 1 350 ? 0.874 18.983 -7.213 1.00 97.81 350 LYS A C 1
ATOM 2678 O O . LYS A 1 350 ? 0.036 18.163 -6.847 1.00 97.81 350 LYS A O 1
ATOM 2683 N N . PRO A 1 351 ? 0.544 20.042 -7.980 1.00 98.50 351 PRO A N 1
ATOM 2684 C CA . PRO A 1 351 ? -0.813 20.226 -8.497 1.00 98.50 351 PRO A CA 1
ATOM 2685 C C . PRO A 1 351 ? -1.343 19.025 -9.289 1.00 98.50 351 PRO A C 1
ATOM 2687 O O . PRO A 1 351 ? -2.486 18.621 -9.083 1.00 98.50 351 PRO A O 1
ATOM 2690 N N . VAL A 1 352 ? -0.524 18.417 -10.157 1.00 98.75 352 VAL A N 1
ATOM 2691 C CA . VAL A 1 352 ? -0.936 17.209 -10.889 1.00 98.75 352 VAL A CA 1
ATOM 2692 C C . VAL A 1 352 ? -1.091 16.006 -9.957 1.00 98.75 352 VAL A C 1
ATOM 2694 O O . VAL A 1 352 ? -2.064 15.265 -10.090 1.00 98.75 352 VAL A O 1
ATOM 2697 N N . PHE A 1 353 ? -0.186 15.822 -8.991 1.00 98.75 353 PHE A N 1
ATOM 2698 C CA . PHE A 1 353 ? -0.322 14.778 -7.970 1.00 98.75 353 PHE A CA 1
ATOM 2699 C C . PHE A 1 353 ? -1.658 14.901 -7.217 1.00 98.75 353 PHE A C 1
ATOM 2701 O O . PHE A 1 353 ? -2.392 13.922 -7.096 1.00 98.75 353 PHE A O 1
ATOM 2708 N N . ASP A 1 354 ? -2.017 16.109 -6.773 1.00 96.12 354 ASP A N 1
ATOM 2709 C CA . ASP A 1 354 ? -3.284 16.356 -6.073 1.00 96.12 354 ASP A CA 1
ATOM 2710 C C . ASP A 1 354 ? -4.494 16.089 -6.968 1.00 96.12 354 ASP A C 1
ATOM 2712 O O . ASP A 1 354 ? -5.466 15.466 -6.534 1.00 96.12 354 ASP A O 1
ATOM 2716 N N . PHE A 1 355 ? -4.409 16.475 -8.242 1.00 98.50 355 PHE A N 1
ATOM 2717 C CA . PHE A 1 355 ? -5.430 16.161 -9.235 1.00 98.50 355 PHE A CA 1
ATOM 2718 C C . PHE A 1 355 ? -5.598 14.645 -9.447 1.00 98.50 355 PHE A C 1
ATOM 2720 O O . PHE A 1 355 ? -6.725 14.168 -9.610 1.00 98.50 355 PHE A O 1
ATOM 2727 N N . TYR A 1 356 ? -4.514 13.864 -9.424 1.00 98.69 356 TYR A N 1
ATOM 2728 C CA . TYR A 1 356 ? -4.586 12.401 -9.505 1.00 98.69 356 TYR A CA 1
ATOM 2729 C C . TYR A 1 356 ? -5.272 11.801 -8.280 1.00 98.69 356 TYR A C 1
ATOM 2731 O O . TYR A 1 356 ? -6.181 10.984 -8.442 1.00 98.69 356 TYR A O 1
ATOM 2739 N N . VAL A 1 357 ? -4.907 12.251 -7.075 1.00 96.69 357 VAL A N 1
ATOM 2740 C CA . VAL A 1 357 ? -5.550 11.820 -5.825 1.00 96.69 357 VAL A CA 1
ATOM 2741 C C . VAL A 1 357 ? -7.049 12.127 -5.852 1.00 96.69 357 VAL A C 1
ATOM 2743 O O . VAL A 1 357 ? -7.863 11.240 -5.589 1.00 96.69 357 VAL A O 1
ATOM 2746 N N . GLU A 1 358 ? -7.439 13.352 -6.213 1.00 95.56 358 GLU A N 1
ATOM 2747 C CA . GLU A 1 358 ? -8.850 13.740 -6.334 1.00 95.56 358 GLU A CA 1
ATOM 2748 C C . GLU A 1 358 ? -9.580 12.892 -7.385 1.00 95.56 358 GLU A C 1
ATOM 2750 O O . GLU A 1 358 ? -10.709 12.446 -7.170 1.00 95.56 358 GLU A O 1
ATOM 2755 N N . THR A 1 359 ? -8.928 12.621 -8.517 1.00 97.75 359 THR A N 1
ATOM 2756 C CA . THR A 1 359 ? -9.507 11.826 -9.602 1.00 97.75 359 THR A CA 1
ATOM 2757 C C . THR A 1 359 ? -9.750 10.381 -9.179 1.00 97.75 359 THR A C 1
ATOM 2759 O O . THR A 1 359 ? -10.842 9.870 -9.429 1.00 97.75 359 THR A O 1
ATOM 2762 N N . VAL A 1 360 ? -8.798 9.733 -8.499 1.00 96.88 360 VAL A N 1
ATOM 2763 C CA . VAL A 1 360 ? -8.994 8.377 -7.960 1.00 96.88 360 VAL A CA 1
ATOM 2764 C C . VAL A 1 360 ? -10.117 8.377 -6.923 1.00 96.88 360 VAL A C 1
ATOM 2766 O O . VAL A 1 360 ? -11.079 7.630 -7.095 1.00 96.88 360 VAL A O 1
ATOM 2769 N N . LYS A 1 361 ? -10.081 9.286 -5.935 1.00 90.19 361 LYS A N 1
ATOM 2770 C CA . LYS A 1 361 ? -11.131 9.416 -4.904 1.00 90.19 361 LYS A CA 1
ATOM 2771 C C . LYS A 1 361 ? -12.528 9.599 -5.510 1.00 90.19 361 LYS A C 1
ATOM 2773 O O . LYS A 1 361 ? -13.495 9.022 -5.024 1.00 90.19 361 LYS A O 1
ATOM 2778 N N . ARG A 1 362 ? -12.650 10.389 -6.581 1.00 95.69 362 ARG A N 1
ATOM 2779 C CA . ARG A 1 362 ? -13.929 10.662 -7.256 1.00 95.69 362 ARG A CA 1
ATOM 2780 C C . ARG A 1 362 ? -14.421 9.500 -8.117 1.00 95.69 362 ARG A C 1
ATOM 2782 O O . ARG A 1 362 ? -15.630 9.327 -8.257 1.00 95.69 362 ARG A O 1
ATOM 2789 N N . LEU A 1 363 ? -13.521 8.761 -8.767 1.00 95.12 363 LEU A N 1
ATOM 2790 C CA . LEU A 1 363 ? -13.895 7.736 -9.746 1.00 95.12 363 LEU A CA 1
ATOM 2791 C C . LEU A 1 363 ? -14.015 6.331 -9.151 1.00 95.12 363 LEU A C 1
ATOM 2793 O O . LEU A 1 363 ? -14.855 5.566 -9.634 1.00 95.12 363 LEU A O 1
ATOM 2797 N N . VAL A 1 364 ? -13.183 6.011 -8.155 1.00 91.38 364 VAL A N 1
ATOM 2798 C CA . VAL A 1 364 ? -13.122 4.717 -7.460 1.00 91.38 364 VAL A CA 1
ATOM 2799 C C . VAL A 1 364 ? -12.731 4.963 -5.989 1.00 91.38 364 VAL A C 1
ATOM 2801 O O . VAL A 1 364 ? -11.572 4.788 -5.625 1.00 91.38 364 VAL A O 1
ATOM 2804 N N . PRO A 1 365 ? -13.663 5.414 -5.129 1.00 80.50 365 PRO A N 1
ATOM 2805 C CA . PRO A 1 365 ? -13.351 5.876 -3.769 1.00 80.50 365 PRO A CA 1
ATOM 2806 C C . PRO A 1 365 ? -12.720 4.809 -2.866 1.00 80.50 365 PRO A C 1
ATOM 2808 O O . PRO A 1 365 ? -11.962 5.155 -1.963 1.00 80.50 365 PRO A O 1
ATOM 2811 N N . ASP A 1 366 ? -13.003 3.532 -3.129 1.00 81.62 366 ASP A N 1
ATOM 2812 C CA . ASP A 1 366 ? -12.448 2.398 -2.383 1.00 81.62 366 ASP A CA 1
ATOM 2813 C C . ASP A 1 366 ? -11.104 1.904 -2.951 1.00 81.62 366 ASP A C 1
ATOM 2815 O O . ASP A 1 366 ? -10.549 0.926 -2.455 1.00 81.62 366 ASP A O 1
ATOM 2819 N N . ALA A 1 367 ? -10.585 2.527 -4.017 1.00 89.62 367 ALA A N 1
ATOM 2820 C CA . ALA A 1 367 ? -9.307 2.139 -4.598 1.00 89.62 367 ALA A CA 1
ATOM 2821 C C . ALA A 1 367 ? -8.134 2.581 -3.732 1.00 89.62 367 ALA A C 1
ATOM 2823 O O . ALA A 1 367 ? -8.001 3.745 -3.343 1.00 89.62 367 ALA A O 1
ATOM 2824 N N . GLU A 1 368 ? -7.228 1.635 -3.524 1.00 95.44 368 GLU A N 1
ATOM 2825 C CA . GLU A 1 368 ? -5.896 1.932 -3.044 1.00 95.44 368 GLU A CA 1
ATOM 2826 C C . GLU A 1 368 ? -5.075 2.627 -4.134 1.00 95.44 368 GLU A C 1
ATOM 2828 O O . GLU A 1 368 ? -5.246 2.380 -5.334 1.00 95.44 368 GLU A O 1
ATOM 2833 N N . TRP A 1 369 ? -4.140 3.480 -3.725 1.00 98.38 369 TRP A N 1
ATOM 2834 C CA . TRP A 1 369 ? -3.203 4.119 -4.645 1.00 98.38 369 TRP A CA 1
ATOM 2835 C C . TRP A 1 369 ? -1.841 4.339 -3.990 1.00 98.38 369 TRP A C 1
ATOM 2837 O O . TRP A 1 369 ? -1.734 4.568 -2.782 1.00 98.38 369 TRP A O 1
ATOM 2847 N N . CYS A 1 370 ? -0.793 4.280 -4.804 1.00 98.75 370 CYS A N 1
ATOM 2848 C CA . CYS A 1 370 ? 0.566 4.658 -4.439 1.00 98.75 370 CYS A CA 1
ATOM 2849 C C . CYS A 1 370 ? 1.118 5.703 -5.404 1.00 98.75 370 CYS A C 1
ATOM 2851 O O . CYS A 1 370 ? 0.529 6.010 -6.441 1.00 98.75 370 CYS A O 1
ATOM 2853 N N . ALA A 1 371 ? 2.280 6.254 -5.068 1.00 98.75 371 ALA A N 1
ATOM 2854 C CA . ALA A 1 371 ? 3.027 7.096 -5.985 1.00 98.75 371 ALA A CA 1
ATOM 2855 C C . ALA A 1 371 ? 4.523 6.782 -5.932 1.00 98.75 371 ALA A C 1
ATOM 2857 O O . ALA A 1 371 ? 5.084 6.487 -4.871 1.00 98.75 371 ALA A O 1
ATOM 2858 N N . ALA A 1 372 ? 5.156 6.876 -7.098 1.00 98.75 372 ALA A N 1
ATOM 2859 C CA . ALA A 1 372 ? 6.557 6.574 -7.330 1.00 98.75 372 ALA A CA 1
ATOM 2860 C C . ALA A 1 372 ? 7.241 7.776 -7.987 1.00 98.75 372 ALA A C 1
ATOM 2862 O O . ALA A 1 372 ? 6.856 8.220 -9.072 1.00 98.75 372 ALA A O 1
ATOM 2863 N N . GLY A 1 373 ? 8.258 8.315 -7.317 1.00 98.62 373 GLY A N 1
ATOM 2864 C CA . GLY A 1 373 ? 9.097 9.383 -7.851 1.00 98.62 373 GLY A CA 1
ATOM 2865 C C . GLY A 1 373 ? 10.411 8.834 -8.399 1.00 98.62 373 GLY A C 1
ATOM 2866 O O . GLY A 1 373 ? 11.043 7.995 -7.763 1.00 98.62 373 GLY A O 1
ATOM 2867 N N . ILE A 1 374 ? 10.856 9.338 -9.549 1.00 98.44 374 ILE A N 1
ATOM 2868 C CA . ILE A 1 374 ? 12.115 8.908 -10.174 1.00 98.44 374 ILE A CA 1
ATOM 2869 C C . ILE A 1 374 ? 13.288 9.807 -9.768 1.00 98.44 374 ILE A C 1
ATOM 2871 O O . ILE A 1 374 ? 13.192 11.039 -9.765 1.00 98.44 374 ILE A O 1
ATOM 2875 N N . GLY A 1 375 ? 14.427 9.184 -9.459 1.00 97.88 375 GLY A N 1
ATOM 2876 C CA . GLY A 1 375 ? 15.676 9.838 -9.080 1.00 97.88 375 GLY A CA 1
ATOM 2877 C C . GLY A 1 375 ? 15.488 10.787 -7.889 1.00 97.88 375 GLY A C 1
ATOM 2878 O O . GLY A 1 375 ? 14.960 10.365 -6.860 1.00 97.88 375 GLY A O 1
ATOM 2879 N N . PRO A 1 376 ? 15.856 12.079 -8.005 1.00 97.12 376 PRO A N 1
ATOM 2880 C CA . PRO A 1 376 ? 15.680 13.041 -6.914 1.00 97.12 376 PRO A CA 1
ATOM 2881 C C . PRO A 1 376 ? 14.205 13.268 -6.539 1.00 97.12 376 PRO A C 1
ATOM 2883 O O . PRO A 1 376 ? 13.923 13.786 -5.463 1.00 97.12 376 PRO A O 1
ATOM 2886 N N . GLY A 1 377 ? 13.264 12.876 -7.406 1.00 98.31 377 GLY A N 1
ATOM 2887 C CA . GLY A 1 377 ? 11.833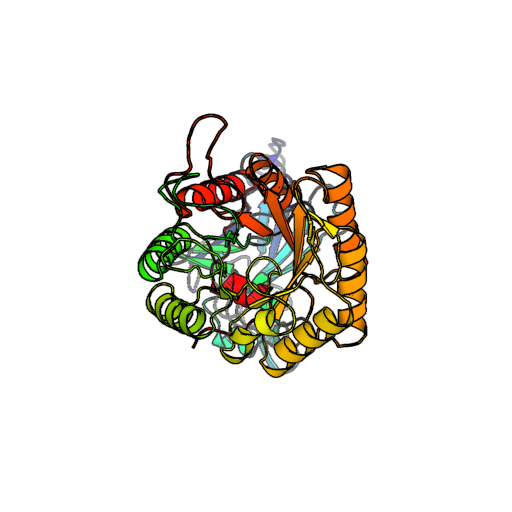 12.932 -7.139 1.00 98.31 377 GLY A CA 1
ATOM 2888 C C . GLY A 1 377 ? 11.326 11.895 -6.139 1.00 98.31 377 GLY A C 1
ATOM 2889 O O . GLY A 1 377 ? 10.245 12.097 -5.594 1.00 98.31 377 GLY A O 1
ATOM 2890 N N . GLN A 1 378 ? 12.073 10.810 -5.890 1.00 98.75 378 GLN A N 1
ATOM 2891 C CA . GLN A 1 378 ? 11.619 9.678 -5.072 1.00 98.75 378 GLN A CA 1
ATOM 2892 C C . GLN A 1 378 ? 11.170 10.121 -3.678 1.00 98.75 378 GLN A C 1
ATOM 2894 O O . GLN A 1 378 ? 10.005 9.950 -3.331 1.00 98.75 378 GLN A O 1
ATOM 2899 N N . ILE A 1 379 ? 12.059 10.775 -2.919 1.00 98.19 379 ILE A N 1
ATOM 2900 C CA . ILE A 1 379 ? 11.740 11.227 -1.557 1.00 98.19 379 ILE A CA 1
ATOM 2901 C C . ILE A 1 379 ? 10.582 12.232 -1.537 1.00 98.19 379 ILE A C 1
ATOM 2903 O O . ILE A 1 379 ? 9.713 12.150 -0.675 1.00 98.19 379 ILE A O 1
ATOM 2907 N N . THR A 1 380 ? 10.534 13.149 -2.506 1.00 98.62 380 THR A N 1
ATOM 2908 C CA . THR A 1 380 ? 9.475 14.161 -2.602 1.00 98.62 380 THR A CA 1
ATOM 2909 C C . THR A 1 380 ? 8.106 13.516 -2.806 1.00 98.62 380 THR A C 1
ATOM 2911 O O . THR A 1 380 ? 7.150 13.856 -2.113 1.00 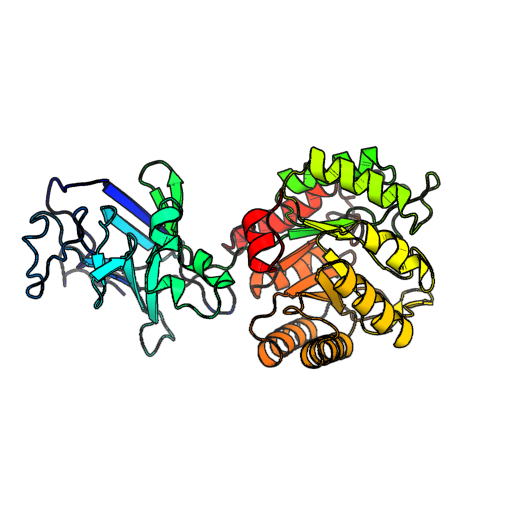98.62 380 THR A O 1
ATOM 2914 N N . VAL A 1 381 ? 8.009 12.559 -3.731 1.00 98.81 381 VAL A N 1
ATOM 2915 C CA . VAL A 1 381 ? 6.756 11.850 -4.017 1.00 98.81 381 VAL A CA 1
ATOM 2916 C C . VAL A 1 381 ? 6.386 10.898 -2.876 1.00 98.81 381 VAL A C 1
ATOM 2918 O O . VAL A 1 381 ? 5.202 10.757 -2.577 1.00 98.81 381 VAL A O 1
ATOM 2921 N N . ASN A 1 382 ? 7.363 10.294 -2.188 1.00 98.75 382 ASN A N 1
ATOM 2922 C CA . ASN A 1 382 ? 7.098 9.514 -0.978 1.00 98.75 382 ASN A CA 1
ATOM 2923 C C . ASN A 1 382 ? 6.472 10.381 0.122 1.00 98.75 382 ASN A C 1
ATOM 2925 O O . ASN A 1 382 ? 5.442 9.992 0.663 1.00 98.75 382 ASN A O 1
ATOM 2929 N N . GLU A 1 383 ? 7.026 11.567 0.395 1.00 96.75 383 GLU A N 1
ATOM 2930 C CA . GLU A 1 383 ? 6.462 12.515 1.367 1.00 96.75 383 GLU A CA 1
ATOM 2931 C C . GLU A 1 383 ? 5.016 12.883 1.008 1.00 96.75 383 GLU A C 1
ATOM 2933 O O . GLU A 1 383 ? 4.132 12.825 1.858 1.00 96.75 383 GLU A O 1
ATOM 2938 N N . TRP A 1 384 ? 4.747 13.211 -0.262 1.00 98.00 384 TRP A N 1
ATOM 2939 C CA . TRP A 1 384 ? 3.395 13.557 -0.710 1.00 98.00 384 TRP A CA 1
ATOM 2940 C C . TRP A 1 384 ? 2.417 12.393 -0.588 1.00 98.00 384 TRP A C 1
ATOM 2942 O O . TRP A 1 384 ? 1.285 12.600 -0.157 1.00 98.00 384 TRP A O 1
ATOM 2952 N N . SER A 1 385 ? 2.841 11.182 -0.954 1.00 97.88 385 SER A N 1
ATOM 2953 C CA . SER A 1 385 ? 1.991 9.995 -0.881 1.00 97.88 385 SER A CA 1
ATOM 2954 C C . SER A 1 385 ? 1.653 9.625 0.558 1.00 97.88 385 SER A C 1
ATOM 2956 O O . SER A 1 385 ? 0.485 9.401 0.884 1.00 97.88 385 SER A O 1
ATOM 2958 N N . VAL A 1 386 ? 2.658 9.624 1.441 1.00 93.44 386 VAL A N 1
ATOM 2959 C CA . VAL A 1 386 ? 2.452 9.345 2.863 1.00 93.44 386 VAL A CA 1
ATOM 2960 C C . VAL A 1 386 ? 1.554 10.414 3.483 1.00 93.44 386 VAL A C 1
ATOM 2962 O O . VAL A 1 386 ? 0.558 10.061 4.110 1.00 93.44 386 VAL A O 1
ATOM 2965 N N . ALA A 1 387 ? 1.824 11.696 3.243 1.00 86.31 387 ALA A N 1
ATOM 2966 C CA . ALA A 1 387 ? 0.989 12.771 3.763 1.00 86.31 387 ALA A CA 1
ATOM 2967 C C . ALA A 1 387 ? -0.457 12.665 3.254 1.00 86.31 387 ALA A C 1
ATOM 2969 O O . ALA A 1 387 ? -1.386 12.718 4.036 1.00 86.31 387 ALA A O 1
ATOM 2970 N N . ALA A 1 388 ? -0.693 12.431 1.961 1.00 87.31 388 ALA A N 1
ATOM 2971 C CA . ALA A 1 388 ? -2.049 12.422 1.398 1.00 87.31 388 ALA A CA 1
ATOM 2972 C C . ALA A 1 388 ? -2.853 11.121 1.641 1.00 87.31 388 ALA A C 1
ATOM 2974 O O . ALA A 1 388 ? -3.942 10.961 1.079 1.00 87.31 388 ALA A O 1
ATOM 2975 N N . GLY A 1 389 ? -2.347 10.198 2.468 1.00 87.50 389 GLY A N 1
ATOM 2976 C CA . GLY A 1 389 ? -3.040 8.957 2.838 1.00 87.50 389 GLY A CA 1
ATOM 2977 C C . GLY A 1 389 ? -2.890 7.798 1.841 1.00 87.50 389 GLY A C 1
ATOM 2978 O O . GLY A 1 389 ? -3.607 6.803 1.959 1.00 87.50 389 GLY A O 1
ATOM 2979 N N . GLY A 1 390 ? -1.978 7.909 0.872 1.00 94.94 390 GLY A N 1
ATOM 2980 C CA . GLY A 1 390 ? -1.653 6.858 -0.097 1.00 94.94 390 GLY A CA 1
ATOM 2981 C C . GLY A 1 390 ? -0.574 5.892 0.391 1.00 94.94 390 GLY A C 1
ATOM 2982 O O . GLY A 1 390 ? -0.298 5.780 1.592 1.00 94.94 390 GLY A O 1
ATOM 2983 N N . HIS A 1 391 ? 0.042 5.188 -0.553 1.00 98.62 391 HIS A N 1
ATOM 2984 C CA . HIS A 1 391 ? 1.124 4.223 -0.334 1.00 98.62 391 HIS A CA 1
ATOM 2985 C C . HIS A 1 391 ? 2.404 4.627 -1.073 1.00 98.62 391 HIS A C 1
ATOM 2987 O O . HIS A 1 391 ? 2.376 5.415 -2.021 1.00 98.62 391 HIS A O 1
ATOM 2993 N N . ALA A 1 392 ? 3.554 4.127 -0.645 1.00 98.62 392 ALA A N 1
ATOM 2994 C CA . ALA A 1 392 ? 4.841 4.590 -1.151 1.00 98.62 392 ALA A CA 1
ATOM 2995 C C . ALA A 1 392 ? 5.574 3.494 -1.926 1.00 98.62 392 ALA A C 1
ATOM 2997 O O . ALA A 1 392 ? 5.565 2.329 -1.539 1.00 98.62 392 ALA A O 1
ATOM 2998 N N . ARG A 1 393 ? 6.265 3.889 -2.998 1.00 98.88 393 ARG A N 1
ATOM 2999 C CA . ARG A 1 393 ? 7.244 3.053 -3.697 1.00 98.88 393 ARG A CA 1
ATOM 3000 C C . ARG A 1 393 ? 8.629 3.683 -3.617 1.00 98.88 393 ARG A C 1
ATOM 3002 O O . ARG A 1 393 ? 8.782 4.892 -3.795 1.00 98.88 393 ARG A O 1
ATOM 3009 N N . THR A 1 394 ? 9.634 2.860 -3.353 1.00 98.88 394 THR A N 1
ATOM 3010 C CA . THR A 1 394 ? 11.046 3.250 -3.308 1.00 98.88 394 THR A CA 1
ATOM 3011 C C . THR A 1 394 ? 11.929 2.116 -3.829 1.00 98.88 394 THR A C 1
ATOM 3013 O O . THR A 1 394 ? 11.426 1.051 -4.171 1.00 98.88 394 THR A O 1
ATOM 3016 N N . GLY A 1 395 ? 13.242 2.321 -3.891 1.00 98.75 395 GLY A N 1
ATOM 3017 C CA . GLY A 1 395 ? 14.205 1.308 -4.328 1.00 98.75 395 GLY A CA 1
ATOM 3018 C C . GLY A 1 395 ? 15.128 1.772 -5.452 1.00 98.75 395 GLY A C 1
ATOM 3019 O O . GLY A 1 395 ? 14.949 2.842 -6.048 1.00 98.75 395 GLY A O 1
ATOM 3020 N N . LEU A 1 396 ? 16.149 0.954 -5.704 1.00 98.81 396 LEU A N 1
ATOM 3021 C CA . LEU A 1 396 ? 17.249 1.225 -6.629 1.00 98.81 396 LEU A CA 1
ATOM 3022 C C . LEU A 1 396 ? 16.809 1.245 -8.094 1.00 98.81 396 LEU A C 1
ATOM 3024 O O . LEU A 1 396 ? 17.501 1.847 -8.914 1.00 98.81 396 LEU A O 1
ATOM 3028 N N . GLU A 1 397 ? 15.667 0.636 -8.423 1.00 98.69 397 GLU A N 1
ATOM 3029 C CA . GLU A 1 397 ? 15.044 0.769 -9.742 1.00 98.69 397 GLU A CA 1
ATOM 3030 C C . GLU A 1 397 ? 14.765 2.233 -10.097 1.00 98.69 397 GLU A C 1
ATOM 303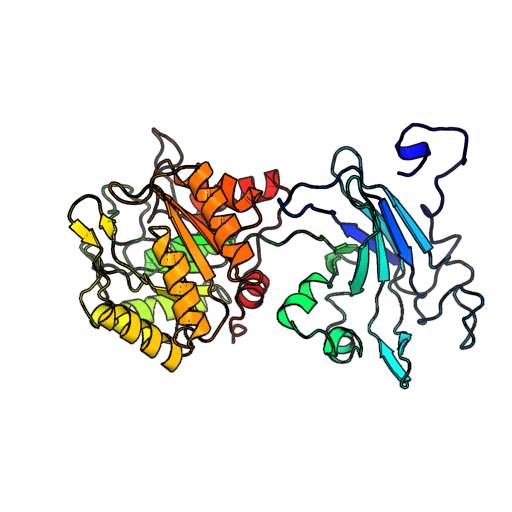2 O O . GLU A 1 397 ? 15.069 2.674 -11.209 1.00 98.69 397 GLU A O 1
ATOM 3037 N N . ASP A 1 398 ? 14.211 2.978 -9.142 1.00 98.38 398 ASP A N 1
ATOM 3038 C CA . ASP A 1 398 ? 13.717 4.332 -9.371 1.00 98.38 398 ASP A CA 1
ATOM 3039 C C . ASP A 1 398 ? 14.784 5.383 -9.040 1.00 98.38 398 ASP A C 1
ATOM 3041 O O . ASP A 1 398 ? 14.846 6.435 -9.681 1.00 98.38 398 ASP A O 1
ATOM 3045 N N . ASN A 1 399 ? 15.643 5.119 -8.050 1.00 98.31 399 ASN A N 1
ATOM 3046 C CA . ASN A 1 399 ? 16.668 6.051 -7.592 1.00 98.31 399 ASN A CA 1
ATOM 3047 C C . ASN A 1 399 ? 17.848 5.324 -6.932 1.00 98.31 399 ASN A C 1
ATOM 3049 O O . ASN A 1 399 ? 17.691 4.593 -5.963 1.00 98.31 399 ASN A O 1
ATOM 3053 N N . VAL A 1 400 ? 19.061 5.614 -7.399 1.00 98.31 400 VAL A N 1
ATOM 3054 C CA . VAL A 1 400 ? 20.288 4.965 -6.916 1.00 98.31 400 VAL A CA 1
ATOM 3055 C C . VAL A 1 400 ? 21.045 5.767 -5.845 1.00 98.31 400 VAL A C 1
ATOM 3057 O O . VAL A 1 400 ? 22.177 5.417 -5.510 1.00 98.31 400 VAL A O 1
ATOM 3060 N N . ARG A 1 401 ? 20.475 6.861 -5.320 1.00 98.44 401 ARG A N 1
ATOM 3061 C CA . ARG A 1 401 ? 21.159 7.822 -4.432 1.00 98.44 401 ARG A CA 1
ATOM 3062 C C . ARG A 1 401 ? 20.352 8.186 -3.181 1.00 98.44 401 ARG A C 1
ATOM 3064 O O . ARG A 1 401 ? 19.129 8.241 -3.223 1.00 98.44 401 ARG A O 1
ATOM 3071 N N . LEU A 1 402 ? 21.022 8.504 -2.071 1.00 96.06 402 LEU A N 1
ATOM 3072 C CA . LEU A 1 402 ? 20.356 9.085 -0.889 1.00 96.06 402 LEU A CA 1
ATOM 3073 C C . LEU A 1 402 ? 20.182 10.599 -1.040 1.00 96.06 402 LEU A C 1
ATOM 3075 O O . LEU A 1 402 ? 19.124 11.153 -0.730 1.00 96.06 402 LEU A O 1
ATOM 3079 N N . ASP A 1 403 ? 21.202 11.247 -1.582 1.00 95.12 403 ASP A N 1
ATOM 3080 C CA . ASP A 1 403 ? 21.258 12.680 -1.827 1.00 95.12 403 ASP A CA 1
ATOM 3081 C C . ASP A 1 403 ? 22.017 12.957 -3.138 1.00 95.12 403 ASP A C 1
ATOM 3083 O O . ASP A 1 403 ? 22.233 12.063 -3.958 1.00 95.12 403 ASP A O 1
ATOM 3087 N N . LYS A 1 404 ? 22.389 14.212 -3.387 1.00 93.00 404 LYS A N 1
ATOM 3088 C CA . LYS A 1 404 ? 23.070 14.597 -4.626 1.00 93.00 404 LYS A CA 1
ATOM 3089 C C . LYS A 1 404 ? 24.386 13.838 -4.842 1.00 93.00 404 LYS A C 1
ATOM 3091 O O . LYS A 1 404 ? 24.687 13.465 -5.977 1.00 93.00 404 LYS A O 1
ATOM 3096 N N . ASP A 1 405 ? 25.129 13.574 -3.774 1.00 96.19 405 ASP A N 1
ATOM 3097 C CA . ASP A 1 405 ? 26.517 13.125 -3.827 1.00 96.19 405 ASP A CA 1
ATOM 3098 C C . ASP A 1 405 ? 26.676 11.670 -3.344 1.00 96.19 405 ASP A C 1
ATOM 3100 O O . ASP A 1 405 ? 27.518 10.938 -3.872 1.00 96.19 405 ASP A O 1
ATOM 3104 N N . THR A 1 406 ? 25.790 11.190 -2.469 1.00 97.94 406 THR A N 1
ATOM 3105 C CA . THR A 1 406 ? 25.857 9.861 -1.838 1.00 97.94 406 THR A CA 1
ATOM 3106 C C . THR A 1 406 ? 25.019 8.810 -2.578 1.00 97.94 406 THR A C 1
ATOM 3108 O O . THR A 1 406 ? 23.806 8.963 -2.750 1.00 97.94 406 THR A O 1
ATOM 3111 N N . LEU A 1 407 ? 25.647 7.700 -2.989 1.00 98.56 407 LEU A N 1
ATOM 3112 C CA . LEU A 1 407 ? 24.943 6.513 -3.498 1.00 98.56 407 LEU A CA 1
ATOM 3113 C C . LEU A 1 407 ? 24.169 5.810 -2.372 1.00 98.56 407 LEU A C 1
ATOM 3115 O O . LEU A 1 407 ? 24.631 5.756 -1.236 1.00 98.56 407 LEU A O 1
ATOM 3119 N N . ALA A 1 408 ? 23.001 5.252 -2.690 1.00 98.56 408 ALA A N 1
ATOM 3120 C CA . ALA A 1 408 ? 22.247 4.442 -1.738 1.00 98.56 408 ALA A CA 1
ATOM 3121 C C . ALA A 1 408 ? 22.969 3.108 -1.482 1.00 98.56 408 ALA A C 1
ATOM 3123 O O . ALA A 1 408 ? 23.245 2.397 -2.446 1.00 98.56 408 ALA A O 1
ATOM 3124 N N . PRO A 1 409 ? 23.287 2.747 -0.226 1.00 98.50 409 PRO A N 1
ATOM 3125 C CA . PRO A 1 409 ? 24.078 1.550 0.054 1.00 98.50 409 PRO A CA 1
ATOM 3126 C C . PRO A 1 409 ? 23.285 0.247 -0.109 1.00 98.50 409 PRO A C 1
ATOM 3128 O O . PRO A 1 409 ? 23.894 -0.801 -0.280 1.00 98.50 409 PRO A O 1
ATOM 3131 N N . SER A 1 410 ? 21.950 0.300 -0.064 1.00 98.88 410 SER A N 1
ATOM 3132 C CA . SER A 1 410 ? 21.062 -0.838 -0.323 1.00 98.88 410 SER A CA 1
ATOM 3133 C C . SER A 1 410 ? 19.634 -0.370 -0.619 1.00 98.88 410 SER A C 1
ATOM 3135 O O . SER A 1 410 ? 19.283 0.792 -0.381 1.00 98.88 410 SER A O 1
ATOM 3137 N N . ASN A 1 411 ? 18.784 -1.281 -1.104 1.00 98.94 411 ASN A N 1
ATOM 3138 C CA . ASN A 1 411 ? 17.340 -1.043 -1.184 1.00 98.94 411 ASN A CA 1
ATOM 3139 C C . ASN A 1 411 ? 16.728 -0.791 0.204 1.00 98.94 411 ASN A C 1
ATOM 3141 O O . ASN A 1 411 ? 15.887 0.095 0.347 1.00 98.94 411 ASN A O 1
ATOM 3145 N N . ALA A 1 412 ? 17.185 -1.498 1.241 1.00 98.88 412 ALA A N 1
ATOM 3146 C CA . ALA A 1 412 ? 16.690 -1.314 2.603 1.00 98.88 412 ALA A CA 1
ATOM 3147 C C . ALA A 1 412 ? 16.969 0.095 3.144 1.00 98.88 412 ALA A C 1
ATOM 3149 O O . ALA A 1 412 ? 16.129 0.670 3.827 1.00 98.88 412 ALA A O 1
ATOM 3150 N N . ALA A 1 413 ? 18.108 0.706 2.796 1.00 98.81 413 ALA A N 1
ATOM 3151 C CA . ALA A 1 413 ? 18.378 2.099 3.156 1.00 98.81 413 ALA A CA 1
ATOM 3152 C C . ALA A 1 413 ? 17.352 3.075 2.552 1.00 98.81 413 ALA A C 1
ATOM 3154 O O . ALA A 1 413 ? 16.980 4.055 3.194 1.00 98.81 413 ALA A O 1
ATOM 3155 N N . LEU A 1 414 ? 16.861 2.799 1.340 1.00 98.88 414 LEU A N 1
ATOM 3156 C CA . LEU A 1 414 ? 15.799 3.585 0.711 1.00 98.88 414 LEU A CA 1
ATOM 3157 C C . LEU A 1 414 ? 14.424 3.312 1.335 1.00 98.88 414 LEU A C 1
ATOM 3159 O O . LEU A 1 414 ? 13.636 4.246 1.463 1.00 98.88 414 LEU A O 1
ATOM 3163 N N . VAL A 1 415 ? 14.157 2.078 1.774 1.00 98.88 415 VAL A N 1
ATOM 3164 C CA . VAL A 1 415 ? 12.954 1.722 2.549 1.00 98.88 415 VAL A CA 1
ATOM 3165 C C . VAL A 1 415 ? 12.927 2.448 3.892 1.00 98.88 415 VAL A C 1
ATOM 3167 O O . VAL A 1 415 ? 11.926 3.089 4.196 1.00 98.88 415 VAL A O 1
ATOM 3170 N N . ARG A 1 416 ? 14.034 2.454 4.649 1.00 98.69 416 ARG A N 1
ATOM 3171 C CA . ARG A 1 416 ? 14.130 3.151 5.947 1.00 98.69 416 ARG A CA 1
ATOM 3172 C C . ARG A 1 416 ? 13.796 4.640 5.834 1.00 98.69 416 ARG A C 1
ATOM 3174 O O . ARG A 1 416 ? 13.072 5.155 6.669 1.00 98.69 416 ARG A O 1
ATOM 3181 N N . ARG A 1 417 ? 14.185 5.312 4.742 1.00 98.31 417 ARG A N 1
ATOM 3182 C CA . ARG A 1 417 ? 13.765 6.708 4.502 1.00 98.31 417 ARG A CA 1
ATOM 3183 C C . ARG A 1 417 ? 12.249 6.868 4.433 1.00 98.31 417 ARG A C 1
ATOM 3185 O O . ARG A 1 417 ? 11.733 7.888 4.868 1.00 98.31 417 ARG A O 1
ATOM 3192 N N . VAL A 1 418 ? 11.544 5.904 3.844 1.00 98.56 418 VAL A N 1
ATOM 3193 C CA . VAL A 1 418 ? 10.078 5.925 3.777 1.00 98.56 418 VAL A CA 1
ATOM 3194 C C . VAL A 1 418 ? 9.469 5.596 5.135 1.00 98.56 418 VAL A C 1
ATOM 3196 O O . VAL A 1 418 ? 8.473 6.216 5.494 1.00 98.56 418 VAL A O 1
ATOM 3199 N N . VAL A 1 419 ? 10.082 4.701 5.913 1.00 97.00 419 VAL A N 1
ATOM 3200 C CA . VAL A 1 419 ? 9.699 4.464 7.315 1.00 97.00 419 VAL A CA 1
ATOM 3201 C C . VAL A 1 419 ? 9.822 5.749 8.136 1.00 97.00 419 VAL A C 1
ATOM 3203 O O . VAL A 1 419 ? 8.842 6.151 8.750 1.00 97.00 419 VAL A O 1
ATOM 3206 N N . ASP A 1 420 ? 10.938 6.476 8.037 1.00 93.75 420 ASP A N 1
ATOM 3207 C CA . ASP A 1 420 ? 11.127 7.764 8.723 1.00 93.75 420 ASP A CA 1
ATOM 3208 C C . ASP A 1 420 ? 10.083 8.815 8.287 1.00 93.75 420 ASP A C 1
ATOM 3210 O O . ASP A 1 420 ? 9.667 9.671 9.068 1.00 93.75 420 ASP A O 1
ATOM 3214 N N . ILE A 1 421 ? 9.652 8.793 7.016 1.00 93.44 421 ILE A N 1
ATOM 3215 C CA . ILE A 1 421 ? 8.534 9.627 6.537 1.00 93.44 421 ILE A CA 1
ATOM 3216 C C . ILE A 1 421 ? 7.233 9.190 7.222 1.00 93.44 421 ILE A C 1
ATOM 3218 O O . ILE A 1 421 ? 6.502 10.037 7.724 1.00 93.44 421 ILE A O 1
ATOM 3222 N N . CYS A 1 422 ? 6.944 7.890 7.260 1.00 86.69 422 CYS A N 1
ATOM 3223 C CA . CYS A 1 422 ? 5.754 7.343 7.912 1.00 86.69 422 CYS A CA 1
ATOM 3224 C C . CYS A 1 422 ? 5.698 7.735 9.397 1.00 86.69 422 CYS A C 1
ATOM 3226 O O . CYS A 1 422 ? 4.669 8.238 9.843 1.00 86.69 422 CYS A O 1
ATOM 3228 N N . GLU A 1 423 ? 6.815 7.632 10.120 1.00 79.44 423 GLU A N 1
ATOM 3229 C CA . GLU A 1 423 ? 6.931 8.076 11.514 1.00 79.44 423 GLU A CA 1
ATOM 3230 C C . GLU A 1 423 ? 6.668 9.580 11.674 1.00 79.44 423 GLU A C 1
ATOM 3232 O O . GLU A 1 423 ? 5.873 9.976 12.524 1.00 79.44 423 GLU A O 1
ATOM 3237 N N . ARG A 1 424 ? 7.266 10.433 10.826 1.00 83.19 424 ARG A N 1
ATOM 3238 C CA . ARG A 1 424 ? 7.044 11.894 10.869 1.00 83.19 424 ARG A CA 1
ATOM 3239 C C . ARG A 1 424 ? 5.600 12.309 10.583 1.00 83.19 424 ARG A C 1
ATOM 3241 O O . ARG A 1 424 ? 5.195 13.383 11.021 1.00 83.19 424 ARG A O 1
ATOM 3248 N N . HIS A 1 425 ? 4.861 11.495 9.831 1.00 76.38 425 HIS A N 1
ATOM 3249 C CA . HIS A 1 425 ? 3.443 11.701 9.517 1.00 76.38 425 HIS A CA 1
ATOM 3250 C C . HIS A 1 425 ? 2.510 10.882 10.415 1.00 76.38 425 HIS A C 1
ATOM 3252 O O . HIS A 1 425 ? 1.317 10.822 10.136 1.00 76.38 425 HIS A O 1
ATOM 3258 N N . GLU A 1 426 ? 3.037 10.242 11.465 1.00 72.25 426 GLU A N 1
ATOM 3259 C CA . GLU A 1 426 ? 2.260 9.453 12.433 1.00 72.25 426 GLU A CA 1
ATOM 3260 C C . GLU A 1 426 ? 1.402 8.364 11.751 1.00 72.25 426 GLU A C 1
ATOM 3262 O O . GLU A 1 426 ? 0.325 7.983 12.215 1.00 72.25 426 GLU A O 1
ATOM 3267 N N . ARG A 1 427 ? 1.895 7.833 10.622 1.00 78.31 427 ARG A N 1
ATOM 3268 C CA . ARG A 1 427 ? 1.272 6.739 9.875 1.00 78.31 427 ARG A CA 1
ATOM 3269 C C . ARG A 1 427 ? 2.049 5.448 10.119 1.00 78.31 427 ARG A C 1
ATOM 3271 O O . ARG A 1 427 ? 3.228 5.394 9.780 1.00 78.31 427 ARG A O 1
ATOM 3278 N N . PRO A 1 428 ? 1.425 4.384 10.646 1.00 81.19 428 PRO A N 1
ATOM 3279 C CA . PRO A 1 428 ? 2.119 3.118 10.833 1.00 81.19 428 PRO A CA 1
ATOM 3280 C C . PRO A 1 428 ? 2.518 2.513 9.481 1.00 81.19 428 PRO A C 1
ATOM 3282 O O . PRO A 1 428 ? 1.787 2.622 8.493 1.00 81.19 428 PRO A O 1
ATOM 3285 N N . VAL A 1 429 ? 3.672 1.850 9.434 1.00 89.56 429 VAL A N 1
ATOM 3286 C CA . VAL A 1 429 ? 4.089 1.058 8.269 1.00 89.56 429 VAL A CA 1
ATOM 3287 C C . VAL A 1 429 ? 3.246 -0.214 8.219 1.00 89.56 429 VAL A C 1
ATOM 3289 O O . VAL A 1 429 ? 3.111 -0.909 9.224 1.00 89.56 429 VAL A O 1
ATOM 3292 N N . ALA A 1 430 ? 2.657 -0.510 7.061 1.00 90.56 430 ALA A N 1
ATOM 3293 C CA . ALA A 1 430 ? 1.794 -1.672 6.904 1.00 90.56 430 ALA A CA 1
ATOM 3294 C C . ALA A 1 430 ? 2.608 -2.969 6.959 1.00 90.56 430 ALA A C 1
ATOM 3296 O O . ALA A 1 430 ? 3.536 -3.161 6.166 1.00 90.56 430 ALA A O 1
ATOM 3297 N N . THR A 1 431 ? 2.202 -3.897 7.827 1.00 89.44 431 THR A N 1
ATOM 3298 C CA . THR A 1 431 ? 2.696 -5.278 7.778 1.00 89.44 431 THR A CA 1
ATOM 3299 C C . THR A 1 431 ? 2.273 -5.948 6.470 1.00 89.44 431 THR A C 1
ATOM 3301 O O . THR A 1 431 ? 1.351 -5.498 5.783 1.00 89.44 431 THR A O 1
ATOM 3304 N N . TRP A 1 432 ? 2.909 -7.062 6.103 1.00 92.75 432 TRP A N 1
ATOM 3305 C CA . TRP A 1 432 ? 2.515 -7.795 4.898 1.00 92.75 432 TRP A CA 1
ATOM 3306 C C . TRP A 1 432 ? 1.082 -8.348 4.990 1.00 92.75 432 TRP A C 1
ATOM 3308 O O . TRP A 1 432 ? 0.388 -8.398 3.975 1.00 92.75 432 TRP A O 1
ATOM 3318 N N . GLN A 1 433 ? 0.596 -8.692 6.191 1.00 89.25 433 GLN A N 1
ATOM 3319 C CA . GLN A 1 433 ? -0.794 -9.104 6.418 1.00 89.25 433 GLN A CA 1
ATOM 3320 C C . GLN A 1 433 ? -1.758 -7.961 6.095 1.00 89.25 433 GLN A C 1
ATOM 3322 O O . GLN A 1 433 ? -2.723 -8.150 5.351 1.00 89.25 433 GLN A O 1
ATOM 3327 N N . GLN A 1 434 ? -1.470 -6.765 6.622 1.00 84.44 434 GLN A N 1
ATOM 3328 C CA . GLN A 1 434 ? -2.261 -5.564 6.361 1.00 84.44 434 GLN A CA 1
ATOM 3329 C C . GLN A 1 434 ? -2.231 -5.213 4.872 1.00 84.44 434 GLN A C 1
ATOM 3331 O O . GLN A 1 434 ? -3.285 -4.991 4.286 1.00 84.44 434 GLN A O 1
ATOM 3336 N N . ALA A 1 435 ? -1.059 -5.250 4.230 1.00 92.56 435 ALA A N 1
ATOM 3337 C CA . ALA A 1 435 ? -0.929 -4.983 2.800 1.00 92.56 435 ALA A CA 1
ATOM 3338 C C . ALA A 1 435 ? -1.762 -5.956 1.950 1.00 92.56 435 ALA A C 1
ATOM 3340 O O . ALA A 1 435 ? -2.524 -5.521 1.085 1.00 92.56 435 ALA A O 1
ATOM 3341 N N . ARG A 1 436 ? -1.684 -7.268 2.227 1.00 92.62 436 ARG A N 1
ATOM 3342 C CA . ARG A 1 436 ? -2.506 -8.278 1.541 1.00 92.62 436 ARG A CA 1
ATOM 3343 C C . ARG A 1 436 ? -3.991 -7.995 1.704 1.00 92.62 436 ARG A C 1
ATOM 3345 O O . ARG A 1 436 ? -4.726 -8.017 0.722 1.00 92.62 436 ARG A O 1
ATOM 3352 N N . GLN A 1 437 ? -4.426 -7.682 2.916 1.00 85.31 437 GLN A N 1
ATOM 3353 C CA . GLN A 1 437 ? -5.825 -7.403 3.202 1.00 85.31 437 GLN A CA 1
ATOM 3354 C C . GLN A 1 437 ? -6.324 -6.125 2.508 1.00 85.31 437 GLN A C 1
ATOM 3356 O O . GLN A 1 437 ? -7.366 -6.158 1.856 1.00 85.31 437 GLN A O 1
ATOM 3361 N N . MET A 1 438 ? -5.583 -5.018 2.619 1.00 87.88 438 MET A N 1
ATOM 3362 C CA . MET A 1 438 ? -5.928 -3.729 2.004 1.00 87.88 438 MET A CA 1
ATOM 3363 C C . MET A 1 438 ? -6.030 -3.842 0.482 1.00 87.88 438 MET A C 1
ATOM 3365 O O . MET A 1 438 ? -6.910 -3.251 -0.135 1.00 87.88 438 MET A O 1
ATOM 3369 N N . LEU A 1 439 ? -5.173 -4.665 -0.124 1.00 93.88 439 LEU A N 1
ATOM 3370 C CA . LEU A 1 439 ? -5.178 -4.910 -1.563 1.00 93.88 439 LEU A CA 1
ATOM 3371 C C . LEU A 1 439 ? -6.158 -6.013 -1.996 1.00 93.88 439 LEU A C 1
ATOM 3373 O O . LEU A 1 439 ? -6.302 -6.246 -3.198 1.00 93.88 439 LEU A O 1
ATOM 3377 N N . GLY A 1 440 ? -6.853 -6.678 -1.069 1.00 91.62 440 GLY A N 1
ATOM 3378 C CA . GLY A 1 440 ? -7.765 -7.785 -1.380 1.00 91.62 440 GLY A CA 1
ATOM 3379 C C . GLY A 1 440 ? -7.055 -9.024 -1.939 1.00 91.62 440 GLY A C 1
ATOM 3380 O O . GLY A 1 440 ? -7.615 -9.745 -2.761 1.00 91.62 440 GLY A O 1
ATOM 3381 N N . LEU A 1 441 ? -5.803 -9.250 -1.543 1.00 91.88 441 LEU A N 1
ATOM 3382 C CA . LEU A 1 441 ? -4.997 -10.396 -1.952 1.00 91.88 441 LEU A CA 1
ATOM 3383 C C . LEU A 1 441 ? -5.313 -11.629 -1.101 1.00 91.88 441 LEU A C 1
ATOM 3385 O O . LEU A 1 441 ? -5.772 -11.546 0.039 1.00 91.88 441 LEU A O 1
ATOM 3389 N N . ARG A 1 442 ? -5.006 -12.803 -1.657 1.00 83.62 442 ARG A N 1
ATOM 3390 C CA . ARG A 1 442 ? -5.076 -14.076 -0.931 1.00 83.62 442 ARG A CA 1
ATOM 3391 C C . ARG A 1 442 ? -4.102 -14.054 0.253 1.00 83.62 442 ARG A C 1
ATOM 3393 O O . ARG A 1 442 ? -2.993 -13.522 0.135 1.00 83.62 442 ARG A O 1
ATOM 3400 N N . GLN A 1 443 ? -4.509 -14.659 1.371 1.00 73.38 443 GLN A N 1
ATOM 3401 C CA . GLN A 1 443 ? -3.601 -14.896 2.493 1.00 73.38 443 GLN A CA 1
ATOM 3402 C C . GLN A 1 443 ? -2.460 -15.815 2.048 1.00 73.38 443 GLN A C 1
ATOM 3404 O O . GLN A 1 443 ? -2.669 -16.705 1.218 1.00 73.38 443 GLN A O 1
ATO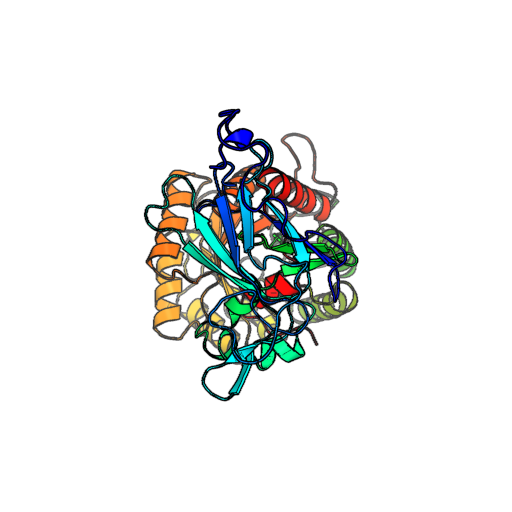M 3409 N N . ALA A 1 444 ? -1.257 -15.557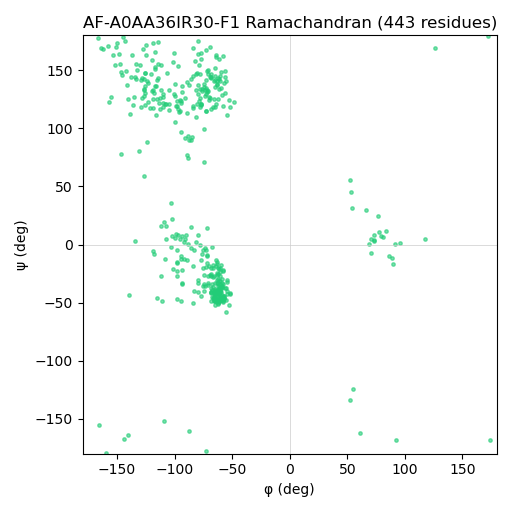 2.561 1.00 68.12 444 ALA A N 1
ATOM 3410 C CA . ALA A 1 444 ? -0.107 -16.417 2.310 1.00 68.12 444 ALA A CA 1
ATOM 3411 C C . ALA A 1 444 ? -0.372 -17.814 2.897 1.00 68.12 444 ALA A C 1
ATOM 3413 O O . ALA A 1 444 ? -1.010 -17.925 3.946 1.00 68.12 444 ALA A O 1
ATOM 3414 N N . ALA A 1 445 ? 0.045 -18.850 2.167 1.00 50.91 445 ALA A N 1
ATOM 3415 C CA . ALA A 1 445 ? -0.155 -20.249 2.542 1.00 50.91 445 ALA A CA 1
ATOM 3416 C C . ALA A 1 445 ? 0.752 -20.686 3.697 1.00 50.91 445 ALA A C 1
ATOM 3418 O O . ALA A 1 445 ? 1.868 -20.126 3.805 1.00 50.91 445 ALA A O 1
#

Nearest PDB structures (foldseek):
  3chv-assembly1_A-2  TM=9.966E-01  e=1.573E-48  Ruegeria pomeroyi DSS-3
  3no5-assembly2_C  TM=9.906E-01  e=1.012E-45  Cupriavidus pinatubonensis JMP134
  2bux-assembly1_A  TM=9.460E-01  e=9.592E-22  Acinetobacter baylyi ADP1
  2bum-assembly1_A  TM=9.505E-01  e=2.120E-21  Acinetobacter baylyi ADP1
  1eo9-assembly1_A  TM=9.480E-01  e=2.546E-21  Acinetobacter baylyi ADP1

Sequence (445 aa):
MNPNVTGIHGVYETDLGTTMKTGAVRGEEITVTGTVTDGMGGVLKDAVLEIWQADADGLFNAPGETRGVADPEFSGWGRAAADLQTGEYRFDTVKPGRVPWRDGRLQAPHISMWIVARGINIGLHTRLYFDDEAEANSEDPVLTRIEHQHRVPTLLAARTADGLYRFDTTKPCIICVAITGSVPTKANNPALPVTIDEQLESTHEAFEAGASIVHAHVRNADETPTSDPEKFARLKEGLEKHCPGMVIQFSTGGRSGAGTERGGMLPLRPDMASLSVGSNNFPTRVYENPPDLVDWLAAEMRKYAVKPEIEAFDASHIFQAVAMWRDGRIPDTPYIQFVMGVKNAMPVDKPVFDFYVETVKRLVPDAEWCAAGIGPGQITVNEWSVAAGGHARTGLEDNVRLDKDTLAPSNAALVRRVVDICERHERPVATWQQARQMLGLRQAA

Foldseek 3Di:
DFCVLVVNPDPDPDTPFQDFFQDDADAAWAKEKEFEADLLLFTFQAKKKKKAAAGQQQAGCDPPTDPDHGTPRGNRMHMWHQHNPPRMTMDGHHFGHWHADPVRFTAAGKMWMWMDGPVCPDTDIDIAHAPVRVVNCVRHPVLVPPPPVLCSCLRHFYCPDRRYTYRYNADFFAEEAAQAAQPDDVVNPVQRQAALVSSLVQVLLQLVLQHQEYEDFHADPVRHAALDLVSVLSSVVSCCVRVPLRQYEYELFPRRDDACSSQVNLLVQGLAYEAECDWFDAPPGIRDDPNVSRLVNLVSCVVSVHQYEYEDQDPVSLVSVLVCCVVCSHPDAYEYEAEECGPRTHHLDDVVVVVSVVSCCVRPVLYAYEYAYAAVGQLVRLLSQLSRSHYHYWYCNRYQAPDDPGGQNGSSSRSNSSVVSCVVSVHHRDRSVSVCSSSVTDGGD

Mean predicted aligned error: 9.3 Å